Protein AF-0000000065941736 (afdb_homodimer)

Nearest PDB structures (foldseek):
  5yht-assembly1_A  TM=9.474E-01  e=3.244E-50  Mycobacterium tuberculosis H37Rv
  5yht-assembly1_B  TM=9.478E-01  e=4.280E-47  Mycobacterium tuberculosis H37Rv
  8wip-assembly1_B  TM=8.156E-01  e=1.261E-20  Pseudomonas aeruginosa PAO1
  2ddk-assembly1_B  TM=8.555E-01  e=1.234E-18  Homo sapiens
  2ddk-assembly1_A  TM=8.324E-01  e=7.999E-19  Homo sapiens

Structure (mmCIF, N/CA/C/O backbone):
data_AF-0000000065941736-model_v1
#
loop_
_entity.id
_entity.type
_entity.pdbx_description
1 polymer Histidinol-phosphatase
#
loop_
_atom_site.group_PDB
_atom_site.id
_atom_site.type_symbol
_atom_site.label_atom_id
_atom_site.label_alt_id
_atom_site.label_comp_id
_atom_site.label_asym_id
_atom_site.label_entity_id
_atom_site.label_seq_id
_atom_site.pdbx_PDB_ins_code
_atom_site.Cartn_x
_atom_site.Cartn_y
_atom_site.Cartn_z
_atom_site.occupancy
_atom_site.B_iso_or_equiv
_atom_site.auth_seq_id
_atom_site.auth_comp_id
_atom_site.auth_asym_id
_atom_site.auth_atom_id
_atom_site.pdbx_PDB_model_num
ATOM 1 N N . MET A 1 1 ? -7.578 -24.469 -33.156 1 34.88 1 MET A N 1
ATOM 2 C CA . MET A 1 1 ? -6.156 -24.156 -33.031 1 34.88 1 MET A CA 1
ATOM 3 C C . MET A 1 1 ? -5.789 -23.812 -31.594 1 34.88 1 MET A C 1
ATOM 5 O O . MET A 1 1 ? -6.57 -23.172 -30.875 1 34.88 1 MET A O 1
ATOM 9 N N . SER A 1 2 ? -5.039 -24.641 -30.938 1 43.91 2 SER A N 1
ATOM 10 C CA . SER A 1 2 ? -4.793 -24.609 -29.5 1 43.91 2 SER A CA 1
ATOM 11 C C . SER A 1 2 ? -4.48 -23.188 -29.031 1 43.91 2 SER A C 1
ATOM 13 O O . SER A 1 2 ? -3.527 -22.562 -29.5 1 43.91 2 SER A O 1
ATOM 15 N N . HIS A 1 3 ? -5.496 -22.391 -28.75 1 62.03 3 HIS A N 1
ATOM 16 C CA . HIS A 1 3 ? -5.465 -21.016 -28.281 1 62.03 3 HIS A CA 1
ATOM 17 C C . HIS A 1 3 ? -4.355 -20.828 -27.25 1 62.03 3 HIS A C 1
ATOM 19 O O . HIS A 1 3 ? -4.066 -21.719 -26.453 1 62.03 3 HIS A O 1
ATOM 25 N N . ASP A 1 4 ? -3.373 -19.906 -27.531 1 91.44 4 ASP A N 1
ATOM 26 C CA . ASP A 1 4 ? -2.281 -19.5 -26.656 1 91.44 4 ASP A CA 1
ATOM 27 C C . ASP A 1 4 ? -2.734 -19.453 -25.188 1 91.44 4 ASP A C 1
ATOM 29 O O . ASP A 1 4 ? -3.783 -18.891 -24.875 1 91.44 4 ASP A O 1
ATOM 33 N N . ASP A 1 5 ? -2.201 -20.469 -24.422 1 97.81 5 ASP A N 1
ATOM 34 C CA . ASP A 1 5 ? -2.568 -20.641 -23.031 1 97.81 5 ASP A CA 1
ATOM 35 C C . ASP A 1 5 ? -2.555 -19.312 -22.281 1 97.81 5 ASP A C 1
ATOM 37 O O . ASP A 1 5 ? -3.389 -19.062 -21.406 1 97.81 5 ASP A O 1
ATOM 41 N N . LEU A 1 6 ? -1.651 -18.5 -22.672 1 98.44 6 LEU A N 1
ATOM 42 C CA . LEU A 1 6 ? -1.631 -17.172 -22.047 1 98.44 6 LEU A CA 1
ATOM 43 C C . LEU A 1 6 ? -2.879 -16.391 -22.422 1 98.44 6 LEU A C 1
ATOM 45 O O . LEU A 1 6 ? -3.475 -15.727 -21.578 1 98.44 6 LEU A O 1
ATOM 49 N N . MET A 1 7 ? -3.256 -16.438 -23.656 1 98.06 7 MET A N 1
ATOM 50 C CA . MET A 1 7 ? -4.453 -15.727 -24.094 1 98.06 7 MET A CA 1
ATOM 51 C C . MET A 1 7 ? -5.691 -16.25 -23.375 1 98.06 7 MET A C 1
ATOM 53 O O . MET A 1 7 ? -6.574 -15.461 -23 1 98.06 7 MET A O 1
ATOM 57 N N . LEU A 1 8 ? -5.73 -17.531 -23.234 1 98.31 8 LEU A N 1
ATOM 58 C CA . LEU A 1 8 ? -6.844 -18.109 -22.484 1 98.31 8 LEU A CA 1
ATOM 59 C C . LEU A 1 8 ? -6.844 -17.609 -21.047 1 98.31 8 LEU A C 1
ATOM 61 O O . LEU A 1 8 ? -7.895 -17.234 -20.516 1 98.31 8 LEU A O 1
ATOM 65 N N . ALA A 1 9 ? -5.723 -17.625 -20.391 1 98.75 9 ALA A N 1
ATOM 66 C CA . ALA A 1 9 ? -5.613 -17.172 -19 1 98.75 9 ALA A CA 1
ATOM 67 C C . ALA A 1 9 ? -6.047 -15.711 -18.891 1 98.75 9 ALA A C 1
ATOM 69 O O . ALA A 1 9 ? -6.738 -15.336 -17.938 1 98.75 9 ALA A O 1
ATOM 70 N N . LEU A 1 10 ? -5.672 -14.883 -19.828 1 98.44 10 LEU A N 1
ATOM 71 C CA . LEU A 1 10 ? -6.047 -13.477 -19.828 1 98.44 10 LEU A CA 1
ATOM 72 C C . LEU A 1 10 ? -7.555 -13.32 -20 1 98.44 10 LEU A C 1
ATOM 74 O O . LEU A 1 10 ? -8.172 -12.453 -19.375 1 98.44 10 LEU A O 1
ATOM 78 N N . ALA A 1 11 ? -8.125 -14.117 -20.844 1 98.38 11 ALA A N 1
ATOM 79 C CA . ALA A 1 11 ? -9.578 -14.086 -21.016 1 98.38 11 ALA A CA 1
ATOM 80 C C . ALA A 1 11 ? -10.297 -14.5 -19.734 1 98.38 11 ALA A C 1
ATOM 82 O O . ALA A 1 11 ? -11.336 -13.922 -19.391 1 98.38 11 ALA A O 1
ATOM 83 N N . LEU A 1 12 ? -9.766 -15.523 -19.109 1 98.69 12 LEU A N 1
ATOM 84 C CA . LEU A 1 12 ? -10.328 -15.945 -17.844 1 98.69 12 LEU A CA 1
ATOM 85 C C . LEU A 1 12 ? -10.242 -14.82 -16.812 1 98.69 12 LEU A C 1
ATOM 87 O O . LEU A 1 12 ? -11.164 -14.625 -16.016 1 98.69 12 LEU A O 1
ATOM 91 N N . ALA A 1 13 ? -9.133 -14.109 -16.797 1 98.69 13 ALA A N 1
ATOM 92 C CA . ALA A 1 13 ? -8.953 -12.984 -15.883 1 98.69 13 ALA A CA 1
ATOM 93 C C . ALA A 1 13 ? -9.969 -11.883 -16.172 1 98.69 13 ALA A C 1
ATOM 95 O O . ALA A 1 13 ? -10.477 -11.25 -15.234 1 98.69 13 ALA A O 1
ATOM 96 N N . ASP A 1 14 ? -10.281 -11.633 -17.453 1 98.56 14 ASP A N 1
ATOM 97 C CA . ASP A 1 14 ? -11.312 -10.664 -17.812 1 98.56 14 ASP A CA 1
ATOM 98 C C . ASP A 1 14 ? -12.656 -11.031 -17.188 1 98.56 14 ASP A C 1
ATOM 100 O O . ASP A 1 14 ? -13.359 -10.172 -16.656 1 98.56 14 ASP A O 1
ATOM 104 N N . ARG A 1 15 ? -12.977 -12.227 -17.297 1 98.44 15 ARG A N 1
ATOM 105 C CA . ARG A 1 15 ? -14.242 -12.695 -16.75 1 98.44 15 ARG A CA 1
ATOM 106 C C . ARG A 1 15 ? -14.25 -12.617 -15.234 1 98.44 15 ARG A C 1
ATOM 108 O O . ARG A 1 15 ? -15.258 -12.227 -14.633 1 98.44 15 ARG A O 1
ATOM 115 N N . ALA A 1 16 ? -13.141 -13 -14.625 1 98.81 16 ALA A N 1
ATOM 116 C CA . ALA A 1 16 ? -13.023 -12.883 -13.18 1 98.81 16 ALA A CA 1
ATOM 117 C C . ALA A 1 16 ? -13.219 -11.43 -12.734 1 98.81 16 ALA A C 1
ATOM 119 O O . ALA A 1 16 ? -13.883 -11.172 -11.727 1 98.81 16 ALA A O 1
ATOM 120 N N . ASP A 1 17 ? -12.586 -10.477 -13.461 1 98.56 17 ASP A N 1
ATOM 121 C CA . ASP A 1 17 ? -12.727 -9.055 -13.156 1 98.56 17 ASP A CA 1
ATOM 122 C C . ASP A 1 17 ? -14.195 -8.633 -13.148 1 98.56 17 ASP A C 1
ATOM 124 O O . ASP A 1 17 ? -14.633 -7.922 -12.25 1 98.56 17 ASP A O 1
ATOM 128 N N . GLU A 1 18 ? -14.938 -9.055 -14.117 1 98.19 18 GLU A N 1
ATOM 129 C CA . GLU A 1 18 ? -16.344 -8.703 -14.227 1 98.19 18 GLU A CA 1
ATOM 130 C C . GLU A 1 18 ? -17.141 -9.195 -13.023 1 98.19 18 GLU A C 1
ATOM 132 O O . GLU A 1 18 ? -17.953 -8.453 -12.461 1 98.19 18 GLU A O 1
ATOM 137 N N . LEU A 1 19 ? -16.859 -10.391 -12.641 1 98.25 19 LEU A N 1
ATOM 138 C CA . LEU A 1 19 ? -17.594 -11.008 -11.555 1 98.25 19 LEU A CA 1
ATOM 139 C C . LEU A 1 19 ? -17.219 -10.391 -10.211 1 98.25 19 LEU A C 1
ATOM 141 O O . LEU A 1 19 ? -18.078 -10.211 -9.344 1 98.25 19 LEU A O 1
ATOM 145 N N . THR A 1 20 ? -15.992 -10.023 -10.047 1 98.5 20 THR A N 1
ATOM 146 C CA . THR A 1 20 ? -15.531 -9.539 -8.75 1 98.5 20 THR A CA 1
ATOM 147 C C . THR A 1 20 ? -15.812 -8.047 -8.602 1 98.5 20 THR A C 1
ATOM 149 O O . THR A 1 20 ? -16.172 -7.586 -7.512 1 98.5 20 THR A O 1
ATOM 152 N N . ARG A 1 21 ? -15.664 -7.305 -9.68 1 96.88 21 ARG A N 1
ATOM 153 C CA . ARG A 1 21 ? -15.828 -5.855 -9.617 1 96.88 21 ARG A CA 1
ATOM 154 C C . ARG A 1 21 ? -17.234 -5.488 -9.133 1 96.88 21 ARG A C 1
ATOM 156 O O . ARG A 1 21 ? -17.391 -4.578 -8.32 1 96.88 21 ARG A O 1
ATOM 163 N N . VAL A 1 22 ? -18.219 -6.207 -9.625 1 96 22 VAL A N 1
ATOM 164 C CA . VAL A 1 22 ? -19.594 -5.859 -9.312 1 96 22 VAL A CA 1
ATOM 165 C C . VAL A 1 22 ? -19.906 -6.219 -7.859 1 96 22 VAL A C 1
ATOM 167 O O . VAL A 1 22 ? -20.797 -5.625 -7.238 1 96 22 VAL A O 1
ATOM 170 N N . ARG A 1 23 ? -19.188 -7.152 -7.324 1 97.12 23 ARG A N 1
ATOM 171 C CA . ARG A 1 23 ? -19.469 -7.637 -5.977 1 97.12 23 ARG A CA 1
ATOM 172 C C . ARG A 1 23 ? -18.672 -6.855 -4.938 1 97.12 23 ARG A C 1
ATOM 174 O O . ARG A 1 23 ? -19.047 -6.812 -3.764 1 97.12 23 ARG A O 1
ATOM 181 N N . PHE A 1 24 ? -17.578 -6.215 -5.328 1 97.62 24 PHE A N 1
ATOM 182 C CA . PHE A 1 24 ? -16.75 -5.449 -4.414 1 97.62 24 PHE A CA 1
ATOM 183 C C . PHE A 1 24 ? -17.5 -4.242 -3.869 1 97.62 24 PHE A C 1
ATOM 185 O O . PHE A 1 24 ? -17.906 -3.365 -4.629 1 97.62 24 PHE A O 1
ATOM 192 N N . GLY A 1 25 ? -17.734 -4.246 -2.561 1 94.19 25 GLY A N 1
ATOM 193 C CA . GLY A 1 25 ? -18.453 -3.158 -1.901 1 94.19 25 GLY A CA 1
ATOM 194 C C . GLY A 1 25 ? -19.953 -3.289 -1.993 1 94.19 25 GLY A C 1
ATOM 195 O O . GLY A 1 25 ? -20.688 -2.408 -1.539 1 94.19 25 GLY A O 1
ATOM 196 N N . ALA A 1 26 ? -20.391 -4.391 -2.615 1 95.19 26 ALA A N 1
ATOM 197 C CA . ALA A 1 26 ? -21.828 -4.59 -2.74 1 95.19 26 ALA A CA 1
ATOM 198 C C . ALA A 1 26 ? -22.484 -4.801 -1.374 1 95.19 26 ALA A C 1
ATOM 200 O O . ALA A 1 26 ? -21.938 -5.527 -0.534 1 95.19 26 ALA A O 1
ATOM 201 N N . LEU A 1 27 ? -23.609 -4.191 -1.197 1 92.31 27 LEU A N 1
ATOM 202 C CA . LEU A 1 27 ? -24.312 -4.246 0.079 1 92.31 27 LEU A CA 1
ATOM 203 C C . LEU A 1 27 ? -24.812 -5.66 0.365 1 92.31 27 LEU A C 1
ATOM 205 O O . LEU A 1 27 ? -24.938 -6.055 1.525 1 92.31 27 LEU A O 1
ATOM 209 N N . ASP A 1 28 ? -25.031 -6.449 -0.679 1 96 28 ASP A N 1
ATOM 210 C CA . ASP A 1 28 ? -25.609 -7.781 -0.501 1 96 28 ASP A CA 1
ATOM 211 C C . ASP A 1 28 ? -24.547 -8.867 -0.696 1 96 28 ASP A C 1
ATOM 213 O O . ASP A 1 28 ? -24.875 -10.016 -1.001 1 96 28 ASP A O 1
ATOM 217 N N . LEU A 1 29 ? -23.281 -8.438 -0.597 1 96.44 29 LEU A N 1
ATOM 218 C CA . LEU A 1 29 ? -22.203 -9.43 -0.639 1 96.44 29 LEU A CA 1
ATOM 219 C C . LEU A 1 29 ? -22.406 -10.5 0.429 1 96.44 29 LEU A C 1
ATOM 221 O O . LEU A 1 29 ? -22.609 -10.18 1.604 1 96.44 29 LEU A O 1
ATOM 225 N N . ARG A 1 30 ? -22.531 -11.82 -0.009 1 97 30 ARG A N 1
ATOM 226 C CA . ARG A 1 30 ? -22.672 -12.922 0.937 1 97 30 ARG A CA 1
ATOM 227 C C . ARG A 1 30 ? -21.297 -13.414 1.403 1 97 30 ARG A C 1
ATOM 229 O O . ARG A 1 30 ? -20.453 -13.766 0.584 1 97 30 ARG A O 1
ATOM 236 N N . ILE A 1 31 ? -21 -13.383 2.621 1 96.38 31 ILE A N 1
ATOM 237 C CA . ILE A 1 31 ? -19.75 -13.773 3.24 1 96.38 31 ILE A CA 1
ATOM 238 C C . ILE A 1 31 ? -19.953 -15.031 4.086 1 96.38 31 ILE A C 1
ATOM 240 O O . ILE A 1 31 ? -20.859 -15.07 4.938 1 96.38 31 ILE A O 1
ATOM 244 N N . ASP A 1 32 ? -19.219 -16.062 3.818 1 96.94 32 ASP A N 1
ATOM 245 C CA . ASP A 1 32 ? -19.203 -17.281 4.617 1 96.94 32 ASP A CA 1
ATOM 246 C C . ASP A 1 32 ? -17.828 -17.516 5.242 1 96.94 32 ASP A C 1
ATOM 248 O O . ASP A 1 32 ? -16.859 -16.828 4.906 1 96.94 32 ASP A O 1
ATOM 252 N N . THR A 1 33 ? -17.75 -18.359 6.152 1 95.5 33 THR A N 1
ATOM 253 C CA . THR A 1 33 ? -16.5 -18.703 6.832 1 95.5 33 THR A CA 1
ATOM 254 C C . THR A 1 33 ? -16.125 -20.172 6.57 1 95.5 33 THR A C 1
ATOM 256 O O . THR A 1 33 ? -16.938 -21.062 6.766 1 95.5 33 THR A O 1
ATOM 259 N N . LYS A 1 34 ? -14.938 -20.344 6.129 1 94.56 34 LYS A N 1
ATOM 260 C CA . LYS A 1 34 ? -14.438 -21.688 5.891 1 94.56 34 LYS A CA 1
ATOM 261 C C . LYS A 1 34 ? -14.109 -22.391 7.203 1 94.56 34 LYS A C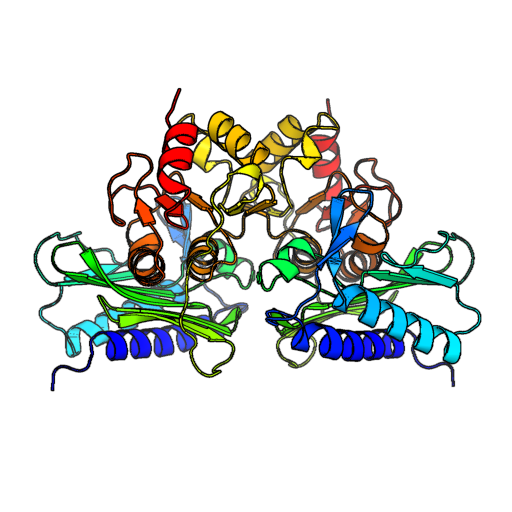 1
ATOM 263 O O . LYS A 1 34 ? -14.07 -21.766 8.266 1 94.56 34 LYS A O 1
ATOM 268 N N . PRO A 1 35 ? -13.805 -23.781 7.051 1 90.38 35 PRO A N 1
ATOM 269 C CA . PRO A 1 35 ? -13.461 -24.516 8.266 1 90.38 35 PRO A CA 1
ATOM 270 C C . PRO A 1 35 ? -12.195 -23.984 8.945 1 90.38 35 PRO A C 1
ATOM 272 O O . PRO A 1 35 ? -12.062 -24.078 10.164 1 90.38 35 PRO A O 1
ATOM 275 N N . ASP A 1 36 ? -11.289 -23.391 8.156 1 88.69 36 ASP A N 1
ATOM 276 C CA . ASP A 1 36 ? -10.062 -22.844 8.727 1 88.69 36 ASP A CA 1
ATOM 277 C C . ASP A 1 36 ? -10.266 -21.406 9.203 1 88.69 36 ASP A C 1
ATOM 279 O O . ASP A 1 36 ? -9.305 -20.688 9.492 1 88.69 36 ASP A O 1
ATOM 283 N N . LEU A 1 37 ? -11.477 -20.875 9.148 1 89.25 37 LEU A N 1
ATOM 284 C CA . LEU A 1 37 ? -11.93 -19.609 9.734 1 89.25 37 LEU A CA 1
ATOM 285 C C . LEU A 1 37 ? -11.578 -18.438 8.836 1 89.25 37 LEU A C 1
ATOM 287 O O . LEU A 1 37 ? -11.625 -17.281 9.273 1 89.25 37 LEU A O 1
ATOM 291 N N . THR A 1 38 ? -11.195 -18.75 7.613 1 92.94 38 THR A N 1
ATOM 292 C CA . THR A 1 38 ? -10.977 -17.672 6.652 1 92.94 38 THR A CA 1
ATOM 293 C C . THR A 1 38 ? -12.258 -17.375 5.867 1 92.94 38 THR A C 1
ATOM 295 O O . THR A 1 38 ? -13.117 -18.25 5.73 1 92.94 38 THR A O 1
ATOM 298 N N . PRO A 1 39 ? -12.398 -16.234 5.426 1 95.88 39 PRO A N 1
ATOM 299 C CA . PRO A 1 39 ? -13.641 -15.883 4.73 1 95.88 39 PRO A CA 1
ATOM 300 C C . PRO A 1 39 ? -13.648 -16.344 3.273 1 95.88 39 PRO A C 1
ATOM 302 O O . PRO A 1 39 ? -12.586 -16.5 2.664 1 95.88 39 PRO A O 1
ATOM 305 N N . VAL A 1 40 ? -14.812 -16.609 2.816 1 97.38 40 VAL A N 1
ATOM 306 C CA . VAL A 1 40 ? -15.125 -16.844 1.409 1 97.38 40 VAL A CA 1
ATOM 307 C C . VAL A 1 40 ? -16.422 -16.109 1.041 1 97.38 40 VAL A C 1
ATOM 309 O O . VAL A 1 40 ? -17.328 -15.977 1.869 1 97.38 40 VAL A O 1
ATOM 312 N N . THR A 1 41 ? -16.391 -15.578 -0.183 1 98.19 41 THR A N 1
ATOM 313 C CA . THR A 1 41 ? -17.594 -14.859 -0.608 1 98.19 41 THR A CA 1
ATOM 314 C C . THR A 1 41 ? -18.219 -15.531 -1.822 1 98.19 41 THR A C 1
ATOM 316 O O . THR A 1 41 ? -17.641 -16.438 -2.408 1 98.19 41 THR A O 1
ATOM 319 N N . ASP A 1 42 ? -19.438 -15.102 -2.148 1 97.94 42 ASP A N 1
ATOM 320 C CA . ASP A 1 42 ? -20.094 -15.586 -3.355 1 97.94 42 ASP A CA 1
ATOM 321 C C . ASP A 1 42 ? -19.281 -15.242 -4.602 1 97.94 42 ASP A C 1
ATOM 323 O O . ASP A 1 42 ? -19.281 -15.992 -5.578 1 97.94 42 ASP A O 1
ATOM 327 N N . ALA A 1 43 ? -18.531 -14.203 -4.551 1 98.31 43 ALA A N 1
ATOM 328 C CA . ALA A 1 43 ? -17.703 -13.805 -5.68 1 98.31 43 ALA A CA 1
ATOM 329 C C . ALA A 1 43 ? -16.594 -14.828 -5.914 1 98.31 43 ALA A C 1
ATOM 331 O O . ALA A 1 43 ? -16.297 -15.195 -7.059 1 98.31 43 ALA A O 1
ATOM 332 N N . ASP A 1 44 ? -15.969 -15.242 -4.848 1 98.69 44 ASP A N 1
ATOM 333 C CA . ASP A 1 44 ? -14.938 -16.281 -4.957 1 98.69 44 ASP A CA 1
ATOM 334 C C . ASP A 1 44 ? -15.477 -17.5 -5.691 1 98.69 44 ASP A C 1
ATOM 336 O O . ASP A 1 44 ? -14.852 -17.984 -6.641 1 98.69 44 ASP A O 1
ATOM 340 N N . ARG A 1 45 ? -16.562 -18.016 -5.238 1 98.5 45 ARG A N 1
ATOM 341 C CA . ARG A 1 45 ? -17.141 -19.234 -5.766 1 98.5 45 ARG A CA 1
ATOM 342 C C . ARG A 1 45 ? -17.625 -19.047 -7.203 1 98.5 45 ARG A C 1
ATOM 344 O O . ARG A 1 45 ? -17.469 -19.938 -8.039 1 98.5 45 ARG A O 1
ATOM 351 N N . ALA A 1 46 ? -18.188 -17.875 -7.48 1 98.56 46 ALA A N 1
ATOM 352 C CA . ALA A 1 46 ? -18.656 -17.578 -8.836 1 98.56 46 ALA A CA 1
ATOM 353 C C . ALA A 1 46 ? -17.484 -17.562 -9.82 1 98.56 46 ALA A C 1
ATOM 355 O O . ALA A 1 46 ? -17.578 -18.125 -10.914 1 98.56 46 ALA A O 1
ATOM 356 N N . VAL A 1 47 ? -16.391 -16.938 -9.438 1 98.81 47 VAL A N 1
ATOM 357 C CA . VAL A 1 47 ? -15.219 -16.859 -10.297 1 98.81 47 VAL A CA 1
ATOM 358 C C . VAL A 1 47 ? -14.672 -18.25 -10.57 1 98.81 47 VAL A C 1
ATOM 360 O O . VAL A 1 47 ? -14.43 -18.625 -11.719 1 98.81 47 VAL A O 1
ATOM 363 N N . GLU A 1 48 ? -14.414 -19.016 -9.531 1 98.75 48 GLU A N 1
ATOM 364 C CA . GLU A 1 48 ? -13.82 -20.328 -9.742 1 98.75 48 GLU A CA 1
ATOM 365 C C . GLU A 1 48 ? -14.742 -21.234 -10.555 1 98.75 48 GLU A C 1
ATOM 367 O O . GLU A 1 48 ? -14.289 -22.016 -11.398 1 98.75 48 GLU A O 1
ATOM 372 N N . SER A 1 49 ? -16.062 -21.172 -10.289 1 98.75 49 SER A N 1
ATOM 373 C CA . SER A 1 49 ? -17.016 -21.953 -11.07 1 98.75 49 SER A CA 1
ATOM 374 C C . SER A 1 49 ? -16.922 -21.625 -12.555 1 98.75 49 SER A C 1
ATOM 376 O O . SER A 1 49 ? -16.922 -22.516 -13.398 1 98.75 49 SER A O 1
ATOM 378 N N . ASP A 1 50 ? -16.859 -20.375 -12.828 1 98.69 50 ASP A N 1
ATOM 379 C CA . ASP A 1 50 ? -16.75 -19.938 -14.219 1 98.69 50 ASP A CA 1
ATOM 380 C C . ASP A 1 50 ? -15.445 -20.422 -14.844 1 98.69 50 ASP A C 1
ATOM 382 O O . ASP A 1 50 ? -15.438 -20.891 -15.984 1 98.69 50 ASP A O 1
ATOM 386 N N . VAL A 1 51 ? -14.367 -20.281 -14.148 1 98.31 51 VAL A N 1
ATOM 387 C CA . VAL A 1 51 ? -13.055 -20.703 -14.633 1 98.31 51 VAL A CA 1
ATOM 388 C C . VAL A 1 51 ? -13.078 -22.203 -14.922 1 98.31 51 VAL A C 1
ATOM 390 O O . VAL A 1 51 ? -12.641 -22.641 -15.984 1 98.31 51 VAL A O 1
ATOM 393 N N . ARG A 1 52 ? -13.602 -22.984 -13.992 1 98.44 52 ARG A N 1
ATOM 394 C CA . ARG A 1 52 ? -13.664 -24.438 -14.156 1 98.44 52 ARG A CA 1
ATOM 395 C C . ARG A 1 52 ? -14.531 -24.812 -15.344 1 98.44 52 ARG A C 1
ATOM 397 O O . ARG A 1 52 ? -14.203 -25.75 -16.094 1 98.44 52 ARG A O 1
ATOM 404 N N . GLN A 1 53 ? -15.656 -24.109 -15.484 1 98.5 53 GLN A N 1
ATOM 405 C CA . GLN A 1 53 ? -16.547 -24.375 -16.625 1 98.5 53 GLN A CA 1
ATOM 406 C C . GLN A 1 53 ? -15.828 -24.109 -17.938 1 98.5 53 GLN A C 1
ATOM 408 O O . GLN A 1 53 ? -15.898 -24.922 -18.875 1 98.5 53 GLN A O 1
ATOM 413 N N . THR A 1 54 ? -15.148 -23.031 -18 1 98.25 54 THR A N 1
ATOM 414 C CA . THR A 1 54 ? -14.445 -22.641 -19.219 1 98.25 54 THR A CA 1
ATOM 415 C C . THR A 1 54 ? -13.32 -23.641 -19.516 1 98.25 54 THR A C 1
ATOM 417 O O . THR A 1 54 ? -13.156 -24.078 -20.656 1 98.25 54 THR A O 1
ATOM 420 N N . LEU A 1 55 ? -12.555 -23.969 -18.516 1 98 55 LEU A N 1
ATOM 421 C CA . LEU A 1 55 ? -11.445 -24.891 -18.703 1 98 55 LEU A CA 1
ATOM 422 C C . LEU A 1 55 ? -11.953 -26.281 -19.094 1 98 55 LEU A C 1
ATOM 424 O O . LEU A 1 55 ? -11.305 -27 -19.859 1 98 55 LEU A O 1
ATOM 428 N N . GLY A 1 56 ? -13.086 -26.719 -18.5 1 97.44 56 GLY A N 1
ATOM 429 C CA . GLY A 1 56 ? -13.695 -27.984 -18.875 1 97.44 56 GLY A CA 1
ATOM 430 C C . GLY A 1 56 ? -14.023 -28.078 -20.344 1 97.44 56 GLY A C 1
ATOM 431 O O . GLY A 1 56 ? -13.922 -29.156 -20.938 1 97.44 56 GLY A O 1
ATOM 432 N N . ARG A 1 57 ? -14.336 -26.953 -20.906 1 97.06 57 ARG A N 1
ATOM 433 C CA . ARG A 1 57 ? -14.688 -26.906 -22.312 1 97.06 57 ARG A CA 1
ATOM 434 C C . ARG A 1 57 ? -13.438 -26.766 -23.188 1 97.06 57 ARG A C 1
ATOM 436 O O . ARG A 1 57 ? -13.297 -27.484 -24.188 1 97.06 57 ARG A O 1
ATOM 443 N N . ASP A 1 58 ? -12.523 -25.938 -22.781 1 96.38 58 ASP A N 1
ATOM 444 C CA . ASP A 1 58 ? -11.453 -25.516 -23.688 1 96.38 58 ASP A CA 1
ATOM 445 C C . ASP A 1 58 ? -10.188 -26.344 -23.453 1 96.38 58 ASP A C 1
ATOM 447 O O . ASP A 1 58 ? -9.305 -26.391 -24.312 1 96.38 58 ASP A O 1
ATOM 451 N N . ARG A 1 59 ? -10.078 -26.875 -22.297 1 97.25 59 ARG A N 1
ATOM 452 C CA . ARG A 1 59 ? -8.922 -27.688 -21.922 1 97.25 59 ARG A CA 1
ATOM 453 C C . ARG A 1 59 ? -9.352 -28.922 -21.125 1 97.25 59 ARG A C 1
ATOM 455 O O . ARG A 1 59 ? -8.906 -29.125 -20 1 97.25 59 ARG A O 1
ATOM 462 N N . PRO A 1 60 ? -10.117 -29.797 -21.688 1 96.62 60 PRO A N 1
ATOM 463 C CA . PRO A 1 60 ? -10.695 -30.906 -20.938 1 96.62 60 PRO A CA 1
ATOM 464 C C . PRO A 1 60 ? -9.633 -31.875 -20.422 1 96.62 60 PRO A C 1
ATOM 466 O O . PRO A 1 60 ? -9.883 -32.594 -19.453 1 96.62 60 PRO A O 1
ATOM 469 N N . GLY A 1 61 ? -8.438 -31.938 -20.922 1 96.44 61 GLY A N 1
ATOM 470 C CA . GLY A 1 61 ? -7.391 -32.844 -20.5 1 96.44 61 GLY A CA 1
ATOM 471 C C . GLY A 1 61 ? -6.547 -32.312 -19.359 1 96.44 61 GLY A C 1
ATOM 472 O O . GLY A 1 61 ? -5.758 -33.031 -18.75 1 96.44 61 GLY A O 1
ATOM 473 N N . ASP A 1 62 ? -6.691 -31.031 -19.031 1 97.69 62 ASP A N 1
ATOM 474 C CA . ASP A 1 62 ? -5.898 -30.391 -17.984 1 97.69 62 ASP A CA 1
ATOM 475 C C . ASP A 1 62 ? -6.551 -30.562 -16.625 1 97.69 62 ASP A C 1
ATOM 477 O O . ASP A 1 62 ? -7.777 -30.578 -16.5 1 97.69 62 ASP A O 1
ATOM 481 N N . GLY A 1 63 ? -5.719 -30.781 -15.539 1 97.94 63 GLY A N 1
ATOM 482 C CA . GLY A 1 63 ? -6.227 -30.734 -14.18 1 97.94 63 GLY A CA 1
ATOM 483 C C . GLY A 1 63 ? -6.527 -29.312 -13.703 1 97.94 63 GLY A C 1
ATOM 484 O O . GLY A 1 63 ? -6.051 -28.344 -14.289 1 97.94 63 GLY A O 1
ATOM 485 N N . VAL A 1 64 ? -7.367 -29.203 -12.711 1 98.44 64 VAL A N 1
ATOM 486 C CA . VAL A 1 64 ? -7.668 -27.922 -12.102 1 98.44 64 VAL A CA 1
ATOM 487 C C . VAL A 1 64 ? -7.59 -28.031 -10.578 1 98.44 64 VAL A C 1
ATOM 489 O O . VAL A 1 64 ? -8.141 -28.953 -9.992 1 98.44 64 VAL A O 1
ATOM 492 N N . LEU A 1 65 ? -6.828 -27.219 -9.984 1 98.62 65 LEU A N 1
ATOM 493 C CA . LEU A 1 65 ? -6.793 -27.016 -8.539 1 98.62 65 LEU A CA 1
ATOM 494 C C . LEU A 1 65 ? -7.18 -25.578 -8.188 1 98.62 65 LEU A C 1
ATOM 496 O O . LEU A 1 65 ? -6.566 -24.625 -8.68 1 98.62 65 LEU A O 1
ATOM 500 N N . GLY A 1 66 ? -8.203 -25.406 -7.371 1 98.25 66 GLY A N 1
ATOM 501 C CA . GLY A 1 66 ? -8.648 -24.078 -6.949 1 98.25 66 GLY A CA 1
ATOM 502 C C . GLY A 1 66 ? -8.82 -23.969 -5.445 1 98.25 66 GLY A C 1
ATOM 503 O O . GLY A 1 66 ? -9.023 -24.969 -4.758 1 98.25 66 GLY A O 1
ATOM 504 N N . GLU A 1 67 ? -8.727 -22.75 -4.965 1 97.31 67 GLU A N 1
ATOM 505 C CA . GLU A 1 67 ? -8.836 -22.5 -3.531 1 97.31 67 GLU A CA 1
ATOM 506 C C . GLU A 1 67 ? -10.195 -22.953 -2.994 1 97.31 67 GLU A C 1
ATOM 508 O O . GLU A 1 67 ? -10.281 -23.484 -1.887 1 97.31 67 GLU A O 1
ATOM 513 N N . GLU A 1 68 ? -11.258 -22.75 -3.738 1 97.69 68 GLU A N 1
ATOM 514 C CA . GLU A 1 68 ? -12.602 -22.891 -3.188 1 97.69 68 GLU A CA 1
ATOM 515 C C . GLU A 1 68 ? -13.109 -24.312 -3.35 1 97.69 68 GLU A C 1
ATOM 517 O O . GLU A 1 68 ? -13.758 -24.859 -2.449 1 97.69 68 GLU A O 1
ATOM 522 N N . PHE A 1 69 ? -12.836 -24.906 -4.559 1 97.06 69 PHE A N 1
ATOM 523 C CA . PHE A 1 69 ? -13.43 -26.219 -4.824 1 97.06 69 PHE A CA 1
ATOM 524 C C . PHE A 1 69 ? -12.367 -27.312 -4.809 1 97.06 69 PHE A C 1
ATOM 526 O O . PHE A 1 69 ? -12.672 -28.484 -5.004 1 97.06 69 PHE A O 1
ATOM 533 N N . GLY A 1 70 ? -11.156 -26.922 -4.645 1 96.62 70 GLY A N 1
ATOM 534 C CA . GLY A 1 70 ? -10.102 -27.891 -4.391 1 96.62 70 GLY A CA 1
ATOM 535 C C . GLY A 1 70 ? -9.586 -28.562 -5.652 1 96.62 70 GLY A C 1
ATOM 536 O O . GLY A 1 70 ? -9.648 -27.969 -6.738 1 96.62 70 GLY A O 1
ATOM 537 N N . GLY A 1 71 ? -9.047 -29.688 -5.477 1 95.44 71 GLY A N 1
ATOM 538 C CA . GLY A 1 71 ? -8.297 -30.484 -6.441 1 95.44 71 GLY A CA 1
ATOM 539 C C . GLY A 1 71 ? -6.988 -31.016 -5.887 1 95.44 71 GLY A C 1
ATOM 540 O O . GLY A 1 71 ? -6.543 -30.578 -4.816 1 95.44 71 GLY A O 1
ATOM 541 N N . SER A 1 72 ? -6.438 -31.969 -6.602 1 94.44 72 SER A N 1
ATOM 542 C CA . SER A 1 72 ? -5.184 -32.562 -6.152 1 94.44 72 SER A CA 1
ATOM 543 C C . SER A 1 72 ? -3.99 -31.969 -6.895 1 94.44 72 SER A C 1
ATOM 545 O O . SER A 1 72 ? -4.012 -31.859 -8.125 1 94.44 72 SER A O 1
ATOM 547 N N . THR A 1 73 ? -3.074 -31.578 -6.082 1 95.25 73 THR A N 1
ATOM 548 C CA . THR A 1 73 ? -1.84 -31.109 -6.703 1 95.25 73 THR A CA 1
ATOM 549 C C . THR A 1 73 ? -1.203 -32.219 -7.539 1 95.25 73 THR A C 1
ATOM 551 O O . THR A 1 73 ? -1.108 -33.344 -7.098 1 95.25 73 THR A O 1
ATOM 554 N N . THR A 1 74 ? -0.812 -31.922 -8.719 1 95.38 74 THR A N 1
ATOM 555 C CA . THR A 1 74 ? -0.117 -32.875 -9.57 1 95.38 74 THR A CA 1
ATOM 556 C C . THR A 1 74 ? 1.23 -32.312 -10.023 1 95.38 74 THR A C 1
ATOM 558 O O . THR A 1 74 ? 1.381 -31.094 -10.188 1 95.38 74 THR A O 1
ATOM 561 N N . PHE A 1 75 ? 2.141 -33.219 -10.164 1 97.44 75 PHE A N 1
ATOM 562 C CA . PHE A 1 75 ? 3.484 -32.781 -10.547 1 97.44 75 PHE A CA 1
ATOM 563 C C . PHE A 1 75 ? 3.861 -33.375 -11.906 1 97.44 75 PHE A C 1
ATOM 565 O O . PHE A 1 75 ? 5.031 -33.344 -12.297 1 97.44 75 PHE A O 1
ATOM 572 N N . THR A 1 76 ? 2.91 -34.031 -12.508 1 97.75 76 THR A N 1
ATOM 573 C CA . THR A 1 76 ? 3.047 -34.531 -13.875 1 97.75 76 THR A CA 1
ATOM 574 C C . THR A 1 76 ? 1.899 -34.031 -14.75 1 97.75 76 THR A C 1
ATOM 576 O O . THR A 1 76 ? 0.748 -34 -14.312 1 97.75 76 THR A O 1
ATOM 579 N N . GLY A 1 77 ? 2.299 -33.625 -15.977 1 97.94 77 GLY A N 1
ATOM 580 C CA . GLY A 1 77 ? 1.271 -33.156 -16.891 1 97.94 77 GLY A CA 1
ATOM 581 C C . GLY A 1 77 ? 0.912 -31.703 -16.703 1 97.94 77 GLY A C 1
ATOM 582 O O . GLY A 1 77 ? 1.758 -30.891 -16.297 1 97.94 77 GLY A O 1
ATOM 583 N N . ARG A 1 78 ? -0.318 -31.359 -17.188 1 98.25 78 ARG A N 1
ATOM 584 C CA . ARG A 1 78 ? -0.774 -29.969 -17.188 1 98.25 78 ARG A CA 1
ATOM 585 C C . ARG A 1 78 ? -1.858 -29.75 -16.141 1 98.25 78 ARG A C 1
ATOM 587 O O . ARG A 1 78 ? -2.801 -30.531 -16.047 1 98.25 78 ARG A O 1
ATOM 594 N N . GLN A 1 79 ? -1.744 -28.656 -15.32 1 98.69 79 GLN A N 1
ATOM 595 C CA . GLN A 1 79 ? -2.748 -28.328 -14.312 1 98.69 79 GLN A CA 1
ATOM 596 C C . GLN A 1 79 ? -2.916 -26.812 -14.18 1 98.69 79 GLN A C 1
ATOM 598 O O . GLN A 1 79 ? -1.931 -26.094 -14.047 1 98.69 79 GLN A O 1
ATOM 603 N N . TRP A 1 80 ? -4.129 -26.344 -14.219 1 98.81 80 TRP A N 1
ATOM 604 C CA . TRP A 1 80 ? -4.461 -24.969 -13.914 1 98.81 80 TRP A CA 1
ATOM 605 C C . TRP A 1 80 ? -4.672 -24.766 -12.414 1 98.81 80 TRP A C 1
ATOM 607 O O . TRP A 1 80 ? -5.305 -25.609 -11.758 1 98.81 80 TRP A O 1
ATOM 617 N N . ILE A 1 81 ? -4.094 -23.797 -11.859 1 98.88 81 ILE A N 1
ATOM 618 C CA . ILE A 1 81 ? -4.281 -23.422 -10.461 1 98.88 81 ILE A CA 1
ATOM 619 C C . ILE A 1 81 ? -4.895 -22.031 -10.367 1 98.88 81 ILE A C 1
ATOM 621 O O . ILE A 1 81 ? -4.426 -21.094 -11.023 1 98.88 81 ILE A O 1
ATOM 625 N N . VAL A 1 82 ? -5.945 -21.859 -9.523 1 98.81 82 VAL A N 1
ATOM 626 C CA . VAL A 1 82 ? -6.684 -20.609 -9.516 1 98.81 82 VAL A CA 1
ATOM 627 C C . VAL A 1 82 ? -6.965 -20.188 -8.07 1 98.81 82 VAL A C 1
ATOM 629 O O . VAL A 1 82 ? -7.395 -21 -7.25 1 98.81 82 VAL A O 1
ATOM 632 N N . ASP A 1 83 ? -6.629 -19.031 -7.715 1 98.88 83 ASP A N 1
ATOM 633 C CA . ASP A 1 83 ? -7.152 -18.281 -6.574 1 98.88 83 ASP A CA 1
ATOM 634 C C . ASP A 1 83 ? -8.117 -17.188 -7.031 1 98.88 83 ASP A C 1
ATOM 636 O O . ASP A 1 83 ? -7.688 -16.141 -7.527 1 98.88 83 ASP A O 1
ATOM 640 N N . PRO A 1 84 ? -9.438 -17.406 -6.895 1 98.81 84 PRO A N 1
ATOM 641 C CA . PRO A 1 84 ? -10.398 -16.422 -7.41 1 98.81 84 PRO A CA 1
ATOM 642 C C . PRO A 1 84 ? -10.188 -15.023 -6.828 1 98.81 84 PRO A C 1
ATOM 644 O O . PRO A 1 84 ? -10.25 -14.031 -7.555 1 98.81 84 PRO A O 1
ATOM 647 N N . ILE A 1 85 ? -10 -14.945 -5.512 1 98.75 85 ILE A N 1
ATOM 648 C CA . ILE A 1 85 ? -9.719 -13.688 -4.836 1 98.75 85 ILE A CA 1
ATOM 649 C C . ILE A 1 85 ? -8.594 -13.883 -3.822 1 98.75 85 ILE A C 1
ATOM 651 O O . ILE A 1 85 ? -8.836 -14.344 -2.703 1 98.75 85 ILE A O 1
ATO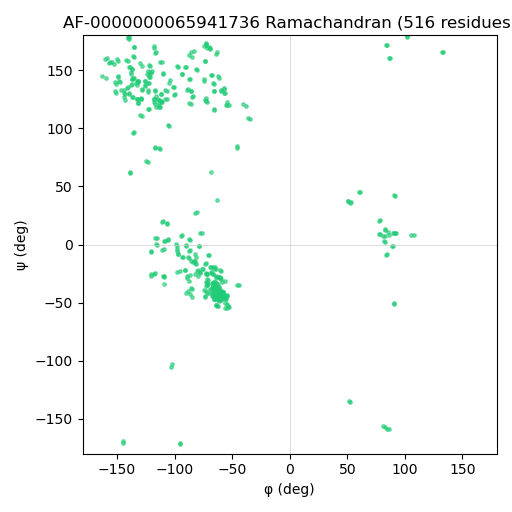M 655 N N . ASP A 1 86 ? -7.391 -13.57 -4.23 1 98.69 86 ASP A N 1
ATOM 656 C CA . ASP A 1 86 ? -6.309 -13.383 -3.268 1 98.69 86 ASP A CA 1
ATOM 657 C C . ASP A 1 86 ? -6.484 -12.086 -2.486 1 98.69 86 ASP A C 1
ATOM 659 O O . ASP A 1 86 ? -6.535 -11.008 -3.076 1 98.69 86 ASP A O 1
ATOM 663 N N . GLY A 1 87 ? -6.551 -12.164 -1.165 1 97.5 87 GLY A N 1
ATOM 664 C CA . GLY A 1 87 ? -6.895 -11.016 -0.346 1 97.5 87 GLY A CA 1
ATOM 665 C C . GLY A 1 87 ? -8.383 -10.906 -0.065 1 97.5 87 GLY A C 1
ATOM 666 O O . GLY A 1 87 ? -8.953 -9.82 -0.116 1 97.5 87 GLY A O 1
ATOM 667 N N . THR A 1 88 ? -9.07 -12.031 0.241 1 97.94 88 THR A N 1
ATOM 668 C CA . THR A 1 88 ? -10.5 -12.031 0.521 1 97.94 88 THR A CA 1
ATOM 669 C C . THR A 1 88 ? -10.82 -11.18 1.743 1 97.94 88 THR A C 1
ATOM 671 O O . THR A 1 88 ? -11.867 -10.531 1.8 1 97.94 88 THR A O 1
ATOM 674 N N . LYS A 1 89 ? -9.977 -11.172 2.754 1 96.88 89 LYS A N 1
ATOM 675 C CA . LYS A 1 89 ? -10.18 -10.312 3.92 1 96.88 89 LYS A CA 1
ATOM 676 C C . LYS A 1 89 ? -10.219 -8.844 3.523 1 96.88 89 LYS A C 1
ATOM 678 O O . LYS A 1 89 ? -11.047 -8.078 4.023 1 96.88 89 LYS A O 1
ATOM 683 N N . ASN A 1 90 ? -9.297 -8.461 2.652 1 97.75 90 ASN A N 1
ATOM 684 C CA . ASN A 1 90 ? -9.352 -7.113 2.092 1 97.75 90 ASN A CA 1
ATOM 685 C C . ASN A 1 90 ? -10.656 -6.875 1.329 1 97.75 90 ASN A C 1
ATOM 687 O O . ASN A 1 90 ? -11.305 -5.852 1.514 1 97.75 90 ASN A O 1
ATOM 691 N N . PHE A 1 91 ? -11.023 -7.848 0.498 1 98.25 91 PHE A N 1
ATOM 692 C CA . PHE A 1 91 ? -12.203 -7.766 -0.349 1 98.25 91 PHE A CA 1
ATOM 693 C C . PHE A 1 91 ? -13.453 -7.52 0.49 1 98.25 91 PHE A C 1
ATOM 695 O O . PHE A 1 91 ? -14.266 -6.648 0.163 1 98.25 91 PHE A O 1
ATOM 702 N N . VAL A 1 92 ? -13.578 -8.203 1.551 1 97.25 92 VAL A N 1
ATOM 703 C CA . VAL A 1 92 ? -14.766 -8.164 2.395 1 97.25 92 VAL A CA 1
ATOM 704 C C . VAL A 1 92 ? -14.836 -6.828 3.133 1 97.25 92 VAL A C 1
ATOM 706 O O . VAL A 1 92 ? -15.922 -6.297 3.369 1 97.25 92 VAL A O 1
ATOM 709 N N . ARG A 1 93 ? -13.664 -6.172 3.348 1 97.06 93 ARG A N 1
ATOM 710 C CA . ARG A 1 93 ? -13.609 -4.941 4.129 1 97.06 93 ARG A CA 1
ATOM 711 C C . ARG A 1 93 ? -13.625 -3.713 3.225 1 97.06 93 ARG A C 1
ATOM 713 O O . ARG A 1 93 ? -13.648 -2.58 3.707 1 97.06 93 ARG A O 1
ATOM 720 N N . GLY A 1 94 ? -13.516 -3.947 1.994 1 96.94 94 GLY A N 1
ATOM 721 C CA . GLY A 1 94 ? -13.539 -2.834 1.06 1 96.94 94 GLY A CA 1
ATOM 722 C C . GLY A 1 94 ? -12.156 -2.262 0.784 1 96.94 94 GLY A C 1
ATOM 723 O O . GLY A 1 94 ? -12.031 -1.167 0.231 1 96.94 94 GLY A O 1
ATOM 724 N N . VAL A 1 95 ? -11.109 -2.904 1.214 1 97.75 95 VAL A N 1
ATOM 725 C CA . VAL A 1 95 ? -9.75 -2.518 0.843 1 97.75 95 VAL A CA 1
ATOM 726 C C . VAL A 1 95 ? -9.484 -2.902 -0.61 1 97.75 95 VAL A C 1
ATOM 728 O O . VAL A 1 95 ? -9.625 -4.066 -0.987 1 97.75 95 VAL A O 1
ATOM 731 N N . PRO A 1 96 ? -9.07 -2.031 -1.456 1 97.06 96 PRO A N 1
ATOM 732 C CA . PRO A 1 96 ? -8.992 -2.297 -2.895 1 97.06 96 PRO A CA 1
ATOM 733 C C . PRO A 1 96 ? -7.719 -3.045 -3.287 1 97.06 96 PRO A C 1
ATOM 735 O O . PRO A 1 96 ? -7.195 -2.844 -4.387 1 97.06 96 PRO A O 1
ATOM 738 N N . VAL A 1 97 ? -7.145 -3.814 -2.426 1 97.88 97 VAL A N 1
ATOM 739 C CA . VAL A 1 97 ? -5.945 -4.605 -2.682 1 97.88 97 VAL A CA 1
ATOM 740 C C . VAL A 1 97 ? -6.293 -6.094 -2.662 1 97.88 97 VAL A C 1
ATOM 742 O O . VAL A 1 97 ? -6.094 -6.77 -1.65 1 97.88 97 VAL A O 1
ATOM 745 N N . TRP A 1 98 ? -6.793 -6.586 -3.752 1 98.44 98 TRP A N 1
ATOM 746 C CA . TRP A 1 98 ? -7.129 -7.98 -4.016 1 98.44 98 TRP A CA 1
ATOM 747 C C . TRP A 1 98 ? -6.965 -8.312 -5.492 1 98.44 98 TRP A C 1
ATOM 749 O O . TRP A 1 98 ? -6.895 -7.41 -6.332 1 98.44 98 TRP A O 1
ATOM 759 N N . ALA A 1 99 ? -6.801 -9.578 -5.797 1 98.88 99 ALA A N 1
ATOM 760 C CA . ALA A 1 99 ? -6.578 -9.969 -7.184 1 98.88 99 ALA A CA 1
ATOM 761 C C . ALA A 1 99 ? -7.059 -11.398 -7.441 1 98.88 99 ALA A C 1
ATOM 763 O O . ALA A 1 99 ? -7.16 -12.195 -6.508 1 98.88 99 ALA A O 1
ATOM 764 N N . SER A 1 100 ? -7.383 -11.711 -8.711 1 98.94 100 SER A N 1
ATOM 765 C CA . SER A 1 100 ? -7.48 -13.094 -9.172 1 98.94 100 SER A CA 1
ATOM 766 C C . SER A 1 100 ? -6.137 -13.602 -9.672 1 98.94 100 SER A C 1
ATOM 768 O O . SER A 1 100 ? -5.422 -12.891 -10.383 1 98.94 100 SER A O 1
ATOM 770 N N . LEU A 1 101 ? -5.777 -14.742 -9.273 1 98.94 101 LEU A N 1
ATOM 771 C CA . LEU A 1 101 ? -4.543 -15.398 -9.688 1 98.94 101 LEU A CA 1
ATOM 772 C C . LEU A 1 101 ? -4.844 -16.641 -10.516 1 98.94 101 LEU A C 1
ATOM 774 O O . LEU A 1 101 ? -5.543 -17.547 -10.055 1 98.94 101 LEU A O 1
ATOM 778 N N . ILE A 1 102 ? -4.312 -16.719 -11.719 1 98.94 102 ILE A N 1
ATOM 779 C CA . ILE A 1 102 ? -4.543 -17.828 -12.633 1 98.94 102 ILE A CA 1
ATOM 780 C C . ILE A 1 102 ? -3.209 -18.312 -13.211 1 98.94 102 ILE A C 1
ATOM 782 O O . ILE A 1 102 ? -2.479 -17.531 -13.828 1 98.94 102 ILE A O 1
ATOM 786 N N . ALA A 1 103 ? -2.973 -19.594 -13.047 1 98.94 103 ALA A N 1
ATOM 787 C CA . ALA A 1 103 ? -1.694 -20.125 -13.516 1 98.94 103 ALA A CA 1
ATOM 788 C C . ALA A 1 103 ? -1.88 -21.469 -14.211 1 98.94 103 ALA A C 1
ATOM 790 O O . ALA A 1 103 ? -2.793 -22.234 -13.875 1 98.94 103 ALA A O 1
ATOM 791 N N . LEU A 1 104 ? -1.052 -21.734 -15.172 1 98.88 104 LEU A N 1
ATOM 792 C CA . LEU A 1 104 ? -0.856 -23.078 -15.727 1 98.88 104 LEU A CA 1
ATOM 793 C C . LEU A 1 104 ? 0.497 -23.641 -15.312 1 98.88 104 LEU A C 1
ATOM 795 O O . LEU A 1 104 ? 1.525 -22.969 -15.461 1 98.88 104 LEU A O 1
ATOM 799 N N . LEU A 1 105 ? 0.466 -24.781 -14.727 1 98.75 105 LEU A N 1
ATOM 800 C CA . LEU A 1 105 ? 1.693 -25.5 -14.406 1 98.75 105 LEU A CA 1
ATOM 801 C C . LEU A 1 105 ? 1.904 -26.656 -15.375 1 98.75 105 LEU A C 1
ATOM 803 O O . LEU A 1 105 ? 0.945 -27.328 -15.766 1 98.75 105 LEU A O 1
ATOM 807 N N . GLU A 1 106 ? 3.057 -26.906 -15.773 1 98.38 106 GLU A N 1
ATOM 808 C CA . GLU A 1 106 ? 3.527 -28.094 -16.484 1 98.38 106 GLU A CA 1
ATOM 809 C C . GLU A 1 106 ? 4.539 -28.875 -15.656 1 98.38 106 GLU A C 1
ATOM 811 O O . GLU A 1 106 ? 5.613 -28.359 -15.336 1 98.38 106 GLU A O 1
ATOM 816 N N . ASP A 1 107 ? 4.145 -30.125 -15.344 1 98.25 107 ASP A N 1
ATOM 817 C CA . ASP A 1 107 ? 4.961 -30.984 -14.484 1 98.25 107 ASP A CA 1
ATOM 818 C C . ASP A 1 107 ? 5.348 -30.266 -13.195 1 98.25 107 ASP A C 1
ATOM 820 O O . ASP A 1 107 ? 6.52 -30.25 -12.812 1 98.25 107 ASP A O 1
ATOM 824 N N . GLY A 1 108 ? 4.418 -29.5 -12.695 1 98.19 108 GLY A N 1
ATOM 825 C CA . GLY A 1 108 ? 4.543 -28.891 -11.383 1 98.19 108 GLY A CA 1
ATOM 826 C C . GLY A 1 108 ? 5.223 -27.531 -11.414 1 98.19 108 GLY A C 1
ATOM 827 O O . GLY A 1 108 ? 5.371 -26.875 -10.383 1 98.19 108 GLY A O 1
ATOM 828 N N . VAL A 1 109 ? 5.629 -27.094 -12.648 1 98.56 109 VAL A N 1
ATOM 829 C CA . VAL A 1 109 ? 6.34 -25.828 -12.766 1 98.56 109 VAL A CA 1
ATOM 830 C C . VAL A 1 109 ? 5.457 -24.797 -13.477 1 98.56 109 VAL A C 1
ATOM 832 O O . VAL A 1 109 ? 4.988 -25.047 -14.594 1 98.56 109 VAL A O 1
ATOM 835 N N . PRO A 1 110 ? 5.191 -23.656 -12.859 1 98.81 110 PRO A N 1
ATOM 836 C CA . PRO A 1 110 ? 4.359 -22.656 -13.539 1 98.81 110 PRO A CA 1
ATOM 837 C C . PRO A 1 110 ? 4.93 -22.234 -14.883 1 98.81 110 PRO A C 1
ATOM 839 O O . PRO A 1 110 ? 6.098 -21.844 -14.977 1 98.81 110 PRO A O 1
ATOM 842 N N . SER A 1 111 ? 4.082 -22.266 -15.898 1 98.75 111 SER A N 1
ATOM 843 C CA . SER A 1 111 ? 4.492 -21.906 -17.25 1 98.75 111 SER A CA 1
ATOM 844 C C . SER A 1 111 ? 3.73 -20.672 -17.75 1 98.75 111 SER A C 1
ATOM 846 O O . SER A 1 111 ? 4.168 -20 -18.672 1 98.75 111 SER A O 1
ATOM 848 N N . VAL A 1 112 ? 2.598 -20.406 -17.234 1 98.81 112 VAL A N 1
ATOM 849 C CA . VAL A 1 112 ? 1.787 -19.219 -17.453 1 98.81 112 VAL A CA 1
ATOM 850 C C . VAL A 1 112 ? 1.273 -18.672 -16.125 1 98.81 112 VAL A C 1
ATOM 852 O O . VAL A 1 112 ? 0.924 -19.438 -15.227 1 98.81 112 VAL A O 1
ATOM 855 N N . GLY A 1 113 ? 1.274 -17.391 -15.969 1 98.94 113 GLY A N 1
ATOM 856 C CA . GLY A 1 113 ? 0.7 -16.75 -14.797 1 98.94 113 GLY A CA 1
ATOM 857 C C . GLY A 1 113 ? 0.073 -15.398 -15.109 1 98.94 113 GLY A C 1
ATOM 858 O O . GLY A 1 113 ? 0.657 -14.594 -15.828 1 98.94 113 GLY A O 1
ATOM 859 N N . VAL A 1 114 ? -1.16 -15.188 -14.586 1 98.94 114 VAL A N 1
ATOM 860 C CA . VAL A 1 114 ? -1.872 -13.922 -14.711 1 98.94 114 VAL A CA 1
ATOM 861 C C . VAL A 1 114 ? -2.361 -13.461 -13.344 1 98.94 114 VAL A C 1
ATOM 863 O O . VAL A 1 114 ? -2.943 -14.25 -12.586 1 98.94 114 VAL A O 1
ATOM 866 N N . VAL A 1 115 ? -2.021 -12.273 -13 1 98.94 115 VAL A N 1
ATOM 867 C CA . VAL A 1 115 ? -2.494 -11.586 -11.805 1 98.94 115 VAL A CA 1
ATOM 868 C C . VAL A 1 115 ? -3.363 -10.398 -12.203 1 98.94 115 VAL A C 1
ATOM 870 O O . VAL A 1 115 ? -2.893 -9.469 -12.867 1 98.94 115 VAL A O 1
ATOM 873 N N . SER A 1 116 ? -4.652 -10.391 -11.789 1 98.88 116 SER A N 1
ATOM 874 C CA . SER A 1 116 ? -5.551 -9.305 -12.164 1 98.88 116 SER A CA 1
ATOM 875 C C . SER A 1 116 ? -6.145 -8.625 -10.938 1 98.88 116 SER A C 1
ATOM 877 O O . SER A 1 116 ? -6.789 -9.273 -10.109 1 98.88 116 SER A O 1
ATOM 879 N N . ALA A 1 117 ? -5.82 -7.359 -10.781 1 98.62 117 ALA A N 1
ATOM 880 C CA . ALA A 1 117 ? -6.289 -6.547 -9.664 1 98.62 117 ALA A CA 1
ATOM 881 C C . ALA A 1 117 ? -7.148 -5.383 -10.148 1 98.62 117 ALA A C 1
ATOM 883 O O . ALA A 1 117 ? -6.691 -4.242 -10.195 1 98.62 117 ALA A O 1
ATOM 884 N N . PRO A 1 118 ? -8.422 -5.633 -10.383 1 97.38 118 PRO A N 1
ATOM 885 C CA . PRO A 1 118 ? -9.25 -4.629 -11.055 1 97.38 118 PRO A CA 1
ATOM 886 C C . PRO A 1 118 ? -9.461 -3.375 -10.219 1 97.38 118 PRO A C 1
ATOM 888 O O . PRO A 1 118 ? -9.555 -2.27 -10.758 1 97.38 118 PRO A O 1
ATOM 891 N N . ALA A 1 119 ? -9.523 -3.486 -8.914 1 96.5 119 ALA A N 1
ATOM 892 C CA . ALA A 1 119 ? -9.711 -2.305 -8.078 1 96.5 119 ALA A CA 1
ATOM 893 C C . ALA A 1 119 ? -8.477 -1.401 -8.125 1 96.5 119 ALA A C 1
ATOM 895 O O . ALA A 1 119 ? -8.57 -0.202 -7.848 1 96.5 119 ALA A O 1
ATOM 896 N N . LEU A 1 120 ? -7.344 -1.924 -8.43 1 96.62 120 LEU A N 1
ATOM 897 C CA . LEU A 1 120 ? -6.121 -1.146 -8.609 1 96.62 120 LEU A CA 1
ATOM 898 C C . LEU A 1 120 ? -5.93 -0.774 -10.078 1 96.62 120 LEU A C 1
ATOM 900 O O . LEU A 1 120 ? -4.996 -0.047 -10.422 1 96.62 120 LEU A O 1
ATOM 904 N N . GLN A 1 121 ? -6.707 -1.358 -10.945 1 96 121 GLN A N 1
ATOM 905 C CA . GLN A 1 121 ? -6.613 -1.175 -12.391 1 96 121 GLN A CA 1
ATOM 906 C C . GLN A 1 121 ? -5.25 -1.62 -12.914 1 96 121 GLN A C 1
ATOM 908 O O . GLN A 1 121 ? -4.625 -0.914 -13.711 1 96 121 GLN A O 1
ATOM 913 N N . ARG A 1 122 ? -4.816 -2.764 -12.445 1 97.88 122 ARG A N 1
ATOM 914 C CA . ARG A 1 122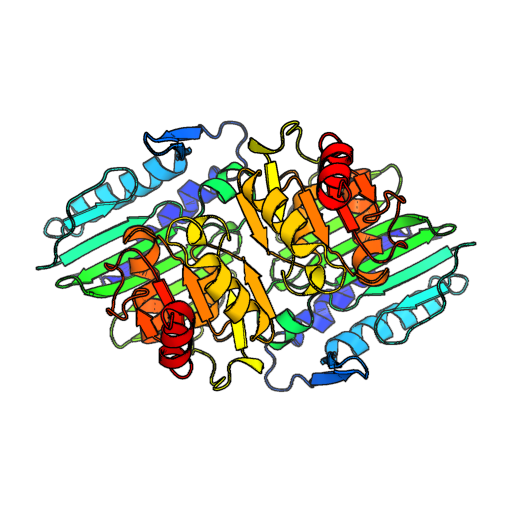 ? -3.514 -3.299 -12.82 1 97.88 122 ARG A CA 1
ATOM 915 C C . ARG A 1 122 ? -3.607 -4.785 -13.148 1 97.88 122 ARG A C 1
ATOM 917 O O . ARG A 1 122 ? -4.418 -5.504 -12.562 1 97.88 122 ARG A O 1
ATOM 924 N N . ARG A 1 123 ? -2.877 -5.184 -14.078 1 98.69 123 ARG A N 1
ATOM 925 C CA . ARG A 1 123 ? -2.73 -6.594 -14.422 1 98.69 123 ARG A CA 1
ATOM 926 C C . ARG A 1 123 ? -1.275 -6.938 -14.727 1 98.69 123 ARG A C 1
ATOM 928 O O . ARG A 1 123 ? -0.562 -6.148 -15.352 1 98.69 123 ARG A O 1
ATOM 935 N N . TRP A 1 124 ? -0.793 -8.062 -14.234 1 98.94 124 TRP A N 1
ATOM 936 C CA . TRP A 1 124 ? 0.527 -8.625 -14.516 1 98.94 124 TRP A CA 1
ATOM 937 C C . TRP A 1 124 ? 0.413 -10 -15.148 1 98.94 124 TRP A C 1
ATOM 939 O O . TRP A 1 124 ? -0.521 -10.75 -14.859 1 98.94 124 TRP A O 1
ATOM 949 N N . TRP A 1 125 ? 1.353 -10.367 -15.984 1 98.94 125 TRP A N 1
ATOM 950 C CA . TRP A 1 125 ? 1.328 -11.711 -16.547 1 98.94 125 TRP A CA 1
ATOM 951 C C . TRP A 1 125 ? 2.703 -12.109 -17.078 1 98.94 125 TRP A C 1
ATOM 953 O O . TRP A 1 125 ? 3.58 -11.258 -17.234 1 98.94 125 TRP A O 1
ATOM 963 N N . ALA A 1 126 ? 2.854 -13.375 -17.203 1 98.94 126 ALA A N 1
ATOM 964 C CA . ALA A 1 126 ? 4.074 -13.938 -17.781 1 98.94 126 ALA A CA 1
ATOM 965 C C . ALA A 1 126 ? 3.82 -15.32 -18.359 1 98.94 126 ALA A C 1
ATOM 967 O O . ALA A 1 126 ? 2.867 -16 -17.984 1 98.94 126 ALA A O 1
ATOM 968 N N . ALA A 1 127 ? 4.637 -15.711 -19.266 1 98.75 127 ALA A N 1
ATOM 969 C CA . ALA A 1 127 ? 4.75 -17.062 -19.812 1 98.75 127 ALA A CA 1
ATOM 970 C C . ALA A 1 127 ? 6.211 -17.469 -19.969 1 98.75 127 ALA A C 1
ATOM 972 O O . ALA A 1 127 ? 7.082 -16.625 -20.172 1 98.75 127 ALA A O 1
ATOM 973 N N . ARG A 1 128 ? 6.398 -18.734 -19.859 1 98.25 128 ARG A N 1
ATOM 974 C CA . ARG A 1 128 ? 7.762 -19.266 -19.891 1 98.25 128 ARG A CA 1
ATOM 975 C C . ARG A 1 128 ? 8.508 -18.781 -21.125 1 98.25 128 ARG A C 1
ATOM 977 O O . ARG A 1 128 ? 8.078 -19.016 -22.266 1 98.25 128 ARG A O 1
ATOM 984 N N . GLY A 1 129 ? 9.594 -18.078 -20.906 1 98.06 129 GLY A N 1
ATOM 985 C CA . GLY A 1 129 ? 10.492 -17.641 -21.953 1 98.06 129 GLY A CA 1
ATOM 986 C C . GLY A 1 129 ? 10.016 -16.391 -22.672 1 98.06 129 GLY A C 1
ATOM 987 O O . GLY A 1 129 ? 10.641 -15.953 -23.641 1 98.06 129 GLY A O 1
ATOM 988 N N . ARG A 1 130 ? 8.961 -15.742 -22.219 1 98.12 130 ARG A N 1
ATOM 989 C CA . ARG A 1 130 ? 8.391 -14.633 -22.953 1 98.12 130 ARG A CA 1
ATOM 990 C C . ARG A 1 130 ? 8.516 -13.328 -22.188 1 98.12 130 ARG A C 1
ATOM 992 O O . ARG A 1 130 ? 8.102 -12.266 -22.656 1 98.12 130 ARG A O 1
ATOM 999 N N . GLY A 1 131 ? 9.094 -13.375 -21.016 1 98.62 131 GLY A N 1
ATOM 1000 C CA . GLY A 1 131 ? 9.203 -12.195 -20.172 1 98.62 131 GLY A CA 1
ATOM 1001 C C . GLY A 1 131 ? 7.957 -11.945 -19.344 1 98.62 131 GLY A C 1
ATOM 1002 O O . GLY A 1 131 ? 6.973 -12.672 -19.453 1 98.62 131 GLY A O 1
ATOM 1003 N N . ALA A 1 132 ? 7.988 -11.062 -18.484 1 98.88 132 ALA A N 1
ATOM 1004 C CA . ALA A 1 132 ? 6.875 -10.609 -17.641 1 98.88 132 ALA A CA 1
ATOM 1005 C C . ALA A 1 132 ? 6.43 -9.203 -18.047 1 98.88 132 ALA A C 1
ATOM 1007 O O . ALA A 1 132 ? 7.25 -8.367 -18.422 1 98.88 132 ALA A O 1
ATOM 1008 N N . PHE A 1 133 ? 5.148 -8.938 -17.891 1 98.88 133 PHE A N 1
ATOM 1009 C CA . PHE A 1 133 ? 4.566 -7.676 -18.328 1 98.88 133 PHE A CA 1
ATOM 1010 C C . PHE A 1 133 ? 3.51 -7.195 -17.344 1 98.88 133 PHE A C 1
ATOM 1012 O O . PHE A 1 133 ? 2.979 -7.984 -16.562 1 98.88 133 PHE A O 1
ATOM 1019 N N . ALA A 1 134 ? 3.256 -5.93 -17.391 1 98.62 134 ALA A N 1
ATOM 1020 C CA . ALA A 1 134 ? 2.146 -5.328 -16.641 1 98.62 134 ALA A CA 1
ATOM 1021 C C . ALA A 1 134 ? 1.436 -4.273 -17.484 1 98.62 134 ALA A C 1
ATOM 1023 O O . ALA A 1 134 ? 2.018 -3.717 -18.422 1 98.62 134 ALA A O 1
ATOM 1024 N N . SER A 1 135 ? 0.208 -4.109 -17.172 1 98 135 SER A N 1
ATOM 1025 C CA . SER A 1 135 ? -0.591 -3.02 -17.734 1 98 135 SER A CA 1
ATOM 1026 C C . SER A 1 135 ? -1.371 -2.297 -16.641 1 98 135 SER A C 1
ATOM 1028 O O . SER A 1 135 ? -1.845 -2.924 -15.688 1 98 135 SER A O 1
ATOM 1030 N N . VAL A 1 136 ? -1.455 -0.946 -16.75 1 95.12 136 VAL A N 1
ATOM 1031 C CA . VAL A 1 136 ? -2.189 -0.103 -15.805 1 95.12 136 VAL A CA 1
ATOM 1032 C C . VAL A 1 136 ? -3.324 0.613 -16.531 1 95.12 136 VAL A C 1
ATOM 1034 O O . VAL A 1 136 ? -3.088 1.346 -17.5 1 95.12 136 VAL A O 1
ATOM 1037 N N . ASP A 1 137 ? -4.488 0.452 -16.031 1 90.31 137 ASP A N 1
ATOM 1038 C CA . ASP A 1 137 ? -5.664 1.146 -16.547 1 90.31 137 ASP A CA 1
ATOM 1039 C C . ASP A 1 137 ? -5.809 0.94 -18.047 1 90.31 137 ASP A C 1
ATOM 1041 O O . ASP A 1 137 ? -6.039 1.896 -18.797 1 90.31 137 ASP A O 1
ATOM 1045 N N . GLY A 1 138 ? -5.469 -0.256 -18.516 1 87.88 138 GLY A N 1
ATOM 1046 C CA . GLY A 1 138 ? -5.656 -0.608 -19.922 1 87.88 138 GLY A CA 1
ATOM 1047 C C . GLY A 1 138 ? -4.602 -0.013 -20.828 1 87.88 138 GLY A C 1
ATOM 1048 O O . GLY A 1 138 ? -4.688 -0.136 -22.047 1 87.88 138 GLY A O 1
ATOM 1049 N N . ALA A 1 139 ? -3.602 0.563 -20.266 1 92.38 139 ALA A N 1
ATOM 1050 C CA . ALA A 1 139 ? -2.516 1.124 -21.062 1 92.38 139 ALA A CA 1
ATOM 1051 C C . ALA A 1 139 ? -1.697 0.02 -21.719 1 92.38 139 ALA A C 1
ATOM 1053 O O . ALA A 1 139 ? -1.881 -1.162 -21.422 1 92.38 139 ALA A O 1
ATOM 1054 N N . ARG A 1 140 ? -0.856 0.417 -22.641 1 95.69 140 ARG A N 1
ATOM 1055 C CA . ARG A 1 140 ? 0.036 -0.521 -23.312 1 95.69 140 ARG A CA 1
ATOM 1056 C C . ARG A 1 140 ? 0.905 -1.269 -22.312 1 95.69 140 ARG A C 1
ATOM 1058 O O . ARG A 1 140 ? 1.461 -0.662 -21.391 1 95.69 140 ARG A O 1
ATOM 1065 N N . PRO A 1 141 ? 0.968 -2.525 -22.531 1 97.44 141 PRO A N 1
ATOM 1066 C CA . PRO A 1 141 ? 1.792 -3.312 -21.609 1 97.44 141 PRO A CA 1
ATOM 1067 C C . PRO A 1 141 ? 3.262 -2.9 -21.641 1 97.44 141 PRO A C 1
ATOM 1069 O O . PRO A 1 141 ? 3.793 -2.551 -22.688 1 97.44 141 PRO A O 1
ATOM 1072 N N . HIS A 1 142 ? 3.885 -2.961 -20.547 1 97.19 142 HIS A N 1
ATOM 1073 C CA . HIS A 1 142 ? 5.324 -2.748 -20.469 1 97.19 142 HIS A CA 1
ATOM 1074 C C . HIS A 1 142 ? 6.023 -3.949 -19.828 1 97.19 142 HIS A C 1
ATOM 1076 O O . HIS A 1 142 ? 5.445 -4.629 -18.984 1 97.19 142 HIS A O 1
ATOM 1082 N N . ARG A 1 143 ? 7.238 -4.191 -20.234 1 98.56 143 ARG A N 1
ATOM 1083 C CA . ARG A 1 143 ? 8.023 -5.305 -19.719 1 98.56 143 ARG A CA 1
ATOM 1084 C C . ARG A 1 143 ? 8.531 -5.02 -18.312 1 98.56 143 ARG A C 1
ATOM 1086 O O . ARG A 1 143 ? 8.938 -3.893 -18.016 1 98.56 143 ARG A O 1
ATOM 1093 N N . LEU A 1 144 ? 8.539 -5.996 -17.531 1 98.81 144 LEU A N 1
ATOM 1094 C CA . LEU A 1 144 ? 8.977 -5.875 -16.141 1 98.81 144 LEU A CA 1
ATOM 1095 C C . LEU A 1 144 ? 10.422 -6.32 -15.984 1 98.81 144 LEU A C 1
ATOM 1097 O O . LEU A 1 144 ? 10.906 -7.152 -16.75 1 98.81 144 LEU A O 1
ATOM 1101 N N . SER A 1 145 ? 11.07 -5.801 -15.016 1 98.88 145 SER A N 1
ATOM 1102 C CA . SER A 1 145 ? 12.391 -6.234 -14.57 1 98.88 145 SER A CA 1
ATOM 1103 C C . SER A 1 145 ? 12.594 -5.953 -13.086 1 98.88 145 SER A C 1
ATOM 1105 O O . SER A 1 145 ? 12.281 -4.863 -12.609 1 98.88 145 SER A O 1
ATOM 1107 N N . VAL A 1 146 ? 13.062 -6.926 -12.391 1 98.94 146 VAL A N 1
ATOM 1108 C CA . VAL A 1 146 ? 13.352 -6.738 -10.969 1 98.94 146 VAL A CA 1
ATOM 1109 C C . VAL A 1 146 ? 14.469 -5.715 -10.797 1 98.94 146 VAL A C 1
ATOM 1111 O O . VAL A 1 146 ? 15.156 -5.371 -11.766 1 98.94 146 VAL A O 1
ATOM 1114 N N . SER A 1 147 ? 14.617 -5.203 -9.602 1 98.81 147 SER A N 1
ATOM 1115 C CA . SER A 1 147 ? 15.625 -4.184 -9.312 1 98.81 147 SER A CA 1
ATOM 1116 C C . SER A 1 147 ? 17.031 -4.762 -9.359 1 98.81 147 SER A C 1
ATOM 1118 O O . SER A 1 147 ? 17.203 -5.984 -9.398 1 98.81 147 SER A O 1
ATOM 1120 N N . SER A 1 148 ? 18.047 -3.885 -9.32 1 98.69 148 SER A N 1
ATOM 1121 C CA . SER A 1 148 ? 19.453 -4.297 -9.281 1 98.69 148 SER A CA 1
ATOM 1122 C C . SER A 1 148 ? 20.078 -3.984 -7.926 1 98.69 148 SER A C 1
ATOM 1124 O O . SER A 1 148 ? 21.297 -3.838 -7.82 1 98.69 148 SER A O 1
ATOM 1126 N N . VAL A 1 149 ? 19.234 -3.801 -6.918 1 98.69 149 VAL A N 1
ATOM 1127 C CA . VAL A 1 149 ? 19.734 -3.516 -5.574 1 98.69 149 VAL A CA 1
ATOM 1128 C C . VAL A 1 149 ? 20.5 -4.723 -5.043 1 98.69 149 VAL A C 1
ATOM 1130 O O . VAL A 1 149 ? 19.969 -5.836 -5 1 98.69 149 VAL A O 1
ATOM 1133 N N . ALA A 1 150 ? 21.688 -4.516 -4.496 1 98.5 150 ALA A N 1
ATOM 1134 C CA . ALA A 1 150 ? 22.547 -5.652 -4.168 1 98.5 150 ALA A CA 1
ATOM 1135 C C . ALA A 1 150 ? 22.859 -5.684 -2.676 1 98.5 150 ALA A C 1
ATOM 1137 O O . ALA A 1 150 ? 23.453 -6.641 -2.184 1 98.5 150 ALA A O 1
ATOM 1138 N N . GLU A 1 151 ? 22.422 -4.637 -1.952 1 98.62 151 GLU A N 1
ATOM 1139 C CA . GLU A 1 151 ? 22.688 -4.555 -0.521 1 98.62 151 GLU A CA 1
ATOM 1140 C C . GLU A 1 151 ? 21.406 -4.426 0.282 1 98.62 151 GLU A C 1
ATOM 1142 O O . GLU A 1 151 ? 20.516 -3.643 -0.073 1 98.62 151 GLU A O 1
ATOM 1147 N N . LEU A 1 152 ? 21.375 -5.133 1.4 1 98.31 152 LEU A N 1
ATOM 1148 C CA . LEU A 1 152 ? 20.172 -5.148 2.227 1 98.31 152 LEU A CA 1
ATOM 1149 C C . LEU A 1 152 ? 19.844 -3.75 2.738 1 98.31 152 LEU A C 1
ATOM 1151 O O . LEU A 1 152 ? 18.672 -3.359 2.787 1 98.31 152 LEU A O 1
ATOM 1155 N N . HIS A 1 153 ? 20.828 -2.949 3.08 1 97.75 153 HIS A N 1
ATOM 1156 C CA . HIS A 1 153 ? 20.578 -1.643 3.68 1 97.75 153 HIS A CA 1
ATOM 1157 C C . HIS A 1 153 ? 20 -0.667 2.662 1 97.75 153 HIS A C 1
ATOM 1159 O O . HIS A 1 153 ? 19.531 0.413 3.029 1 97.75 153 HIS A O 1
ATOM 1165 N N . SER A 1 154 ? 19.969 -1.038 1.4 1 97.94 154 SER A N 1
ATOM 1166 C CA . SER A 1 154 ? 19.359 -0.23 0.347 1 97.94 154 SER A CA 1
ATOM 1167 C C . SER A 1 154 ? 18.078 -0.861 -0.158 1 97.94 154 SER A C 1
ATOM 1169 O O . SER A 1 154 ? 17.453 -0.355 -1.097 1 97.94 154 SER A O 1
ATOM 1171 N N . ALA A 1 155 ? 17.641 -1.986 0.438 1 98.69 155 ALA A N 1
ATOM 1172 C CA . ALA A 1 155 ? 16.547 -2.789 -0.083 1 98.69 155 ALA A CA 1
ATOM 1173 C C . ALA A 1 155 ? 15.219 -2.381 0.555 1 98.69 155 ALA A C 1
ATOM 1175 O O . ALA A 1 155 ? 15.188 -1.937 1.705 1 98.69 155 ALA A O 1
ATOM 1176 N N . SER A 1 156 ? 14.219 -2.479 -0.211 1 98.44 156 SER A N 1
ATOM 1177 C CA . SER A 1 156 ? 12.852 -2.387 0.278 1 98.44 156 SER A CA 1
ATOM 1178 C C . SER A 1 156 ? 12.219 -3.768 0.419 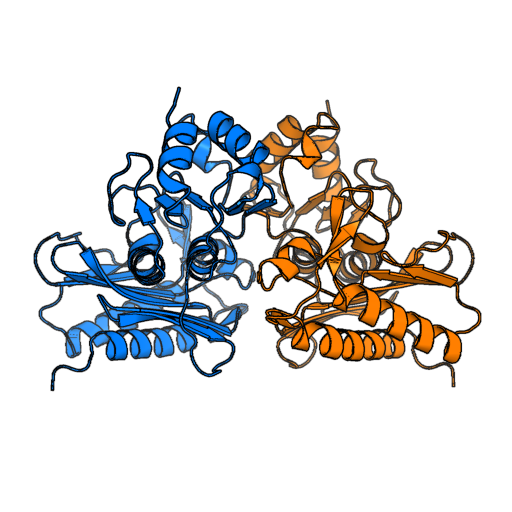1 98.44 156 SER A C 1
ATOM 1180 O O . SER A 1 156 ? 12.414 -4.637 -0.434 1 98.44 156 SER A O 1
ATOM 1182 N N . LEU A 1 157 ? 11.523 -4.012 1.537 1 98.62 157 LEU A N 1
ATOM 1183 C CA . LEU A 1 157 ? 10.938 -5.305 1.869 1 98.62 157 LEU A CA 1
ATOM 1184 C C . LEU A 1 157 ? 9.438 -5.176 2.09 1 98.62 157 LEU A C 1
ATOM 1186 O O . LEU A 1 157 ? 8.977 -4.23 2.736 1 98.62 157 LEU A O 1
ATOM 1190 N N . SER A 1 158 ? 8.688 -6.035 1.473 1 98.62 158 SER A N 1
ATOM 1191 C CA . SER A 1 158 ? 7.254 -6.121 1.732 1 98.62 158 SER A CA 1
ATOM 1192 C C . SER A 1 158 ? 6.863 -7.512 2.223 1 98.62 158 SER A C 1
ATOM 1194 O O . SER A 1 158 ? 7.438 -8.516 1.79 1 98.62 158 SER A O 1
ATOM 1196 N N . PHE A 1 159 ? 5.918 -7.559 3.113 1 97.5 159 PHE A N 1
ATOM 1197 C CA . PHE A 1 159 ? 5.367 -8.789 3.672 1 97.5 159 PHE A CA 1
ATOM 1198 C C . PHE A 1 159 ? 3.875 -8.633 3.951 1 97.5 159 PHE A C 1
ATOM 1200 O O . PHE A 1 159 ? 3.227 -7.734 3.418 1 97.5 159 PHE A O 1
ATOM 1207 N N . SER A 1 160 ? 3.275 -9.586 4.629 1 94.25 160 SER A N 1
ATOM 1208 C CA . SER A 1 160 ? 1.888 -9.477 5.066 1 94.25 160 SER A CA 1
ATOM 1209 C C . SER A 1 160 ? 1.803 -9.133 6.551 1 94.25 160 SER A C 1
ATOM 1211 O O . SER A 1 160 ? 2.221 -8.055 6.969 1 94.25 160 SER A O 1
ATOM 1213 N N . SER A 1 161 ? 1.508 -10.078 7.402 1 93.06 161 SER A N 1
ATOM 1214 C CA . SER A 1 161 ? 1.369 -9.82 8.836 1 93.06 161 SER A CA 1
ATOM 1215 C C . SER A 1 161 ? 2.486 -10.492 9.625 1 93.06 161 SER A C 1
ATOM 1217 O O . SER A 1 161 ? 3.125 -11.43 9.133 1 93.06 161 SER A O 1
ATOM 1219 N N . LEU A 1 162 ? 2.697 -9.961 10.766 1 94.88 162 LEU A N 1
ATOM 1220 C CA . LEU A 1 162 ? 3.77 -10.469 11.617 1 94.88 162 LEU A CA 1
ATOM 1221 C C . LEU A 1 162 ? 3.35 -11.758 12.312 1 94.88 162 LEU A C 1
ATOM 1223 O O . LEU A 1 162 ? 4.199 -12.562 12.695 1 94.88 162 LEU A O 1
ATOM 1227 N N . SER A 1 163 ? 2.092 -11.891 12.453 1 92.62 163 SER A N 1
ATOM 1228 C CA . SER A 1 163 ? 1.583 -12.984 13.281 1 92.62 163 SER A CA 1
ATOM 1229 C C . SER A 1 163 ? 1.974 -14.336 12.711 1 92.62 163 SER A C 1
ATOM 1231 O O . SER A 1 163 ? 2.27 -15.273 13.461 1 92.62 163 SER A O 1
ATOM 1233 N N . GLY A 1 164 ? 2.031 -14.445 11.383 1 92.75 164 GLY A N 1
ATOM 1234 C CA . GLY A 1 164 ? 2.377 -15.719 10.758 1 92.75 164 GLY A CA 1
ATOM 1235 C C . GLY A 1 164 ? 3.805 -16.141 11.031 1 92.75 164 GLY A C 1
ATOM 1236 O O . GLY A 1 164 ? 4.133 -17.328 10.93 1 92.75 164 GLY A O 1
ATOM 1237 N N . TRP A 1 165 ? 4.629 -15.219 11.406 1 96.62 165 TRP A N 1
ATOM 1238 C CA . TRP A 1 165 ? 6.047 -15.492 11.633 1 96.62 165 TRP A CA 1
ATOM 1239 C C . TRP A 1 165 ? 6.281 -16 13.047 1 96.62 165 TRP A C 1
ATOM 1241 O O . TRP A 1 165 ? 7.355 -16.516 13.359 1 96.62 165 TRP A O 1
ATOM 1251 N N . ALA A 1 166 ? 5.309 -15.844 13.891 1 93.56 166 ALA A N 1
ATOM 1252 C CA . ALA A 1 166 ? 5.457 -16.219 15.289 1 93.56 166 ALA A CA 1
ATOM 1253 C C . ALA A 1 166 ? 5.434 -17.734 15.469 1 93.56 166 ALA A C 1
ATOM 1255 O O . ALA A 1 166 ? 6.277 -18.297 16.172 1 93.56 166 ALA A O 1
ATOM 1256 N N . ARG A 1 167 ? 4.488 -18.406 14.805 1 88.88 167 ARG A N 1
ATOM 1257 C CA . ARG A 1 167 ? 4.27 -19.828 15.023 1 88.88 167 ARG A CA 1
ATOM 1258 C C . ARG A 1 167 ? 5.508 -20.641 14.656 1 88.88 167 ARG A C 1
ATOM 1260 O O . ARG A 1 167 ? 5.93 -21.516 15.414 1 88.88 167 ARG A O 1
ATOM 1267 N N . PRO A 1 168 ? 6.105 -20.297 13.562 1 91.94 168 PRO A N 1
ATOM 1268 C CA . PRO A 1 168 ? 7.309 -21.047 13.211 1 91.94 168 PRO A CA 1
ATOM 1269 C C . PRO A 1 168 ? 8.539 -20.609 14 1 91.94 168 PRO A C 1
ATOM 1271 O O . PRO A 1 168 ? 9.641 -21.094 13.758 1 91.94 168 PRO A O 1
ATOM 1274 N N . GLY A 1 169 ? 8.367 -19.578 14.883 1 94.44 169 GLY A N 1
ATOM 1275 C CA . GLY A 1 169 ? 9.477 -19.125 15.719 1 94.44 169 GLY A CA 1
ATOM 1276 C C . GLY A 1 169 ? 10.461 -18.25 14.969 1 94.44 169 GLY A C 1
ATOM 1277 O O . GLY A 1 169 ? 11.633 -18.156 15.352 1 94.44 169 GLY A O 1
ATOM 1278 N N . LEU A 1 170 ? 10.031 -17.688 13.898 1 96.5 170 LEU A N 1
ATOM 1279 C CA . LEU A 1 170 ? 10.93 -16.922 13.031 1 96.5 170 LEU A CA 1
ATOM 1280 C C . LEU A 1 170 ? 10.68 -15.422 13.18 1 96.5 170 LEU A C 1
ATOM 1282 O O . LEU A 1 170 ? 11.328 -14.609 12.516 1 96.5 170 LEU A O 1
ATOM 1286 N N . ARG A 1 171 ? 9.828 -15 14.062 1 96.56 171 ARG A N 1
ATOM 1287 C CA . ARG A 1 171 ? 9.406 -13.602 14.117 1 96.56 171 ARG A CA 1
ATOM 1288 C C . ARG A 1 171 ? 10.57 -12.68 14.453 1 96.56 171 ARG A C 1
ATOM 1290 O O . ARG A 1 171 ? 10.734 -11.625 13.836 1 96.56 171 ARG A O 1
ATOM 1297 N N . GLU A 1 172 ? 11.344 -13.039 15.43 1 95.88 172 GLU A N 1
ATOM 1298 C CA . GLU A 1 172 ? 12.453 -12.188 15.828 1 95.88 172 GLU A CA 1
ATOM 1299 C C . GLU A 1 172 ? 13.461 -12.023 14.695 1 95.88 172 GLU A C 1
ATOM 1301 O O . GLU A 1 172 ? 13.977 -10.93 14.469 1 95.88 172 GLU A O 1
ATOM 1306 N N . ARG A 1 173 ? 13.781 -13.086 14.039 1 97.06 173 ARG A N 1
ATOM 1307 C CA . ARG A 1 173 ? 14.68 -13.016 12.898 1 97.06 173 ARG A CA 1
ATOM 1308 C C . ARG A 1 173 ? 14.102 -12.141 11.797 1 97.06 173 ARG A C 1
ATOM 1310 O O . ARG A 1 173 ? 14.82 -11.367 11.156 1 97.06 173 ARG A O 1
ATOM 1317 N N . PHE A 1 174 ? 12.836 -12.344 11.594 1 98 174 PHE A N 1
ATOM 1318 C CA . PHE A 1 174 ? 12.172 -11.531 10.578 1 98 174 PHE A CA 1
ATOM 1319 C C . PHE A 1 174 ? 12.219 -10.055 10.953 1 98 174 PHE A C 1
ATOM 1321 O O . PHE A 1 174 ? 12.516 -9.211 10.102 1 98 174 PHE A O 1
ATOM 1328 N N . ILE A 1 175 ? 11.906 -9.734 12.195 1 97.12 175 ILE A N 1
ATOM 1329 C CA . ILE A 1 175 ? 11.984 -8.352 12.664 1 97.12 175 ILE A CA 1
ATOM 1330 C C . ILE A 1 175 ? 13.398 -7.82 12.492 1 97.12 175 ILE A C 1
ATOM 1332 O O . ILE A 1 175 ? 13.594 -6.68 12.062 1 97.12 175 ILE A O 1
ATOM 1336 N N . GLY A 1 176 ? 14.383 -8.664 12.789 1 97.06 176 GLY A N 1
ATOM 1337 C CA . GLY A 1 176 ? 15.766 -8.281 12.547 1 97.06 176 GLY A CA 1
ATOM 1338 C C . GLY A 1 176 ? 16.031 -7.918 11.094 1 97.06 176 GLY A C 1
ATOM 1339 O O . GLY A 1 176 ? 16.734 -6.945 10.812 1 97.06 176 GLY A O 1
ATOM 1340 N N . LEU A 1 177 ? 15.531 -8.711 10.18 1 98.12 177 LEU A N 1
ATOM 1341 C CA . LEU A 1 177 ? 15.656 -8.422 8.758 1 98.12 177 LEU A CA 1
ATOM 1342 C C . LEU A 1 177 ? 15 -7.086 8.414 1 98.12 177 LEU A C 1
ATOM 1344 O O . LEU A 1 177 ? 15.57 -6.285 7.664 1 98.12 177 LEU A O 1
ATOM 1348 N N . THR A 1 178 ? 13.805 -6.84 8.969 1 97.62 178 THR A N 1
ATOM 1349 C CA . THR A 1 178 ? 13.094 -5.594 8.703 1 97.62 178 THR A CA 1
ATOM 1350 C C . THR A 1 178 ? 13.883 -4.398 9.234 1 97.62 178 THR A C 1
ATOM 1352 O O . THR A 1 178 ? 13.773 -3.293 8.703 1 97.62 178 THR A O 1
ATOM 1355 N N . ASP A 1 179 ? 14.672 -4.566 10.219 1 97.31 179 ASP A N 1
ATOM 1356 C CA . ASP A 1 179 ? 15.477 -3.486 10.781 1 97.31 179 ASP A CA 1
ATOM 1357 C C . ASP A 1 179 ? 16.672 -3.178 9.891 1 97.31 179 ASP A C 1
ATOM 1359 O O . ASP A 1 179 ? 17.266 -2.102 9.992 1 97.31 179 ASP A O 1
ATOM 1363 N N . THR A 1 180 ? 17.016 -4.105 9.102 1 97.44 180 THR A N 1
ATOM 1364 C CA . THR A 1 180 ? 18.234 -3.986 8.312 1 97.44 180 THR A CA 1
ATOM 1365 C C . THR A 1 180 ? 17.969 -3.27 6.996 1 97.44 180 THR A C 1
ATOM 1367 O O . THR A 1 180 ? 18.844 -2.58 6.465 1 97.44 180 THR A O 1
ATOM 1370 N N . VAL A 1 181 ? 16.797 -3.438 6.48 1 97.88 181 VAL A N 1
ATOM 1371 C CA . VAL A 1 181 ? 16.516 -2.936 5.141 1 97.88 181 VAL A CA 1
ATOM 1372 C C . VAL A 1 181 ? 16.156 -1.454 5.207 1 97.88 181 VAL A C 1
ATOM 1374 O O . VAL A 1 181 ? 15.859 -0.928 6.285 1 97.88 181 VAL A O 1
ATOM 1377 N N . TRP A 1 182 ? 16.141 -0.814 4.086 1 95.75 182 TRP A N 1
ATOM 1378 C CA . TRP A 1 182 ? 15.922 0.617 3.895 1 95.75 182 TRP A CA 1
ATOM 1379 C C . TRP A 1 182 ? 14.469 0.989 4.164 1 95.75 182 TRP A C 1
ATOM 1381 O O . TRP A 1 182 ? 14.188 2.039 4.746 1 95.75 182 TRP A O 1
ATOM 1391 N N . ARG A 1 183 ? 13.586 0.18 3.701 1 96.19 183 ARG A N 1
ATOM 1392 C CA . ARG A 1 183 ? 12.156 0.458 3.775 1 96.19 183 ARG A CA 1
ATOM 1393 C C . ARG A 1 183 ? 11.359 -0.832 3.928 1 96.19 183 ARG A C 1
ATOM 1395 O O . ARG A 1 183 ? 11.711 -1.861 3.35 1 96.19 183 ARG A O 1
ATOM 1402 N N . VAL A 1 184 ? 10.281 -0.746 4.809 1 97.44 184 VAL A N 1
ATOM 1403 C CA . VAL A 1 184 ? 9.406 -1.898 5.012 1 97.44 184 VAL A CA 1
ATOM 1404 C C . VAL A 1 184 ? 7.953 -1.485 4.824 1 97.44 184 VAL A C 1
ATOM 1406 O O . VAL A 1 184 ? 7.535 -0.423 5.293 1 97.44 184 VAL A O 1
ATOM 1409 N N . ARG A 1 185 ? 7.223 -2.219 4.105 1 97.94 185 ARG A N 1
ATOM 1410 C CA . ARG A 1 185 ? 5.766 -2.158 4.027 1 97.94 185 ARG A CA 1
ATOM 1411 C C . ARG A 1 185 ? 5.156 -3.555 4.074 1 97.94 185 ARG A C 1
ATOM 1413 O O . ARG A 1 185 ? 5.863 -4.551 3.896 1 97.94 185 ARG A O 1
ATOM 1420 N N . ALA A 1 186 ? 3.895 -3.604 4.391 1 97.75 186 ALA A N 1
ATOM 1421 C CA . ALA A 1 186 ? 3.115 -4.836 4.355 1 97.75 186 ALA A CA 1
ATOM 1422 C C . ALA A 1 186 ? 1.903 -4.691 3.438 1 97.75 186 ALA A C 1
ATOM 1424 O O . ALA A 1 186 ? 0.761 -4.703 3.902 1 97.75 186 ALA A O 1
ATOM 1425 N N . TYR A 1 187 ? 2.238 -4.641 2.158 1 96.81 187 TYR A N 1
ATOM 1426 C CA . TYR A 1 187 ? 1.145 -4.535 1.199 1 96.81 187 TYR A CA 1
ATOM 1427 C C . TYR A 1 187 ? 0.294 -5.801 1.201 1 96.81 187 TYR A C 1
ATOM 1429 O O . TYR A 1 187 ? -0.93 -5.734 1.068 1 96.81 187 TYR A O 1
ATOM 1437 N N . GLY A 1 188 ? 1.05 -6.91 1.376 1 93.56 188 GLY A N 1
ATOM 1438 C CA . GLY A 1 188 ? 0.383 -8.188 1.572 1 93.56 188 GLY A CA 1
ATOM 1439 C C . GLY A 1 188 ? 0.038 -8.891 0.271 1 93.56 188 GLY A C 1
ATOM 1440 O O . GLY A 1 188 ? 0.079 -8.273 -0.799 1 93.56 188 GLY A O 1
ATOM 1441 N N . ASP A 1 189 ? -0.189 -10.195 0.332 1 95.94 189 ASP A N 1
ATOM 1442 C CA . ASP A 1 189 ? -0.776 -11.031 -0.707 1 95.94 189 ASP A CA 1
ATOM 1443 C C . ASP A 1 189 ? -0.046 -10.852 -2.035 1 95.94 189 ASP A C 1
ATOM 1445 O O . ASP A 1 189 ? 1.187 -10.875 -2.082 1 95.94 189 ASP A O 1
ATOM 1449 N N . PHE A 1 190 ? -0.765 -10.734 -3.092 1 98.81 190 PHE A N 1
ATOM 1450 C CA . PHE A 1 190 ? -0.214 -10.719 -4.441 1 98.81 190 PHE A CA 1
ATOM 1451 C C . PHE A 1 190 ? 0.657 -9.484 -4.656 1 98.81 190 PHE A C 1
ATOM 1453 O O . PHE A 1 190 ? 1.615 -9.523 -5.43 1 98.81 190 PHE A O 1
ATOM 1460 N N . LEU A 1 191 ? 0.334 -8.422 -4.043 1 98.81 191 LEU A N 1
ATOM 1461 C CA . LEU A 1 191 ? 0.894 -7.129 -4.438 1 98.81 191 LEU A CA 1
ATOM 1462 C C . LEU A 1 191 ? 2.381 -7.059 -4.102 1 98.81 191 LEU A C 1
ATOM 1464 O O . LEU A 1 191 ? 3.166 -6.496 -4.867 1 98.81 191 LEU A O 1
ATOM 1468 N N . SER A 1 192 ? 2.779 -7.605 -2.992 1 98.75 192 SER A N 1
ATOM 1469 C CA . SER A 1 192 ? 4.195 -7.637 -2.641 1 98.75 192 SER A CA 1
ATOM 1470 C C . SER A 1 192 ? 5.027 -8.273 -3.75 1 98.75 192 SER A C 1
ATOM 1472 O O . SER A 1 192 ? 6.078 -7.746 -4.121 1 98.75 192 SER A O 1
ATOM 1474 N N . TYR A 1 193 ? 4.547 -9.383 -4.297 1 98.94 193 TYR A N 1
ATOM 1475 C CA . TYR A 1 193 ? 5.285 -10.133 -5.309 1 98.94 193 TYR A CA 1
ATOM 1476 C C . TYR A 1 193 ? 5.281 -9.398 -6.641 1 98.94 193 TYR A C 1
ATOM 1478 O O . TYR A 1 193 ? 6.285 -9.398 -7.359 1 98.94 193 TYR A O 1
ATOM 1486 N N . CYS A 1 194 ? 4.125 -8.805 -6.965 1 98.94 194 CYS A N 1
ATOM 1487 C CA . CYS A 1 194 ? 4.047 -8.039 -8.203 1 98.94 194 CYS A CA 1
ATOM 1488 C C . CYS A 1 194 ? 5.012 -6.859 -8.172 1 98.94 194 CYS A C 1
ATOM 1490 O O . CYS A 1 194 ? 5.648 -6.547 -9.18 1 98.94 194 CYS A O 1
ATOM 1492 N N . LEU A 1 195 ? 5.141 -6.211 -7.055 1 98.88 195 LEU A N 1
ATOM 1493 C CA . LEU A 1 195 ? 6.035 -5.066 -6.926 1 98.88 195 LEU A CA 1
ATOM 1494 C C . LEU A 1 195 ? 7.492 -5.508 -6.969 1 98.88 195 LEU A C 1
ATOM 1496 O O . LEU A 1 195 ? 8.359 -4.766 -7.445 1 98.88 195 LEU A O 1
ATOM 1500 N N . VAL A 1 196 ? 7.781 -6.73 -6.488 1 98.94 196 VAL A N 1
ATOM 1501 C CA . VAL A 1 196 ? 9.117 -7.281 -6.691 1 98.94 196 VAL A CA 1
ATOM 1502 C C . VAL A 1 196 ? 9.398 -7.43 -8.188 1 98.94 196 VAL A C 1
ATOM 1504 O O . VAL A 1 196 ? 10.445 -7.008 -8.672 1 98.94 196 VAL A O 1
ATOM 1507 N N . ALA A 1 197 ? 8.445 -8.023 -8.891 1 98.94 197 ALA A N 1
ATOM 1508 C CA . ALA A 1 197 ? 8.602 -8.234 -10.328 1 98.94 197 ALA A CA 1
ATOM 1509 C C . ALA A 1 197 ? 8.797 -6.914 -11.062 1 98.94 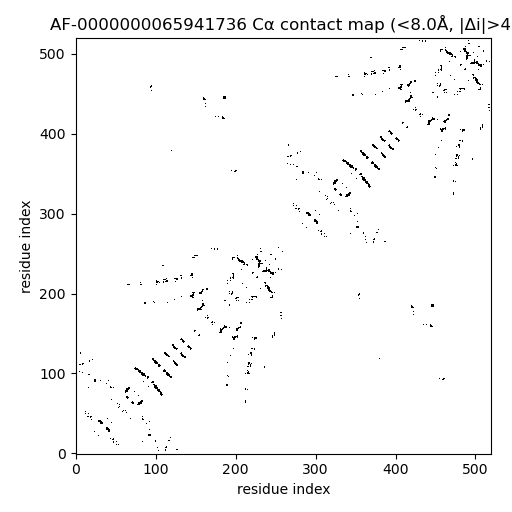197 ALA A C 1
ATOM 1511 O O . ALA A 1 197 ? 9.523 -6.852 -12.062 1 98.94 197 ALA A O 1
ATOM 1512 N N . GLU A 1 198 ? 8.242 -5.836 -10.562 1 98.75 198 GLU A N 1
ATOM 1513 C CA . GLU A 1 198 ? 8.336 -4.516 -11.18 1 98.75 198 GLU A CA 1
ATOM 1514 C C . GLU A 1 198 ? 9.656 -3.836 -10.844 1 98.75 198 GLU A C 1
ATOM 1516 O O . GLU A 1 198 ? 10.016 -2.828 -11.453 1 98.75 198 GLU A O 1
ATOM 1521 N N . GLY A 1 199 ? 10.32 -4.316 -9.859 1 98.81 199 GLY A N 1
ATOM 1522 C CA . GLY A 1 199 ? 11.555 -3.689 -9.406 1 98.81 199 GLY A CA 1
ATOM 1523 C C . GLY A 1 199 ? 11.32 -2.564 -8.414 1 98.81 199 GLY A C 1
ATOM 1524 O O . GLY A 1 199 ? 12.242 -1.829 -8.07 1 98.81 199 GLY A O 1
ATOM 1525 N N . ALA A 1 200 ? 10.094 -2.408 -7.961 1 98.56 200 ALA A N 1
ATOM 1526 C CA . ALA A 1 200 ? 9.727 -1.35 -7.023 1 98.56 200 ALA A CA 1
ATOM 1527 C C . ALA A 1 200 ? 9.961 -1.788 -5.582 1 98.56 200 ALA A C 1
ATOM 1529 O O . ALA A 1 200 ? 10.109 -0.95 -4.688 1 98.56 200 ALA A O 1
ATOM 1530 N N . VAL A 1 201 ? 9.914 -3.057 -5.309 1 98.81 201 VAL A N 1
ATOM 1531 C CA . VAL A 1 201 ? 10.273 -3.736 -4.07 1 98.81 201 VAL A CA 1
ATOM 1532 C C . VAL A 1 201 ? 11.359 -4.777 -4.344 1 98.81 201 VAL A C 1
ATOM 1534 O O . VAL A 1 201 ? 11.461 -5.289 -5.461 1 98.81 201 VAL A O 1
ATOM 1537 N N . ASP A 1 202 ? 12.164 -5.109 -3.328 1 98.94 202 ASP A N 1
ATOM 1538 C CA . ASP A 1 202 ? 13.297 -5.992 -3.58 1 98.94 202 ASP A CA 1
ATOM 1539 C C . ASP A 1 202 ? 13.07 -7.371 -2.963 1 98.94 202 ASP A C 1
ATOM 1541 O O . ASP A 1 202 ? 13.641 -8.359 -3.422 1 98.94 202 ASP A O 1
ATOM 1545 N N . ILE A 1 203 ? 12.281 -7.391 -1.897 1 98.94 203 ILE A N 1
ATOM 1546 C CA . ILE A 1 203 ? 12.102 -8.617 -1.128 1 98.94 203 ILE A CA 1
ATOM 1547 C C . ILE A 1 203 ? 10.641 -8.758 -0.722 1 98.94 203 ILE A C 1
ATOM 1549 O O . ILE A 1 203 ? 10.031 -7.805 -0.23 1 98.94 203 ILE A O 1
ATOM 1553 N N . ALA A 1 204 ? 10.086 -9.836 -0.945 1 98.88 204 ALA A N 1
ATOM 1554 C CA . ALA A 1 204 ? 8.82 -10.266 -0.363 1 98.88 204 ALA A CA 1
ATOM 1555 C C . ALA A 1 204 ? 8.953 -11.625 0.323 1 98.88 204 ALA A C 1
ATOM 1557 O O . ALA A 1 204 ? 9.648 -12.508 -0.178 1 98.88 204 ALA A O 1
ATOM 1558 N N . ALA A 1 205 ? 8.305 -11.789 1.447 1 98.38 205 ALA A N 1
ATOM 1559 C CA . ALA A 1 205 ? 8.414 -13.07 2.148 1 98.38 205 ALA A CA 1
ATOM 1560 C C . ALA A 1 205 ? 7.137 -13.383 2.92 1 98.38 205 ALA A C 1
ATOM 1562 O O . ALA A 1 205 ? 6.496 -12.484 3.467 1 98.38 205 ALA A O 1
ATOM 1563 N N . GLU A 1 206 ? 6.77 -14.57 2.998 1 97.75 206 GLU A N 1
ATOM 1564 C CA . GLU A 1 206 ? 5.656 -15.102 3.775 1 97.75 206 GLU A CA 1
ATOM 1565 C C . GLU A 1 206 ? 6.016 -16.453 4.406 1 97.75 206 GLU A C 1
ATOM 1567 O O . GLU A 1 206 ? 6.516 -17.344 3.725 1 97.75 206 GLU A O 1
ATOM 1572 N N . PRO A 1 207 ? 5.695 -16.594 5.621 1 97.25 207 PRO A N 1
ATOM 1573 C CA . PRO A 1 207 ? 6.078 -17.812 6.34 1 97.25 207 PRO A CA 1
ATOM 1574 C C . PRO A 1 207 ? 5.148 -19 6.047 1 97.25 207 PRO A C 1
ATOM 1576 O O . PRO A 1 207 ? 5.523 -20.156 6.266 1 97.25 207 PRO A O 1
ATOM 1579 N N . GLN A 1 208 ? 3.93 -18.75 5.707 1 96.56 208 GLN A N 1
ATOM 1580 C CA . GLN A 1 208 ? 2.91 -19.734 5.344 1 96.56 208 GLN A CA 1
ATOM 1581 C C . GLN A 1 208 ? 2.027 -19.203 4.215 1 96.56 208 GLN A C 1
ATOM 1583 O O . GLN A 1 208 ? 1.465 -18.125 4.309 1 96.56 208 GLN A O 1
ATOM 1588 N N . VAL A 1 209 ? 1.967 -19.938 3.191 1 97.25 209 VAL A N 1
ATOM 1589 C CA . VAL A 1 209 ? 1.204 -19.516 2.021 1 97.25 209 VAL A CA 1
ATOM 1590 C C . VAL A 1 209 ? 0.875 -20.734 1.153 1 97.25 209 VAL A C 1
ATOM 1592 O O . VAL A 1 209 ? 1.628 -21.703 1.129 1 97.25 209 VAL A O 1
ATOM 1595 N N . SER A 1 210 ? -0.299 -20.766 0.549 1 97.62 210 SER A N 1
ATOM 1596 C CA . SER A 1 210 ? -0.751 -21.891 -0.264 1 97.62 210 SER A CA 1
ATOM 1597 C C . SER A 1 210 ? -0.233 -21.781 -1.694 1 97.62 210 SER A C 1
ATOM 1599 O O . SER A 1 210 ? 0.128 -20.688 -2.148 1 97.62 210 SER A O 1
ATOM 1601 N N . VAL A 1 211 ? -0.228 -22.844 -2.412 1 98.5 211 VAL A N 1
ATOM 1602 C CA . VAL A 1 211 ? 0.271 -22.906 -3.781 1 98.5 211 VAL A CA 1
ATOM 1603 C C . VAL A 1 211 ? -0.578 -22.016 -4.684 1 98.5 211 VAL A C 1
ATOM 1605 O O . VAL A 1 211 ? -0.061 -21.391 -5.609 1 98.5 211 VAL A O 1
ATOM 1608 N N . TRP A 1 212 ? -1.941 -21.906 -4.445 1 98.56 212 TRP A N 1
ATOM 1609 C CA . TRP A 1 212 ? -2.787 -21.109 -5.324 1 98.56 212 TRP A CA 1
ATOM 1610 C C . TRP A 1 212 ? -2.539 -19.625 -5.113 1 98.56 212 TRP A C 1
ATOM 1612 O O . TRP A 1 212 ? -2.891 -18.797 -5.965 1 98.56 212 TRP A O 1
ATOM 1622 N N . ASP A 1 213 ? -1.895 -19.234 -4.016 1 98.56 213 ASP A N 1
ATOM 1623 C CA . ASP A 1 213 ? -1.516 -17.859 -3.758 1 98.56 213 ASP A CA 1
ATOM 1624 C C . ASP A 1 213 ? -0.196 -17.5 -4.445 1 98.56 213 ASP A C 1
ATOM 1626 O O . ASP A 1 213 ? 0.158 -16.328 -4.562 1 98.56 213 ASP A O 1
ATOM 1630 N N . LEU A 1 214 ? 0.544 -18.531 -4.914 1 98.81 214 LEU A N 1
ATOM 1631 C CA . LEU A 1 214 ? 1.911 -18.266 -5.344 1 98.81 214 LEU A CA 1
ATOM 1632 C C . LEU A 1 214 ? 2.107 -18.641 -6.809 1 98.81 214 LEU A C 1
ATOM 1634 O O . LEU A 1 214 ? 3.002 -18.109 -7.477 1 98.81 214 LEU A O 1
ATOM 1638 N N . ALA A 1 215 ? 1.348 -19.578 -7.348 1 98.88 215 ALA A N 1
ATOM 1639 C CA . ALA A 1 215 ? 1.623 -20.203 -8.648 1 98.88 215 ALA A CA 1
ATOM 1640 C C . ALA A 1 215 ? 1.756 -19.141 -9.734 1 98.88 215 ALA A C 1
ATOM 1642 O O . ALA A 1 215 ? 2.746 -19.109 -10.469 1 98.88 215 ALA A O 1
ATOM 1643 N N . ALA A 1 216 ? 0.787 -18.25 -9.836 1 98.94 216 ALA A N 1
ATOM 1644 C CA . ALA A 1 216 ? 0.836 -17.203 -10.852 1 98.94 216 ALA A CA 1
ATOM 1645 C C . ALA A 1 216 ? 1.987 -16.234 -10.586 1 98.94 216 ALA A C 1
ATOM 1647 O O . ALA A 1 216 ? 2.645 -15.766 -11.516 1 98.94 216 ALA A O 1
ATOM 1648 N N . LEU A 1 217 ? 2.246 -15.945 -9.344 1 98.94 217 LEU A N 1
ATOM 1649 C CA . LEU A 1 217 ? 3.26 -14.977 -8.945 1 98.94 217 LEU A CA 1
ATOM 1650 C C . LEU A 1 217 ? 4.66 -15.516 -9.203 1 98.94 217 LEU A C 1
ATOM 1652 O O . LEU A 1 217 ? 5.578 -14.758 -9.523 1 98.94 217 LEU A O 1
ATOM 1656 N N . ASP A 1 218 ? 4.82 -16.844 -9.039 1 98.94 218 ASP A N 1
ATOM 1657 C CA . ASP A 1 218 ? 6.117 -17.484 -9.234 1 98.94 218 ASP A CA 1
ATOM 1658 C C . ASP A 1 218 ? 6.688 -17.156 -10.617 1 98.94 218 ASP A C 1
ATOM 1660 O O . ASP A 1 218 ? 7.809 -16.656 -10.727 1 98.94 218 ASP A O 1
ATOM 1664 N N . ILE A 1 219 ? 5.945 -17.422 -11.641 1 98.94 219 ILE A N 1
ATOM 1665 C CA . ILE A 1 219 ? 6.465 -17.25 -12.992 1 98.94 219 ILE A CA 1
ATOM 1666 C C . ILE A 1 219 ? 6.59 -15.766 -13.312 1 98.94 219 ILE A C 1
ATOM 1668 O O . ILE A 1 219 ? 7.5 -15.352 -14.031 1 98.94 219 ILE A O 1
ATOM 1672 N N . VAL A 1 220 ? 5.703 -14.891 -12.781 1 98.94 220 VAL A N 1
ATOM 1673 C CA . VAL A 1 220 ? 5.809 -13.453 -13.008 1 98.94 220 VAL A CA 1
ATOM 1674 C C . VAL A 1 220 ? 7.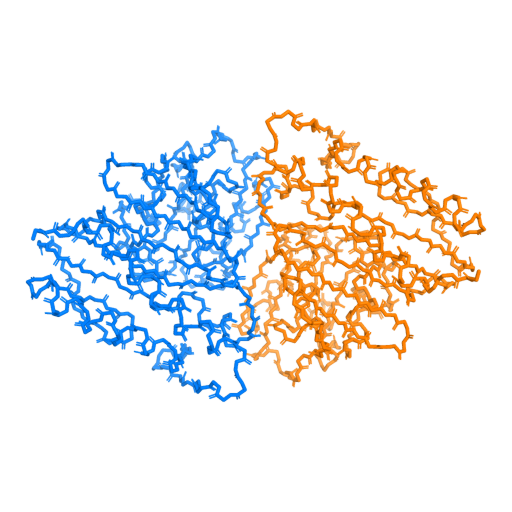133 -12.938 -12.453 1 98.94 220 VAL A C 1
ATOM 1676 O O . VAL A 1 220 ? 7.859 -12.203 -13.133 1 98.94 220 VAL A O 1
ATOM 1679 N N . VAL A 1 221 ? 7.5 -13.336 -11.227 1 99 221 VAL A N 1
ATOM 1680 C CA . VAL A 1 221 ? 8.75 -12.906 -10.602 1 99 221 VAL A CA 1
ATOM 1681 C C . VAL A 1 221 ? 9.938 -13.469 -11.383 1 99 221 VAL A C 1
ATOM 1683 O O . VAL A 1 221 ? 10.883 -12.742 -11.695 1 99 221 VAL A O 1
ATOM 1686 N N . ARG A 1 222 ? 9.906 -14.766 -11.773 1 98.94 222 ARG A N 1
ATOM 1687 C CA . ARG A 1 222 ? 11.016 -15.414 -12.461 1 98.94 222 ARG A CA 1
ATOM 1688 C C . ARG A 1 222 ? 11.25 -14.797 -13.836 1 98.94 222 ARG A C 1
ATOM 1690 O O . ARG A 1 222 ? 12.391 -14.484 -14.195 1 98.94 222 ARG A O 1
ATOM 1697 N N . GLU A 1 223 ? 10.18 -14.602 -14.625 1 98.88 223 GLU A N 1
ATOM 1698 C CA . GLU A 1 223 ? 10.297 -14.047 -15.969 1 98.88 223 GLU A CA 1
ATOM 1699 C C . GLU A 1 223 ? 10.711 -12.578 -15.922 1 98.88 223 GLU A C 1
ATOM 1701 O O . GLU A 1 223 ? 11.18 -12.031 -16.922 1 98.88 223 GLU A O 1
ATOM 1706 N N . ALA A 1 224 ? 10.531 -11.906 -14.789 1 98.94 224 ALA A N 1
ATOM 1707 C CA . ALA A 1 224 ? 11.016 -10.539 -14.594 1 98.94 224 ALA A CA 1
ATOM 1708 C C . ALA A 1 224 ? 12.492 -10.531 -14.219 1 98.94 224 ALA A C 1
ATOM 1710 O O . ALA A 1 224 ? 13.109 -9.469 -14.125 1 98.94 224 ALA A O 1
ATOM 1711 N N . GLY A 1 225 ? 13.047 -11.695 -13.914 1 98.94 225 GLY A N 1
ATOM 1712 C CA . GLY A 1 225 ? 14.461 -11.805 -13.602 1 98.94 225 GLY A CA 1
ATOM 1713 C C . GLY A 1 225 ? 14.734 -12.062 -12.133 1 98.94 225 GLY A C 1
ATOM 1714 O O . GLY A 1 225 ? 15.883 -12.023 -11.695 1 98.94 225 GLY A O 1
ATOM 1715 N N . GLY A 1 226 ? 13.68 -12.32 -11.359 1 98.94 226 GLY A N 1
ATOM 1716 C CA . GLY A 1 226 ? 13.836 -12.562 -9.938 1 98.94 226 GLY A CA 1
ATOM 1717 C C . GLY A 1 226 ? 13.914 -14.039 -9.586 1 98.94 226 GLY A C 1
ATOM 1718 O O . GLY A 1 226 ? 14.094 -14.883 -10.469 1 98.94 226 GLY A O 1
ATOM 1719 N N . ARG A 1 227 ? 13.875 -14.273 -8.258 1 98.88 227 ARG A N 1
ATOM 1720 C CA . ARG A 1 227 ? 13.867 -15.633 -7.719 1 98.88 227 ARG A CA 1
ATOM 1721 C C . ARG A 1 227 ? 12.773 -15.805 -6.676 1 98.88 227 ARG A C 1
ATOM 1723 O O . ARG A 1 227 ? 12.516 -14.898 -5.879 1 98.88 227 ARG A O 1
ATOM 1730 N N . LEU A 1 228 ? 12.141 -16.906 -6.695 1 98.94 228 LEU A N 1
ATOM 1731 C CA . LEU A 1 228 ? 11.141 -17.266 -5.695 1 98.94 228 LEU A CA 1
ATOM 1732 C C . LEU A 1 228 ? 11.383 -18.688 -5.172 1 98.94 228 LEU A C 1
ATOM 1734 O O . LEU A 1 228 ? 11.445 -19.641 -5.953 1 98.94 228 LEU A O 1
ATOM 1738 N N . THR A 1 229 ? 11.578 -18.844 -3.877 1 98.81 229 THR A N 1
ATOM 1739 C CA . THR A 1 229 ? 11.727 -20.125 -3.207 1 98.81 229 THR A CA 1
ATOM 1740 C C . THR A 1 229 ? 10.906 -20.172 -1.924 1 98.81 229 THR A C 1
ATOM 1742 O O . THR A 1 229 ? 10.32 -19.156 -1.521 1 98.81 229 THR A O 1
ATOM 1745 N N . SER A 1 230 ? 10.82 -21.359 -1.376 1 98.44 230 SER A N 1
ATOM 1746 C CA . SER A 1 230 ? 10.375 -21.453 0.009 1 98.44 230 SER A CA 1
ATOM 1747 C C . SER A 1 230 ? 11.445 -20.969 0.976 1 98.44 230 SER A C 1
ATOM 1749 O O . SER A 1 230 ? 12.57 -20.656 0.563 1 98.44 230 SER A O 1
ATOM 1751 N N . LEU A 1 231 ? 11.086 -20.875 2.213 1 97.75 231 LEU A N 1
ATOM 1752 C CA . LEU A 1 231 ? 12.031 -20.484 3.258 1 97.75 231 LEU A CA 1
ATOM 1753 C C . LEU A 1 231 ? 13.195 -21.453 3.328 1 97.75 231 LEU A C 1
ATOM 1755 O O . LEU A 1 231 ? 14.297 -21.094 3.742 1 97.75 231 LEU A O 1
ATOM 1759 N N . ASP A 1 232 ? 12.984 -22.719 2.818 1 96.25 232 ASP A N 1
ATOM 1760 C CA . ASP A 1 232 ? 14.031 -23.734 2.828 1 96.25 232 ASP A CA 1
ATOM 1761 C C . ASP A 1 232 ? 14.867 -23.672 1.55 1 96.25 232 ASP A C 1
ATOM 1763 O O . ASP A 1 232 ? 15.781 -24.469 1.363 1 96.25 232 ASP A O 1
ATOM 1767 N N . GLY A 1 233 ? 14.539 -22.797 0.674 1 97.56 233 GLY A N 1
ATOM 1768 C CA . GLY A 1 233 ? 15.344 -22.578 -0.519 1 97.56 233 GLY A CA 1
ATOM 1769 C C . GLY A 1 233 ? 14.891 -23.406 -1.706 1 97.56 233 GLY A C 1
ATOM 1770 O O . GLY A 1 233 ? 15.562 -23.438 -2.736 1 97.56 233 GLY A O 1
ATOM 1771 N N . VAL A 1 234 ? 13.789 -24.016 -1.57 1 97.88 234 VAL A N 1
ATOM 1772 C CA . VAL A 1 234 ? 13.289 -24.859 -2.658 1 97.88 234 VAL A CA 1
ATOM 1773 C C . VAL A 1 234 ? 12.547 -23.984 -3.672 1 97.88 234 VAL A C 1
ATOM 1775 O O . VAL A 1 234 ? 11.625 -23.25 -3.311 1 97.88 234 VAL A O 1
ATOM 1778 N N . ALA A 1 235 ? 12.953 -24.125 -4.922 1 98.38 235 ALA A N 1
ATOM 1779 C CA . ALA A 1 235 ? 12.359 -23.312 -5.988 1 98.38 235 ALA A CA 1
ATOM 1780 C C . ALA A 1 235 ? 10.906 -23.703 -6.227 1 98.38 235 ALA A C 1
ATOM 1782 O O . ALA A 1 235 ? 10.555 -24.891 -6.145 1 98.38 235 ALA A O 1
ATOM 1783 N N . GLY A 1 236 ? 10.102 -22.656 -6.582 1 98.19 236 GLY A N 1
ATOM 1784 C CA . GLY A 1 236 ? 8.727 -22.906 -7.004 1 98.19 236 GLY A CA 1
ATOM 1785 C C . GLY A 1 236 ? 7.707 -22.609 -5.922 1 98.19 236 GLY A C 1
ATOM 1786 O O . GLY A 1 236 ? 8.07 -22.203 -4.82 1 98.19 236 GLY A O 1
ATOM 1787 N N . PRO A 1 237 ? 6.469 -22.781 -6.215 1 98.5 237 PRO A N 1
ATOM 1788 C CA . PRO A 1 237 ? 5.379 -22.312 -5.352 1 98.5 237 PRO A CA 1
ATOM 1789 C C . PRO A 1 237 ? 4.891 -23.391 -4.387 1 98.5 237 PRO A C 1
ATOM 1791 O O . PRO A 1 237 ? 3.916 -23.172 -3.66 1 98.5 237 PRO A O 1
ATOM 1794 N N . HIS A 1 238 ? 5.559 -24.562 -4.285 1 98.31 238 HIS A N 1
ATOM 1795 C CA . HIS A 1 238 ? 4.98 -25.719 -3.609 1 98.31 238 HIS A CA 1
ATOM 1796 C C . HIS A 1 238 ? 5.508 -25.844 -2.184 1 98.31 238 HIS A C 1
ATOM 1798 O O . HIS A 1 238 ? 5.102 -26.75 -1.445 1 98.31 238 HIS A O 1
ATOM 1804 N N . GLY A 1 239 ? 6.348 -24.984 -1.703 1 96.88 239 GLY A N 1
ATOM 1805 C CA . GLY A 1 239 ? 7.098 -25.203 -0.475 1 96.88 239 GLY A CA 1
ATOM 1806 C C . GLY A 1 239 ? 6.352 -24.75 0.765 1 96.88 239 GLY A C 1
ATOM 1807 O O . GLY A 1 239 ? 6.828 -24.938 1.887 1 96.88 239 GLY A O 1
ATOM 1808 N N . GLY A 1 240 ? 5.133 -24.094 0.607 1 97.25 240 GLY A N 1
ATOM 1809 C CA . GLY A 1 240 ? 4.312 -23.719 1.744 1 97.25 240 GLY A CA 1
ATOM 1810 C C . GLY A 1 240 ? 4.734 -22.391 2.359 1 97.25 240 GLY A C 1
ATOM 1811 O O . GLY A 1 240 ? 4.113 -21.922 3.314 1 97.25 240 GLY A O 1
ATOM 1812 N N . SER A 1 241 ? 5.781 -21.828 1.978 1 98 241 SER A N 1
ATOM 1813 C CA . SER A 1 241 ? 6.273 -20.484 2.305 1 98 241 SER A CA 1
ATOM 1814 C C . SER A 1 241 ? 6.883 -19.812 1.083 1 98 241 SER A C 1
ATOM 1816 O O . SER A 1 241 ? 6.938 -20.406 0.001 1 98 241 SER A O 1
ATOM 1818 N N . ALA A 1 242 ? 7.328 -18.562 1.284 1 98.5 242 ALA A N 1
ATOM 1819 C CA . ALA A 1 242 ? 7.844 -17.891 0.101 1 98.5 242 ALA A CA 1
ATOM 1820 C C . ALA A 1 242 ? 8.898 -16.859 0.482 1 98.5 242 ALA A C 1
ATOM 1822 O O . ALA A 1 242 ? 8.766 -16.156 1.492 1 98.5 242 ALA A O 1
ATOM 1823 N N . VAL A 1 243 ? 9.906 -16.797 -0.277 1 98.81 243 VAL A N 1
ATOM 1824 C CA . VAL A 1 243 ? 10.875 -15.703 -0.385 1 98.81 243 VAL A CA 1
ATOM 1825 C C . VAL A 1 243 ? 11.055 -15.32 -1.852 1 98.81 243 VAL A C 1
ATOM 1827 O O . VAL A 1 243 ? 11.531 -16.125 -2.656 1 98.81 243 VAL A O 1
ATOM 1830 N N . ALA A 1 244 ? 10.617 -14.188 -2.213 1 98.94 244 ALA A N 1
ATOM 1831 C CA . ALA A 1 244 ? 10.82 -13.633 -3.547 1 98.94 244 ALA A CA 1
ATOM 1832 C C . ALA A 1 244 ? 11.75 -12.422 -3.502 1 98.94 244 ALA A C 1
ATOM 1834 O O . ALA A 1 244 ? 11.586 -11.539 -2.656 1 98.94 244 ALA A O 1
ATOM 1835 N N . THR A 1 245 ? 12.766 -12.43 -4.359 1 98.94 245 THR A N 1
ATOM 1836 C CA . THR A 1 245 ? 13.711 -11.32 -4.387 1 98.94 245 THR A CA 1
ATOM 1837 C C . THR A 1 245 ? 14.109 -10.977 -5.82 1 98.94 245 THR A C 1
ATOM 1839 O O . THR A 1 245 ? 13.68 -11.648 -6.762 1 98.94 245 THR A O 1
ATOM 1842 N N . ASN A 1 246 ? 14.945 -9.961 -5.941 1 98.94 246 ASN A N 1
ATOM 1843 C CA . ASN A 1 246 ? 15.5 -9.547 -7.223 1 98.94 246 ASN A CA 1
ATOM 1844 C C . ASN A 1 246 ? 16.641 -10.469 -7.664 1 98.94 246 ASN A C 1
ATOM 1846 O O . ASN A 1 246 ? 17.328 -10.188 -8.648 1 98.94 246 ASN A O 1
ATOM 1850 N N . GLY A 1 247 ? 16.844 -11.602 -6.973 1 98.81 247 GLY A N 1
ATOM 1851 C CA . GLY A 1 247 ? 17.906 -12.531 -7.293 1 98.81 247 GLY A CA 1
ATOM 1852 C C . GLY A 1 247 ? 19.203 -12.234 -6.555 1 98.81 247 GLY A C 1
ATOM 1853 O O . GLY A 1 247 ? 19.703 -13.086 -5.82 1 98.81 247 GLY A O 1
ATOM 1854 N N . LEU A 1 248 ? 19.688 -11.008 -6.582 1 98.81 248 LEU A N 1
ATOM 1855 C CA . LEU A 1 248 ? 20.953 -10.586 -6.004 1 98.81 248 LEU A CA 1
ATOM 1856 C C . LEU A 1 248 ? 20.938 -10.742 -4.488 1 98.81 248 LEU A C 1
ATOM 1858 O O . LEU A 1 248 ? 21.953 -11.094 -3.885 1 98.81 248 LEU A O 1
ATOM 1862 N N . LEU A 1 249 ? 19.766 -10.547 -3.893 1 98.88 249 LEU A N 1
ATOM 1863 C CA . LEU A 1 249 ? 19.672 -10.5 -2.438 1 98.88 249 LEU A CA 1
ATOM 1864 C C . LEU A 1 249 ? 19.234 -11.852 -1.881 1 98.88 249 LEU A C 1
ATOM 1866 O O . LEU A 1 249 ? 19.172 -12.039 -0.664 1 98.88 249 LEU A O 1
ATOM 1870 N N . HIS A 1 250 ? 18.938 -12.789 -2.693 1 98.88 250 HIS A N 1
ATOM 1871 C CA . HIS A 1 250 ? 18.141 -13.953 -2.336 1 98.88 250 HIS A CA 1
ATOM 1872 C C . HIS A 1 250 ? 18.844 -14.805 -1.286 1 98.88 250 HIS A C 1
ATOM 1874 O O . HIS A 1 250 ? 18.266 -15.125 -0.246 1 98.88 250 HIS A O 1
ATOM 1880 N N . ASP A 1 251 ? 20.062 -15.164 -1.516 1 98.5 251 ASP A N 1
ATOM 1881 C CA . ASP A 1 251 ? 20.781 -16.047 -0.608 1 98.5 251 ASP A CA 1
ATOM 1882 C C . ASP A 1 251 ? 20.984 -15.398 0.757 1 98.5 251 ASP A C 1
ATOM 1884 O O . ASP A 1 251 ? 20.859 -16.062 1.791 1 98.5 251 ASP A O 1
ATOM 1888 N N . GLU A 1 252 ? 21.297 -14.133 0.759 1 98.44 252 GLU A N 1
ATOM 1889 C CA . GLU A 1 252 ? 21.484 -13.422 2.021 1 98.44 252 GLU A CA 1
ATOM 1890 C C . GLU A 1 252 ? 20.188 -13.367 2.814 1 98.44 252 GLU A C 1
ATOM 1892 O O . GLU A 1 252 ? 20.188 -13.523 4.035 1 98.44 252 GLU A O 1
ATOM 1897 N N . VAL A 1 253 ? 19.062 -13.117 2.172 1 98.75 253 VAL A N 1
ATOM 1898 C CA . VAL A 1 253 ? 17.75 -13.07 2.822 1 98.75 253 VAL A CA 1
ATOM 1899 C C . VAL A 1 253 ? 17.422 -14.43 3.438 1 98.75 253 VAL A C 1
ATOM 1901 O O . VAL A 1 253 ? 17 -14.508 4.594 1 98.75 253 VAL A O 1
ATOM 1904 N N . LEU A 1 254 ? 17.656 -15.531 2.66 1 98.5 254 LEU A N 1
ATOM 1905 C CA . LEU A 1 254 ? 17.422 -16.875 3.172 1 98.5 254 LEU A CA 1
ATOM 1906 C C . LEU A 1 254 ? 18.266 -17.156 4.406 1 98.5 254 LEU A C 1
ATOM 1908 O O . LEU A 1 254 ? 17.781 -17.719 5.387 1 98.5 254 LEU A O 1
ATOM 1912 N N . THR A 1 255 ? 19.5 -16.719 4.375 1 97.88 255 THR A N 1
ATOM 1913 C CA . THR A 1 255 ? 20.406 -16.938 5.496 1 97.88 255 THR A CA 1
ATOM 1914 C C . THR A 1 255 ? 19.906 -16.203 6.738 1 97.88 255 THR A C 1
ATOM 1916 O O . THR A 1 255 ? 19.891 -16.766 7.832 1 97.88 255 THR A O 1
ATOM 1919 N N . ARG A 1 256 ? 19.484 -15.023 6.578 1 97 256 ARG A N 1
ATOM 1920 C CA . ARG A 1 256 ? 19.031 -14.203 7.691 1 97 256 ARG A CA 1
ATOM 1921 C C . ARG A 1 256 ? 17.75 -14.766 8.305 1 97 256 ARG A C 1
ATOM 1923 O O . ARG A 1 256 ? 17.547 -14.664 9.516 1 97 256 ARG A O 1
ATOM 1930 N N . LEU A 1 257 ? 16.922 -15.281 7.488 1 97 257 LEU A N 1
ATOM 1931 C CA . LEU A 1 257 ? 15.648 -15.789 7.977 1 97 257 LEU A CA 1
ATOM 1932 C C . LEU A 1 257 ? 15.812 -17.172 8.602 1 97 257 LEU A C 1
ATOM 1934 O O . LEU A 1 257 ? 15.016 -17.578 9.445 1 97 257 LEU A O 1
ATOM 1938 N N . ASN A 1 258 ? 16.875 -17.922 8.25 1 89.88 258 ASN A N 1
ATOM 1939 C CA . ASN A 1 258 ? 17.047 -19.297 8.711 1 89.88 258 ASN A CA 1
ATOM 1940 C C . ASN A 1 258 ? 18.188 -19.422 9.711 1 89.88 258 ASN A C 1
ATOM 1942 O O . ASN A 1 258 ? 18.344 -20.453 10.359 1 89.88 258 ASN A O 1
ATOM 1946 N N . ALA A 1 259 ? 19.281 -18.406 9.578 1 66.62 259 ALA A N 1
ATOM 1947 C CA . ALA A 1 259 ? 20.531 -18.562 10.32 1 66.62 259 ALA A CA 1
ATOM 1948 C C . ALA A 1 259 ? 20.312 -18.391 11.82 1 66.62 259 ALA A C 1
ATOM 1950 O O . ALA A 1 259 ? 19.859 -17.328 12.266 1 66.62 259 ALA A O 1
ATOM 1951 N N . GLY A 1 260 ? 19.594 -19.109 12.539 1 48.72 260 GLY A N 1
ATOM 1952 C CA . GLY A 1 260 ? 19.797 -19.469 13.938 1 48.72 260 GLY A CA 1
ATOM 1953 C C . GLY A 1 260 ? 19.969 -20.953 14.156 1 48.72 260 GLY A C 1
ATOM 1954 O O . GLY A 1 260 ? 19.578 -21.766 13.305 1 48.72 260 GLY A O 1
ATOM 1955 N N . MET B 1 1 ? -14.969 37.031 -5.18 1 33.91 1 MET B N 1
ATOM 1956 C CA . MET B 1 1 ? -15.797 36.312 -4.215 1 33.91 1 MET B CA 1
ATOM 1957 C C . MET B 1 1 ? -15.023 35.156 -3.588 1 33.91 1 MET B C 1
ATOM 1959 O O . MET B 1 1 ? -14.227 34.5 -4.258 1 33.91 1 MET B O 1
ATOM 1963 N N . SER B 1 2 ? -14.719 35.25 -2.309 1 42.69 2 SER B N 1
ATOM 1964 C CA . SER B 1 2 ? -13.789 34.375 -1.607 1 42.69 2 SER B CA 1
ATOM 1965 C C . SER B 1 2 ? -14.047 32.906 -1.949 1 42.69 2 SER B C 1
ATOM 1967 O O . SER B 1 2 ? -15.148 32.406 -1.721 1 42.69 2 SER B O 1
ATOM 1969 N N . HIS B 1 3 ? -13.523 32.438 -3.041 1 61.84 3 HIS B N 1
ATOM 1970 C CA . HIS B 1 3 ? -13.594 31.078 -3.574 1 61.84 3 HIS B CA 1
ATOM 1971 C C . HIS B 1 3 ? -13.508 30.047 -2.459 1 61.84 3 HIS B C 1
ATOM 1973 O O . HIS B 1 3 ? -12.805 30.25 -1.465 1 61.84 3 HIS B O 1
ATOM 1979 N N . ASP B 1 4 ? -14.57 29.172 -2.271 1 91.25 4 ASP B N 1
ATOM 1980 C CA . ASP B 1 4 ? -14.656 28.062 -1.334 1 91.25 4 ASP B CA 1
ATOM 1981 C C . ASP B 1 4 ? -13.297 27.375 -1.153 1 91.25 4 ASP B C 1
ATOM 1983 O O . ASP B 1 4 ? -12.617 27.078 -2.133 1 91.25 4 ASP B O 1
ATOM 1987 N N . ASP B 1 5 ? -12.719 27.625 0.076 1 97.81 5 ASP B N 1
ATOM 1988 C CA . ASP B 1 5 ? -11.391 27.125 0.417 1 97.81 5 ASP B CA 1
ATOM 1989 C C . ASP B 1 5 ? -11.234 25.672 -0.013 1 97.81 5 ASP B C 1
ATOM 1991 O O . ASP B 1 5 ? -10.156 25.25 -0.443 1 97.81 5 ASP B O 1
ATOM 1995 N N . LEU B 1 6 ? -12.289 24.953 0.087 1 98.44 6 LEU B N 1
ATOM 1996 C CA . LEU B 1 6 ? -12.219 23.578 -0.373 1 98.44 6 LEU B CA 1
ATOM 1997 C C . LEU B 1 6 ? -12.008 23.516 -1.881 1 98.44 6 LEU B C 1
ATOM 1999 O O . LEU B 1 6 ? -11.211 22.703 -2.365 1 98.44 6 LEU B O 1
ATOM 2003 N N . MET B 1 7 ? -12.703 24.312 -2.594 1 98.06 7 MET B N 1
ATOM 2004 C CA . MET B 1 7 ? -12.555 24.344 -4.047 1 98.06 7 MET B CA 1
ATOM 2005 C C . MET B 1 7 ? -11.133 24.734 -4.438 1 98.06 7 MET B C 1
ATOM 2007 O O . MET B 1 7 ? -10.57 24.188 -5.387 1 98.06 7 MET B O 1
ATOM 2011 N N . LEU B 1 8 ? -10.617 25.719 -3.719 1 98.31 8 LEU B N 1
ATOM 2012 C CA . LEU B 1 8 ? -9.234 26.109 -3.969 1 98.31 8 LEU B CA 1
ATOM 2013 C C . LEU B 1 8 ? -8.289 24.938 -3.701 1 98.31 8 LEU B C 1
ATOM 2015 O O . LEU B 1 8 ? -7.387 24.672 -4.5 1 98.31 8 LEU B O 1
ATOM 2019 N N . ALA B 1 9 ? -8.453 24.25 -2.592 1 98.75 9 ALA B N 1
ATOM 2020 C CA . ALA B 1 9 ? -7.609 23.109 -2.242 1 98.75 9 ALA B CA 1
ATOM 2021 C C . ALA B 1 9 ? -7.695 22.016 -3.307 1 98.75 9 ALA B C 1
ATOM 2023 O O . ALA B 1 9 ? -6.68 21.406 -3.67 1 98.75 9 ALA B O 1
ATOM 2024 N N . LEU B 1 10 ? -8.836 21.781 -3.805 1 98.44 10 LEU B N 1
ATOM 2025 C CA . LEU B 1 10 ? -9.039 20.781 -4.848 1 98.44 10 LEU B CA 1
ATOM 2026 C C . LEU B 1 10 ? -8.336 21.188 -6.137 1 98.44 10 LEU B C 1
ATOM 2028 O O . LEU B 1 10 ? -7.754 20.344 -6.824 1 98.44 10 LEU B O 1
ATOM 2032 N N . ALA B 1 11 ? -8.43 22.422 -6.453 1 98.38 11 ALA B N 1
ATOM 2033 C CA . ALA B 1 11 ? -7.734 22.922 -7.637 1 98.38 11 ALA B CA 1
ATOM 2034 C C . ALA B 1 11 ? -6.223 22.781 -7.484 1 98.38 11 ALA B C 1
ATOM 2036 O O . ALA B 1 11 ? -5.527 22.438 -8.445 1 98.38 11 ALA B O 1
ATOM 2037 N N . LEU B 1 12 ? -5.73 23.109 -6.309 1 98.69 12 LEU B N 1
ATOM 2038 C CA . LEU B 1 12 ? -4.312 22.938 -6.023 1 98.69 12 LEU B CA 1
ATOM 2039 C C . LEU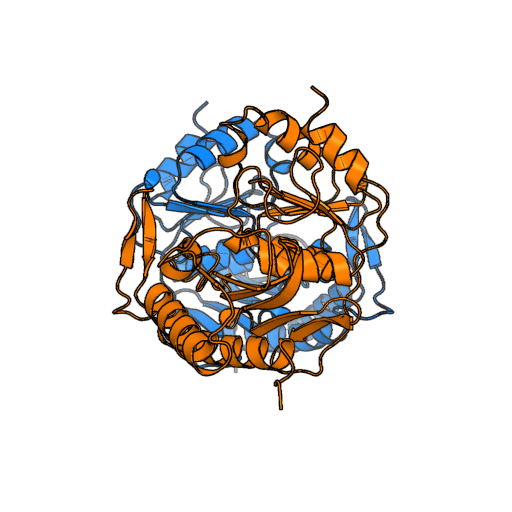 B 1 12 ? -3.912 21.469 -6.172 1 98.69 12 LEU B C 1
ATOM 2041 O O . LEU B 1 12 ? -2.832 21.156 -6.688 1 98.69 12 LEU B O 1
ATOM 2045 N N . ALA B 1 13 ? -4.766 20.531 -5.707 1 98.69 13 ALA B N 1
ATOM 2046 C CA . ALA B 1 13 ? -4.516 19.109 -5.832 1 98.69 13 ALA B CA 1
ATOM 2047 C C . ALA B 1 13 ? -4.457 18.688 -7.301 1 98.69 13 ALA B C 1
ATOM 2049 O O . ALA B 1 13 ? -3.646 17.828 -7.68 1 98.69 13 ALA B O 1
ATOM 2050 N N . ASP B 1 14 ? -5.332 19.281 -8.156 1 98.56 14 ASP B N 1
ATOM 2051 C CA . ASP B 1 14 ? -5.289 19 -9.586 1 98.56 14 ASP B CA 1
ATOM 2052 C C . ASP B 1 14 ? -3.928 19.359 -10.172 1 98.56 14 ASP B C 1
ATOM 2054 O O . ASP B 1 14 ? -3.369 18.609 -10.969 1 98.56 14 ASP B O 1
ATOM 2058 N N . ARG B 1 15 ? -3.459 20.453 -9.797 1 98.44 15 ARG B N 1
ATOM 2059 C CA . ARG B 1 15 ? -2.168 20.922 -10.305 1 98.44 15 ARG B CA 1
ATOM 2060 C C . ARG B 1 15 ? -1.034 20.047 -9.789 1 98.44 15 ARG B C 1
ATOM 2062 O O . ARG B 1 15 ? -0.108 19.719 -10.531 1 98.44 15 ARG B O 1
ATOM 2069 N N . ALA B 1 16 ? -1.125 19.688 -8.523 1 98.81 16 ALA B N 1
ATOM 2070 C CA . ALA B 1 16 ? -0.134 18.781 -7.957 1 98.81 16 ALA B CA 1
ATOM 2071 C C . ALA B 1 16 ? -0.111 17.453 -8.711 1 98.81 16 ALA B C 1
ATOM 2073 O O . ALA B 1 16 ? 0.96 16.906 -8.977 1 98.81 16 ALA B O 1
ATOM 2074 N N . ASP B 1 17 ? -1.278 16.906 -9.016 1 98.56 17 ASP B N 1
ATOM 2075 C CA . ASP B 1 17 ? -1.388 15.664 -9.766 1 98.56 17 ASP B CA 1
ATOM 2076 C C . ASP B 1 17 ? -0.651 15.766 -11.102 1 98.56 17 ASP B C 1
ATOM 2078 O O . ASP B 1 17 ? 0.083 14.844 -11.484 1 98.56 17 ASP B O 1
ATOM 2082 N N . GLU B 1 18 ? -0.857 16.812 -11.805 1 98.25 18 GLU B N 1
ATOM 2083 C CA . GLU B 1 18 ? -0.225 17.016 -13.109 1 98.25 18 GLU B CA 1
ATOM 2084 C C . GLU B 1 18 ? 1.296 17 -12.992 1 98.25 18 GLU B C 1
ATOM 2086 O O . GLU B 1 18 ? 1.978 16.359 -13.797 1 98.25 18 GLU B O 1
ATOM 2091 N N . LEU B 1 19 ? 1.794 17.656 -11.984 1 98.25 19 LEU B N 1
ATOM 2092 C CA . LEU B 1 19 ? 3.236 17.797 -11.805 1 98.25 19 LEU B CA 1
ATOM 2093 C C . LEU B 1 19 ? 3.852 16.469 -11.359 1 98.25 19 LEU B C 1
ATOM 2095 O O . LEU B 1 19 ? 4.957 16.125 -11.781 1 98.25 19 LEU B O 1
ATOM 2099 N N . THR B 1 20 ? 3.133 15.719 -10.555 1 98.44 20 THR B N 1
ATOM 2100 C CA . THR B 1 20 ? 3.701 14.5 -9.984 1 98.44 20 THR B CA 1
ATOM 2101 C C . THR B 1 20 ? 3.543 13.328 -10.953 1 98.44 20 THR B C 1
ATOM 2103 O O . THR B 1 20 ? 4.434 12.484 -11.062 1 98.44 20 THR B O 1
ATOM 2106 N N . ARG B 1 21 ? 2.424 13.273 -11.641 1 96.81 21 ARG B N 1
ATOM 2107 C CA . ARG B 1 21 ? 2.141 12.148 -12.523 1 96.81 21 ARG B CA 1
ATOM 2108 C C . ARG B 1 21 ? 3.211 12.008 -13.594 1 96.81 21 ARG B C 1
ATOM 2110 O O . ARG B 1 21 ? 3.646 10.898 -13.914 1 96.81 21 ARG B O 1
ATOM 2117 N N . VAL B 1 22 ? 3.635 13.141 -14.133 1 95.88 22 VAL B N 1
ATOM 2118 C CA . VAL B 1 22 ? 4.574 13.102 -15.242 1 95.88 22 VAL B CA 1
ATOM 2119 C C . VAL B 1 22 ? 5.961 12.695 -14.742 1 95.88 22 VAL B C 1
ATOM 2121 O O . VAL B 1 22 ? 6.766 12.156 -15.5 1 95.88 22 VAL B O 1
ATOM 2124 N N . ARG B 1 23 ? 6.207 12.945 -13.5 1 97 23 ARG B N 1
ATOM 2125 C CA . ARG B 1 23 ? 7.531 12.688 -12.945 1 97 23 ARG B CA 1
ATOM 2126 C C . ARG B 1 23 ? 7.621 11.273 -12.375 1 97 23 ARG B C 1
ATOM 2128 O O . ARG B 1 23 ? 8.711 10.719 -12.25 1 97 23 ARG B O 1
ATOM 2135 N N . PHE B 1 24 ? 6.516 10.656 -12.039 1 97.56 24 PHE B N 1
ATOM 2136 C CA . PHE B 1 24 ? 6.5 9.312 -11.477 1 97.56 24 PHE B CA 1
ATOM 2137 C C . PHE B 1 24 ? 7 8.289 -12.492 1 97.56 24 PHE B C 1
ATOM 2139 O O . PHE B 1 24 ? 6.402 8.125 -13.555 1 97.56 24 PHE B O 1
ATOM 2146 N N . GLY B 1 25 ? 8.117 7.637 -12.172 1 94.12 25 GLY B N 1
ATOM 2147 C CA . GLY B 1 25 ? 8.711 6.637 -13.047 1 94.12 25 GLY B CA 1
ATOM 2148 C C . GLY B 1 25 ? 9.555 7.234 -14.156 1 94.12 25 GLY B C 1
ATOM 2149 O O . GLY B 1 25 ? 10.07 6.512 -15.008 1 94.12 25 GLY B O 1
ATOM 2150 N N . ALA B 1 26 ? 9.672 8.578 -14.117 1 95.12 26 ALA B N 1
ATOM 2151 C CA . ALA B 1 26 ? 10.477 9.219 -15.148 1 95.12 26 ALA B CA 1
ATOM 2152 C C . ALA B 1 26 ? 11.945 8.852 -15.016 1 95.12 26 ALA B C 1
ATOM 2154 O O . ALA B 1 26 ? 12.484 8.812 -13.906 1 95.12 26 ALA B O 1
ATOM 2155 N N . LEU B 1 27 ? 12.57 8.609 -16.141 1 92.06 27 LEU B N 1
ATOM 2156 C CA . LEU B 1 27 ? 13.961 8.18 -16.172 1 92.06 27 LEU B CA 1
ATOM 2157 C C . LEU B 1 27 ? 14.883 9.289 -15.68 1 92.06 27 LEU B C 1
ATOM 2159 O O . LEU B 1 27 ? 15.961 9.016 -15.141 1 92.06 27 LEU B O 1
ATOM 2163 N N . ASP B 1 28 ? 14.453 10.531 -15.797 1 95.81 28 ASP B N 1
ATOM 2164 C CA . ASP B 1 28 ? 15.312 11.656 -15.453 1 95.81 28 ASP B CA 1
ATOM 2165 C C . ASP B 1 28 ? 14.867 12.305 -14.141 1 95.81 28 ASP B C 1
ATOM 2167 O O . ASP B 1 28 ? 15.164 13.477 -13.891 1 95.81 28 ASP B O 1
ATOM 2171 N N . LEU B 1 29 ? 14.086 11.562 -13.406 1 96.19 29 LEU B N 1
ATOM 2172 C CA . LEU B 1 29 ? 13.727 12.055 -12.078 1 96.19 29 LEU B CA 1
ATOM 2173 C C . LEU B 1 29 ? 14.969 12.391 -11.266 1 96.19 29 LEU B C 1
ATOM 2175 O O . LEU B 1 29 ? 15.875 11.562 -11.141 1 96.19 29 LEU B O 1
ATOM 2179 N N . ARG B 1 30 ? 15.07 13.703 -10.781 1 96.88 30 ARG B N 1
ATOM 2180 C CA . ARG B 1 30 ? 16.188 14.109 -9.938 1 96.88 30 ARG B CA 1
ATOM 2181 C C . ARG B 1 30 ? 15.883 13.828 -8.469 1 96.88 30 ARG B C 1
ATOM 2183 O O . ARG B 1 30 ? 14.875 14.289 -7.938 1 96.88 30 ARG B O 1
ATOM 2190 N N . ILE B 1 31 ? 16.656 13.078 -7.82 1 96.12 31 ILE B N 1
ATOM 2191 C CA . ILE B 1 31 ? 16.5 12.688 -6.426 1 96.12 31 ILE B CA 1
ATOM 2192 C C . ILE B 1 31 ? 17.641 13.289 -5.594 1 96.12 31 ILE B C 1
ATOM 2194 O O . ILE B 1 31 ? 18.812 13.125 -5.93 1 96.12 31 ILE B O 1
ATOM 2198 N N . ASP B 1 32 ? 17.297 14.039 -4.562 1 96.81 32 ASP B N 1
ATOM 2199 C CA . ASP B 1 32 ? 18.25 14.57 -3.596 1 96.81 32 ASP B CA 1
ATOM 2200 C C . ASP B 1 32 ? 17.984 14.016 -2.197 1 96.81 32 ASP B C 1
ATOM 2202 O O . ASP B 1 32 ? 16.969 13.367 -1.966 1 96.81 32 ASP B O 1
ATOM 2206 N N . THR B 1 33 ? 18.891 14.164 -1.348 1 95.31 33 THR B N 1
ATOM 2207 C CA . THR B 1 33 ? 18.781 13.703 0.033 1 95.31 33 THR B CA 1
ATOM 2208 C C . THR B 1 33 ? 18.797 14.891 0.998 1 95.31 33 THR B C 1
ATOM 2210 O O . THR B 1 33 ? 19.688 15.734 0.934 1 95.31 33 THR B O 1
ATOM 2213 N N . LYS B 1 34 ? 17.797 14.961 1.819 1 94.44 34 LYS B N 1
ATOM 2214 C CA . LYS B 1 34 ? 17.734 16.016 2.83 1 94.44 34 LYS B CA 1
ATOM 2215 C C . LYS B 1 34 ? 18.734 15.773 3.947 1 94.44 34 LYS B C 1
ATOM 2217 O O . LYS B 1 34 ? 19.328 14.695 4.035 1 94.44 34 LYS B O 1
ATOM 2222 N N . PRO B 1 35 ? 18.875 16.828 4.855 1 89.88 35 PRO B N 1
ATOM 2223 C CA . PRO B 1 35 ? 19.797 16.672 5.973 1 89.88 35 PRO B CA 1
ATOM 2224 C C . PRO B 1 35 ? 19.422 15.508 6.895 1 89.88 35 PRO B C 1
ATOM 2226 O O . PRO B 1 35 ? 20.297 14.891 7.504 1 89.88 35 PRO B O 1
ATOM 2229 N N . ASP B 1 36 ? 18.125 15.203 6.957 1 88.44 36 ASP B N 1
ATOM 2230 C CA . ASP B 1 36 ? 17.672 14.102 7.805 1 88.44 36 ASP B CA 1
ATOM 2231 C C . ASP B 1 36 ? 17.75 12.773 7.062 1 88.44 36 ASP B C 1
ATOM 2233 O O . ASP B 1 36 ? 17.188 11.773 7.523 1 88.44 36 ASP B O 1
ATOM 2237 N N . LEU B 1 37 ? 18.25 12.727 5.852 1 89.06 37 LEU B N 1
ATOM 2238 C CA . LEU B 1 37 ? 18.594 11.555 5.051 1 89.06 37 LEU B CA 1
ATOM 2239 C C . LEU B 1 37 ? 17.359 10.992 4.348 1 89.06 37 LEU B C 1
ATOM 2241 O O . LEU B 1 37 ? 17.391 9.859 3.855 1 89.06 37 LEU B O 1
ATOM 2245 N N . THR B 1 38 ? 16.297 11.773 4.375 1 92.81 38 THR B N 1
ATOM 2246 C CA . THR B 1 38 ? 15.117 11.367 3.602 1 92.81 38 THR B CA 1
ATOM 2247 C C . THR B 1 38 ? 15.188 11.938 2.188 1 92.81 38 THR B C 1
ATOM 2249 O O . THR B 1 38 ? 15.836 12.953 1.951 1 92.81 38 THR B O 1
ATOM 2252 N N . PRO B 1 39 ? 14.594 11.312 1.257 1 95.75 39 PRO B N 1
ATOM 2253 C CA . PRO B 1 39 ? 14.688 11.773 -0.13 1 95.75 39 PRO B CA 1
ATOM 2254 C C . PRO B 1 39 ? 13.727 12.922 -0.434 1 95.75 39 PRO B C 1
ATOM 2256 O O . PRO B 1 39 ? 12.695 13.062 0.22 1 95.75 39 PRO B O 1
ATOM 2259 N N . VAL B 1 40 ? 14.141 13.695 -1.311 1 97.25 40 VAL B N 1
ATOM 2260 C CA . VAL B 1 40 ? 13.32 14.719 -1.948 1 97.25 40 VAL B CA 1
ATOM 2261 C C . VAL B 1 40 ? 13.578 14.727 -3.453 1 97.25 40 VAL B C 1
ATOM 2263 O O . VAL B 1 40 ? 14.695 14.453 -3.896 1 97.25 40 VAL B O 1
ATOM 2266 N N . THR B 1 41 ? 12.5 14.953 -4.215 1 98.12 41 THR B N 1
ATOM 2267 C CA . THR B 1 41 ? 12.664 14.969 -5.664 1 98.12 41 THR B CA 1
ATOM 2268 C C . THR B 1 41 ? 12.312 16.344 -6.23 1 98.12 41 THR B C 1
ATOM 2270 O O . THR B 1 41 ? 11.797 17.203 -5.516 1 98.12 41 THR B O 1
ATOM 2273 N N . ASP B 1 42 ? 12.602 16.531 -7.488 1 97.81 42 ASP B N 1
ATOM 2274 C CA . ASP B 1 42 ? 12.219 17.766 -8.18 1 97.81 42 ASP B CA 1
ATOM 2275 C C . ASP B 1 42 ? 10.695 17.922 -8.219 1 97.81 42 ASP B C 1
ATOM 2277 O O . ASP B 1 42 ? 10.188 19.047 -8.188 1 97.81 42 ASP B O 1
ATOM 2281 N N . ALA B 1 43 ? 10.031 16.844 -8.195 1 98.19 43 ALA B N 1
ATOM 2282 C CA . ALA B 1 43 ? 8.57 16.891 -8.188 1 98.19 43 ALA B CA 1
ATOM 2283 C C . ALA B 1 43 ? 8.039 17.5 -6.895 1 98.19 43 ALA B C 1
ATOM 2285 O O . ALA B 1 43 ? 7.113 18.312 -6.914 1 98.19 43 ALA B O 1
ATOM 2286 N N . ASP B 1 44 ? 8.602 17.078 -5.801 1 98.62 44 ASP B N 1
ATOM 2287 C CA . ASP B 1 44 ? 8.219 17.641 -4.512 1 98.62 44 ASP B CA 1
ATOM 2288 C C . ASP B 1 44 ? 8.336 19.172 -4.527 1 98.62 44 ASP B C 1
ATOM 2290 O O . ASP B 1 44 ? 7.398 19.875 -4.156 1 98.62 44 ASP B O 1
ATOM 2294 N N . ARG B 1 45 ? 9.469 19.656 -4.906 1 98.44 45 ARG B N 1
ATOM 2295 C CA . ARG B 1 45 ? 9.766 21.078 -4.887 1 98.44 45 ARG B CA 1
ATOM 2296 C C . ARG B 1 45 ? 8.898 21.844 -5.887 1 98.44 45 ARG B C 1
ATOM 2298 O O . ARG B 1 45 ? 8.445 22.953 -5.609 1 98.44 45 ARG B O 1
ATOM 2305 N N . ALA B 1 46 ? 8.672 21.234 -7.066 1 98.56 46 ALA B N 1
ATOM 2306 C CA . ALA B 1 46 ? 7.832 21.859 -8.078 1 98.56 46 ALA B CA 1
ATOM 2307 C C . ALA B 1 46 ? 6.402 22.031 -7.57 1 98.56 46 ALA B C 1
ATOM 2309 O O . ALA B 1 46 ? 5.797 23.094 -7.754 1 98.56 46 ALA B O 1
ATOM 2310 N N . VAL B 1 47 ? 5.875 21 -6.93 1 98.75 47 VAL B N 1
ATOM 2311 C CA . VAL B 1 47 ? 4.512 21.047 -6.414 1 98.75 47 VAL B CA 1
ATOM 2312 C C . VAL B 1 47 ? 4.395 22.141 -5.348 1 98.75 47 VAL B C 1
ATOM 2314 O O . VAL B 1 47 ? 3.486 22.969 -5.402 1 98.75 47 VAL B O 1
ATOM 2317 N N . GLU B 1 48 ? 5.242 22.125 -4.367 1 98.75 48 GLU B N 1
ATOM 2318 C CA . GLU B 1 48 ? 5.121 23.109 -3.289 1 98.75 48 GLU B CA 1
ATOM 2319 C C . GLU B 1 48 ? 5.316 24.531 -3.809 1 98.75 48 GLU B C 1
ATOM 2321 O O . GLU B 1 48 ? 4.637 25.453 -3.363 1 98.75 48 GLU B O 1
ATOM 2326 N N . SER B 1 49 ? 6.277 24.719 -4.723 1 98.75 49 SER B N 1
ATOM 2327 C CA . SER B 1 49 ? 6.473 26.031 -5.324 1 98.75 49 SER B CA 1
ATOM 2328 C C . SER B 1 49 ? 5.195 26.531 -5.98 1 98.75 49 SER B C 1
ATOM 2330 O O . SER B 1 49 ? 4.82 27.688 -5.82 1 98.75 49 SER B O 1
ATOM 2332 N N . ASP B 1 50 ? 4.574 25.688 -6.734 1 98.62 50 ASP B N 1
ATOM 2333 C CA . ASP B 1 50 ? 3.334 26.047 -7.41 1 98.62 50 ASP B CA 1
ATOM 2334 C C . ASP B 1 50 ? 2.236 26.391 -6.402 1 98.62 50 ASP B C 1
ATOM 2336 O O . ASP B 1 50 ? 1.505 27.359 -6.578 1 98.62 50 ASP B O 1
ATOM 2340 N N . VAL B 1 51 ? 2.096 25.562 -5.367 1 98.31 51 VAL B N 1
ATOM 2341 C CA . VAL B 1 51 ? 1.092 25.781 -4.328 1 98.31 51 VAL B CA 1
ATOM 2342 C C . VAL B 1 51 ? 1.322 27.125 -3.648 1 98.31 51 VAL B C 1
ATOM 2344 O O . VAL B 1 51 ? 0.388 27.906 -3.484 1 98.31 51 VAL B O 1
ATOM 2347 N N . ARG B 1 52 ? 2.549 27.406 -3.307 1 98.38 52 ARG B N 1
ATOM 2348 C CA . ARG B 1 52 ? 2.887 28.656 -2.631 1 98.38 52 ARG B CA 1
ATOM 2349 C C . ARG B 1 52 ? 2.609 29.859 -3.529 1 98.38 52 ARG B C 1
ATOM 2351 O O . ARG B 1 52 ? 2.127 30.891 -3.061 1 98.38 52 ARG B O 1
ATOM 2358 N N . GLN B 1 53 ? 2.961 29.703 -4.781 1 98.5 53 GLN B N 1
ATOM 2359 C CA . GLN B 1 53 ? 2.701 30.781 -5.723 1 98.5 53 GLN B CA 1
ATOM 2360 C C . GLN B 1 53 ? 1.207 31.062 -5.832 1 98.5 53 GLN B C 1
ATOM 2362 O O . GLN B 1 53 ? 0.788 32.219 -5.793 1 98.5 53 GLN B O 1
ATOM 2367 N N . THR B 1 54 ? 0.433 30.047 -5.965 1 98.19 54 THR B N 1
ATOM 2368 C CA . THR B 1 54 ? -1.014 30.188 -6.086 1 98.19 54 THR B CA 1
ATOM 2369 C C . THR B 1 54 ? -1.608 30.797 -4.82 1 98.19 54 THR B C 1
ATOM 2371 O O . THR B 1 54 ? -2.441 31.703 -4.895 1 98.19 54 THR B O 1
ATOM 2374 N N . LEU B 1 55 ? -1.181 30.312 -3.646 1 97.94 55 LEU B N 1
ATOM 2375 C CA . LEU B 1 55 ? -1.699 30.812 -2.379 1 97.94 55 LEU B CA 1
ATOM 2376 C C . LEU B 1 55 ? -1.284 32.25 -2.16 1 97.94 55 LEU B C 1
ATOM 2378 O O . LEU B 1 55 ? -2.033 33.031 -1.569 1 97.94 55 LEU B O 1
ATOM 2382 N N . GLY B 1 56 ? -0.062 32.625 -2.596 1 97.44 56 GLY B N 1
ATOM 2383 C CA . GLY B 1 56 ? 0.382 34 -2.514 1 97.44 56 GLY B CA 1
ATOM 2384 C C . GLY B 1 56 ? -0.522 34.969 -3.262 1 97.44 56 GLY B C 1
ATOM 2385 O O . GLY B 1 56 ? -0.716 36.094 -2.83 1 97.44 56 GLY B O 1
ATOM 2386 N N . ARG B 1 57 ? -1.075 34.469 -4.293 1 97.12 57 ARG B N 1
ATOM 2387 C CA . ARG B 1 57 ? -1.96 35.281 -5.121 1 97.12 57 ARG B CA 1
ATOM 2388 C C . ARG B 1 57 ? -3.383 35.281 -4.57 1 97.12 57 ARG B C 1
ATOM 2390 O O . ARG B 1 57 ? -4.016 36.344 -4.461 1 97.12 57 ARG B O 1
ATOM 2397 N N . ASP B 1 58 ? -3.875 34.125 -4.199 1 96.38 58 ASP B N 1
ATOM 2398 C CA . ASP B 1 58 ? -5.305 33.969 -3.949 1 96.38 58 ASP B CA 1
ATOM 2399 C C . ASP B 1 58 ? -5.629 34.125 -2.467 1 96.38 58 ASP B C 1
ATOM 2401 O O . ASP B 1 58 ? -6.777 34.344 -2.1 1 96.38 58 ASP B O 1
ATOM 2405 N N . ARG B 1 59 ? -4.633 33.906 -1.649 1 97.25 59 ARG B N 1
ATOM 2406 C CA . ARG B 1 59 ? -4.781 34 -0.201 1 97.25 59 ARG B CA 1
ATOM 2407 C C . ARG B 1 59 ? -3.568 34.688 0.428 1 97.25 59 ARG B C 1
ATOM 2409 O O . ARG B 1 59 ? -2.908 34.094 1.296 1 97.25 59 ARG B O 1
ATOM 2416 N N . PRO B 1 60 ? -3.297 35.875 0.119 1 96.56 60 PRO B N 1
ATOM 2417 C CA . PRO B 1 60 ? -2.059 36.531 0.562 1 96.56 60 PRO B CA 1
ATOM 2418 C C . PRO B 1 60 ? -1.995 36.688 2.078 1 96.56 60 PRO B C 1
ATOM 2420 O O . PRO B 1 60 ? -0.907 36.844 2.641 1 96.56 60 PRO B O 1
ATOM 2423 N N . GLY B 1 61 ? -3.051 36.656 2.797 1 96.44 61 GLY B N 1
ATOM 2424 C CA . GLY B 1 61 ? -3.068 36.844 4.238 1 96.44 61 GLY B CA 1
ATOM 2425 C C . GLY B 1 61 ? -2.865 35.562 5.008 1 96.44 61 GLY B C 1
ATOM 2426 O O . GLY B 1 61 ? -2.658 35.562 6.223 1 96.44 61 GLY B O 1
ATOM 2427 N N . ASP B 1 62 ? -2.91 34.406 4.367 1 97.69 62 ASP B N 1
ATOM 2428 C CA . ASP B 1 62 ? -2.773 33.125 5.016 1 97.69 62 ASP B CA 1
ATOM 2429 C C . ASP B 1 62 ? -1.306 32.719 5.137 1 97.69 62 ASP B C 1
ATOM 2431 O O . ASP B 1 62 ? -0.502 33 4.25 1 97.69 62 ASP B O 1
ATOM 2435 N N . GLY B 1 63 ? -0.916 32.062 6.277 1 97.94 63 GLY B N 1
ATOM 2436 C CA . GLY B 1 63 ? 0.396 31.438 6.379 1 97.94 63 GLY B CA 1
ATOM 2437 C C . GLY B 1 63 ? 0.518 30.172 5.574 1 97.94 63 GLY B C 1
ATOM 2438 O O . GLY B 1 63 ? -0.49 29.562 5.191 1 97.94 63 GLY B O 1
ATOM 2439 N N . VAL B 1 64 ? 1.746 29.812 5.246 1 98.44 64 VAL B N 1
ATOM 2440 C CA . VAL B 1 64 ? 2.002 28.547 4.551 1 98.44 64 VAL B CA 1
ATOM 2441 C C . VAL B 1 64 ? 3.141 27.797 5.238 1 98.44 64 VAL B C 1
ATOM 2443 O O . VAL B 1 64 ? 4.184 28.391 5.539 1 98.44 64 VAL B O 1
ATOM 2446 N N . LEU B 1 65 ? 2.906 26.594 5.621 1 98.62 65 LEU B N 1
ATOM 2447 C CA . LEU B 1 65 ? 3.918 25.641 6.074 1 98.62 65 LEU B CA 1
ATOM 2448 C C . LEU B 1 65 ? 3.984 24.438 5.145 1 98.62 65 LEU B C 1
ATOM 2450 O O . LEU B 1 65 ? 2.973 23.766 4.918 1 98.62 65 LEU B O 1
ATOM 2454 N N . GLY B 1 66 ? 5.148 24.188 4.562 1 98.25 66 GLY B N 1
ATOM 2455 C CA . GLY B 1 66 ? 5.34 23.062 3.678 1 98.25 66 GLY B CA 1
ATOM 2456 C C . GLY B 1 66 ? 6.547 22.203 4.043 1 98.25 66 GLY B C 1
ATOM 2457 O O . GLY B 1 66 ? 7.488 22.703 4.668 1 98.25 66 GLY B O 1
ATOM 2458 N N . GLU B 1 67 ? 6.504 20.938 3.686 1 97.19 67 GLU B N 1
ATOM 2459 C CA . GLU B 1 67 ? 7.582 20 4 1 97.19 67 GLU B CA 1
ATOM 2460 C C . GLU B 1 67 ? 8.906 20.484 3.412 1 97.19 67 GLU B C 1
ATOM 2462 O O . GLU B 1 67 ? 9.961 20.328 4.039 1 97.19 67 GLU B O 1
ATOM 2467 N N . GLU B 1 68 ? 8.906 21.016 2.182 1 97.56 68 GLU B N 1
ATOM 2468 C CA . GLU B 1 68 ? 10.148 21.234 1.442 1 97.56 68 GLU B CA 1
ATOM 2469 C C . GLU B 1 68 ? 10.742 22.609 1.759 1 97.56 68 GLU B C 1
ATOM 2471 O O . GLU B 1 68 ? 11.961 22.75 1.885 1 97.56 68 GLU B O 1
ATOM 2476 N N . PHE B 1 69 ? 9.836 23.641 1.865 1 96.94 69 PHE B N 1
ATOM 2477 C CA . PHE B 1 69 ? 10.367 25 2.014 1 96.94 69 PHE B CA 1
ATOM 2478 C C . PHE B 1 69 ? 10.086 25.531 3.412 1 96.94 69 PHE B C 1
ATOM 2480 O O . PHE B 1 69 ? 10.477 26.656 3.74 1 96.94 69 PHE B O 1
ATOM 2487 N N . GLY B 1 70 ? 9.398 24.797 4.145 1 96.56 70 GLY B N 1
ATOM 2488 C CA . GLY B 1 70 ? 9.266 25.109 5.555 1 96.56 70 GLY B CA 1
ATOM 2489 C C . GLY B 1 70 ? 8.203 26.156 5.84 1 96.56 70 GLY B C 1
ATOM 2490 O O . GLY B 1 70 ? 7.258 26.312 5.062 1 96.56 70 GLY B O 1
ATOM 2491 N N . GLY B 1 71 ? 8.352 26.797 6.949 1 95.44 71 GLY B N 1
ATOM 2492 C CA . GLY B 1 71 ? 7.418 27.719 7.582 1 95.44 71 GLY B CA 1
ATOM 2493 C C . GLY B 1 71 ? 7.234 27.453 9.062 1 95.44 71 GLY B C 1
ATOM 2494 O O . GLY B 1 71 ? 7.66 26.406 9.57 1 95.44 71 GLY B O 1
ATOM 2495 N N . SER B 1 72 ? 6.633 28.438 9.711 1 94.5 72 SER B N 1
ATOM 2496 C CA . SER B 1 72 ? 6.418 28.297 11.148 1 94.5 72 SER B CA 1
ATOM 2497 C C . SER B 1 72 ? 4.988 27.875 11.461 1 94.5 72 SER B C 1
ATOM 2499 O O . SER B 1 72 ? 4.035 28.453 10.922 1 94.5 72 SER B O 1
ATOM 2501 N N . THR B 1 73 ? 4.957 26.844 12.25 1 95.19 73 THR B N 1
ATOM 2502 C CA . THR B 1 73 ? 3.625 26.453 12.695 1 95.19 73 THR B CA 1
ATOM 2503 C C . THR B 1 73 ? 2.945 27.578 13.453 1 95.19 73 THR B C 1
ATOM 2505 O O . THR B 1 73 ? 3.562 28.219 14.312 1 95.19 73 THR B O 1
ATOM 2508 N N . THR B 1 74 ? 1.739 27.875 13.133 1 95.31 74 THR B N 1
ATOM 2509 C CA . THR B 1 74 ? 0.967 28.875 13.852 1 95.31 74 THR B CA 1
ATOM 2510 C C . THR B 1 74 ? -0.326 28.281 14.398 1 95.31 74 THR B C 1
ATOM 2512 O O . THR B 1 74 ? -0.904 27.375 13.797 1 95.31 74 THR B O 1
ATOM 2515 N N . PHE B 1 75 ? -0.699 28.766 15.523 1 97.44 75 PHE B N 1
ATOM 2516 C CA . PHE B 1 75 ? -1.897 28.25 16.172 1 97.44 75 PHE B CA 1
ATOM 2517 C C . PHE B 1 75 ? -2.975 29.328 16.266 1 97.44 75 PHE B C 1
ATOM 2519 O O . PHE B 1 75 ? -3.961 29.156 16.984 1 97.44 75 PHE B O 1
ATOM 2526 N N . THR B 1 76 ? -2.674 30.469 15.656 1 97.75 76 THR B N 1
ATOM 2527 C CA . THR B 1 76 ? -3.643 31.547 15.516 1 97.75 76 THR B CA 1
ATOM 2528 C C . THR B 1 76 ? -3.785 31.969 14.055 1 97.75 76 THR B C 1
ATOM 2530 O O . THR B 1 76 ? -2.795 32.031 13.328 1 97.75 76 THR B O 1
ATOM 2533 N N . GLY B 1 77 ? -5.082 32.156 13.672 1 97.88 77 GLY B N 1
ATOM 2534 C CA . GLY B 1 77 ? -5.316 32.594 12.305 1 97.88 77 GLY B CA 1
ATOM 2535 C C . GLY B 1 77 ? -5.387 31.438 11.32 1 97.88 77 GLY B C 1
ATOM 2536 O O . GLY B 1 77 ? -5.82 30.344 11.68 1 97.88 77 GLY B O 1
ATOM 2537 N N . ARG B 1 78 ? -5.152 31.812 10.039 1 98.25 78 ARG B N 1
ATOM 2538 C CA . ARG B 1 78 ? -5.293 30.859 8.953 1 98.25 78 ARG B CA 1
ATOM 2539 C C . ARG B 1 78 ? -3.93 30.438 8.406 1 98.25 78 ARG B C 1
ATOM 2541 O O . ARG B 1 78 ? -3.07 31.297 8.164 1 98.25 78 ARG B O 1
ATOM 2548 N N . GLN B 1 79 ? -3.68 29.094 8.227 1 98.69 79 GLN B N 1
ATOM 2549 C CA . GLN B 1 79 ? -2.428 28.594 7.668 1 98.69 79 GLN B CA 1
ATOM 2550 C C . GLN B 1 79 ? -2.67 27.375 6.781 1 98.69 79 GLN B C 1
ATOM 2552 O O . GLN B 1 79 ? -3.361 26.438 7.184 1 98.69 79 GLN B O 1
ATOM 2557 N N . TRP B 1 80 ? -2.127 27.406 5.59 1 98.81 80 TRP B N 1
ATOM 2558 C CA . TRP B 1 80 ? -2.109 26.234 4.707 1 98.81 80 TRP B CA 1
ATOM 2559 C C . TRP B 1 80 ? -0.908 25.344 5.004 1 98.81 80 TRP B C 1
ATOM 2561 O O . TRP B 1 80 ? 0.201 25.844 5.219 1 98.81 80 TRP B O 1
ATOM 2571 N N . ILE B 1 81 ? -1.121 24.078 5.137 1 98.88 81 ILE B N 1
ATOM 2572 C CA . ILE B 1 81 ? -0.062 23.094 5.324 1 98.88 81 ILE B CA 1
ATOM 2573 C C . ILE B 1 81 ? -0.047 22.125 4.145 1 98.88 81 ILE B C 1
ATOM 2575 O O . ILE B 1 81 ? -1.092 21.609 3.75 1 98.88 81 ILE B O 1
ATOM 2579 N N . VAL B 1 82 ? 1.178 21.875 3.58 1 98.81 82 VAL B N 1
ATOM 2580 C CA . VAL B 1 82 ? 1.243 21.094 2.35 1 98.81 82 VAL B CA 1
ATOM 2581 C C . VAL B 1 82 ? 2.371 20.062 2.447 1 98.81 82 VAL B C 1
ATOM 2583 O O . VAL B 1 82 ? 3.482 20.391 2.865 1 98.81 82 VAL B O 1
ATOM 2586 N N . ASP B 1 83 ? 2.084 18.844 2.207 1 98.88 83 ASP B N 1
ATOM 2587 C CA . ASP B 1 83 ? 3.033 17.797 1.838 1 98.88 83 ASP B CA 1
ATOM 2588 C C . ASP B 1 83 ? 2.926 17.453 0.353 1 98.88 83 ASP B C 1
ATOM 2590 O O . ASP B 1 83 ? 1.995 16.766 -0.066 1 98.88 83 ASP B O 1
ATOM 2594 N N . PRO B 1 84 ? 3.877 17.938 -0.449 1 98.81 84 PRO B N 1
ATOM 2595 C CA . PRO B 1 84 ? 3.758 17.734 -1.893 1 98.81 84 PRO B CA 1
ATOM 2596 C C . PRO B 1 84 ? 3.666 16.25 -2.266 1 98.81 84 PRO B C 1
ATOM 2598 O O . PRO B 1 84 ? 2.857 15.875 -3.117 1 98.81 84 PRO B O 1
ATOM 2601 N N . ILE B 1 85 ? 4.512 15.438 -1.701 1 98.75 85 ILE B N 1
ATOM 2602 C CA . ILE B 1 85 ? 4.484 13.992 -1.913 1 98.75 85 ILE B CA 1
ATOM 2603 C C . ILE B 1 85 ? 4.656 13.273 -0.579 1 98.75 85 ILE B C 1
ATOM 2605 O O . ILE B 1 85 ? 5.777 13.109 -0.096 1 98.75 85 ILE B O 1
ATOM 2609 N N . ASP B 1 86 ? 3.576 12.867 0.031 1 98.62 86 ASP B N 1
ATOM 2610 C CA . ASP B 1 86 ? 3.629 11.891 1.112 1 98.62 86 ASP B CA 1
ATOM 2611 C C . ASP B 1 86 ? 3.945 10.492 0.575 1 98.62 86 ASP B C 1
ATOM 2613 O O . ASP B 1 86 ? 3.215 9.969 -0.268 1 98.62 86 ASP B O 1
ATOM 2617 N N . GLY B 1 87 ? 4.984 9.875 1.064 1 97.5 87 GLY B N 1
ATOM 2618 C CA . GLY B 1 87 ? 5.469 8.633 0.497 1 97.5 87 GLY B CA 1
ATOM 2619 C C . GLY B 1 87 ? 6.516 8.836 -0.583 1 97.5 87 GLY B C 1
ATOM 2620 O O . GLY B 1 87 ? 6.484 8.164 -1.617 1 97.5 87 GLY B O 1
ATOM 2621 N N . THR B 1 88 ? 7.473 9.742 -0.381 1 97.88 88 THR B N 1
ATOM 2622 C CA . THR B 1 88 ? 8.523 10.023 -1.354 1 97.88 88 THR B CA 1
ATOM 2623 C C . THR B 1 88 ? 9.383 8.781 -1.593 1 97.88 88 THR B C 1
ATOM 2625 O O . THR B 1 88 ? 9.852 8.547 -2.711 1 97.88 88 THR B O 1
ATOM 2628 N N . LYS B 1 89 ? 9.656 8.016 -0.6 1 96.75 89 LYS B N 1
ATOM 2629 C CA . LYS B 1 89 ? 10.406 6.777 -0.77 1 96.75 89 LYS B CA 1
ATOM 2630 C C . LYS B 1 89 ? 9.688 5.836 -1.737 1 96.75 89 LYS B C 1
ATOM 2632 O O . LYS B 1 89 ? 10.328 5.211 -2.588 1 96.75 89 LYS B O 1
ATOM 2637 N N . ASN B 1 90 ? 8.406 5.691 -1.56 1 97.69 90 ASN B N 1
ATOM 2638 C CA . ASN B 1 90 ? 7.621 4.941 -2.533 1 97.69 90 ASN B CA 1
ATOM 2639 C C . ASN B 1 90 ? 7.73 5.547 -3.93 1 97.69 90 ASN B C 1
ATOM 2641 O O . ASN B 1 90 ? 7.949 4.828 -4.906 1 97.69 90 ASN B O 1
ATOM 2645 N N . PHE B 1 91 ? 7.582 6.879 -4.008 1 98.25 91 PHE B N 1
ATOM 2646 C CA . PHE B 1 91 ? 7.609 7.617 -5.266 1 98.25 91 PHE B CA 1
ATOM 2647 C C . PHE B 1 91 ? 8.898 7.344 -6.027 1 98.25 91 PHE B C 1
ATOM 2649 O O . PHE B 1 91 ? 8.875 7.07 -7.23 1 98.25 91 PHE B O 1
ATOM 2656 N N . VAL B 1 92 ? 9.969 7.352 -5.332 1 97.25 92 VAL B N 1
ATOM 2657 C CA . VAL B 1 92 ? 11.289 7.223 -5.938 1 97.25 92 VAL B CA 1
ATOM 2658 C C . VAL B 1 92 ? 11.5 5.789 -6.426 1 97.25 92 VAL B C 1
ATOM 2660 O O . VAL B 1 92 ? 12.156 5.562 -7.445 1 97.25 92 VAL B O 1
ATOM 2663 N N . ARG B 1 93 ? 10.812 4.809 -5.824 1 97 93 ARG B N 1
ATOM 2664 C CA . ARG B 1 93 ? 11.016 3.4 -6.152 1 97 93 ARG B CA 1
ATOM 2665 C C . ARG B 1 93 ? 9.969 2.922 -7.16 1 97 93 ARG B C 1
ATOM 2667 O O . ARG B 1 93 ? 10.016 1.772 -7.605 1 97 93 ARG B O 1
ATOM 2674 N N . GLY B 1 94 ? 9.008 3.732 -7.422 1 96.94 94 GLY B N 1
ATOM 2675 C CA . GLY B 1 94 ? 7.988 3.357 -8.391 1 96.94 94 GLY B CA 1
ATOM 2676 C C . GLY B 1 94 ? 6.805 2.648 -7.758 1 96.94 94 GLY B C 1
ATOM 2677 O O . GLY B 1 94 ? 5.992 2.045 -8.461 1 96.94 94 GLY B O 1
ATOM 2678 N N . VAL B 1 95 ? 6.73 2.635 -6.434 1 97.69 95 VAL B N 1
ATOM 2679 C CA . VAL B 1 95 ? 5.547 2.123 -5.754 1 97.69 95 VAL B CA 1
ATOM 2680 C C . VAL B 1 95 ? 4.402 3.125 -5.887 1 97.69 95 VAL B C 1
ATOM 2682 O O . VAL B 1 95 ? 4.543 4.293 -5.516 1 97.69 95 VAL B O 1
ATOM 2685 N N . PRO B 1 96 ? 3.23 2.738 -6.402 1 97.06 96 PRO B N 1
ATOM 2686 C CA . PRO B 1 96 ? 2.174 3.693 -6.738 1 97.06 96 PRO B CA 1
ATOM 2687 C C . PRO B 1 96 ? 1.356 4.125 -5.523 1 97.06 96 PRO B C 1
ATOM 2689 O O . PRO B 1 96 ? 0.161 4.402 -5.645 1 97.06 96 PRO B O 1
ATOM 2692 N N . VAL B 1 97 ? 1.931 4.117 -4.332 1 97.88 97 VAL B N 1
ATOM 2693 C CA . VAL B 1 97 ? 1.27 4.523 -3.096 1 97.88 97 VAL B CA 1
ATOM 2694 C C . VAL B 1 97 ? 1.926 5.789 -2.551 1 97.88 97 VAL B C 1
ATOM 2696 O O . VAL B 1 97 ? 2.777 5.723 -1.661 1 97.88 97 VAL B O 1
ATOM 2699 N N . TRP B 1 98 ? 1.502 6.902 -3.09 1 98.38 98 TRP B N 1
ATOM 2700 C CA . TRP B 1 98 ? 1.908 8.242 -2.684 1 98.38 98 TRP B CA 1
ATOM 2701 C C . TRP B 1 98 ? 0.789 9.25 -2.934 1 98.38 98 TRP B C 1
ATOM 2703 O O . TRP B 1 98 ? -0.15 8.969 -3.682 1 98.38 98 TRP B O 1
ATOM 2713 N N . ALA B 1 99 ? 0.852 10.383 -2.254 1 98.88 99 ALA B N 1
ATOM 2714 C CA . ALA B 1 99 ? -0.218 11.367 -2.398 1 98.88 99 ALA B CA 1
ATOM 2715 C C . ALA B 1 99 ? 0.286 12.773 -2.096 1 98.88 99 ALA B C 1
ATOM 2717 O O . ALA B 1 99 ? 1.283 12.945 -1.391 1 98.88 99 ALA B O 1
ATOM 2718 N N . SER B 1 100 ? -0.39 13.797 -2.623 1 98.94 100 SER B N 1
ATOM 2719 C CA . SER B 1 100 ? -0.277 15.164 -2.137 1 98.94 100 SER B CA 1
ATOM 2720 C C . SER B 1 100 ? -1.292 15.445 -1.032 1 98.94 100 SER B C 1
ATOM 2722 O O . SER B 1 100 ? -2.455 15.047 -1.136 1 98.94 100 SER B O 1
ATOM 2724 N N . LEU B 1 101 ? -0.841 16.031 -0 1 98.94 101 LEU B N 1
ATOM 2725 C CA . LEU B 1 101 ? -1.679 16.422 1.134 1 98.94 101 LEU B CA 1
ATOM 2726 C C . LEU B 1 101 ? -1.761 17.938 1.267 1 98.94 101 LEU B C 1
ATOM 2728 O O . LEU B 1 101 ? -0.735 18.609 1.4 1 98.94 101 LEU B O 1
ATOM 2732 N N . ILE B 1 102 ? -2.994 18.469 1.212 1 98.94 102 ILE B N 1
ATOM 2733 C CA . ILE B 1 102 ? -3.225 19.906 1.297 1 98.94 102 ILE B CA 1
ATOM 2734 C C . ILE B 1 102 ? -4.293 20.203 2.35 1 98.94 102 ILE B C 1
ATOM 2736 O O . ILE B 1 102 ? -5.414 19.703 2.258 1 98.94 102 ILE B O 1
ATOM 2740 N N . ALA B 1 103 ? -3.91 21.078 3.307 1 98.94 103 ALA B N 1
ATOM 2741 C CA . ALA B 1 103 ? -4.852 21.359 4.383 1 98.94 103 ALA B CA 1
ATOM 2742 C C . ALA B 1 103 ? -4.875 22.859 4.703 1 98.94 103 ALA B C 1
ATOM 2744 O O . ALA B 1 103 ? -3.865 23.547 4.539 1 98.94 103 ALA B O 1
ATOM 2745 N N . LEU B 1 104 ? -6.023 23.328 5.078 1 98.88 104 LEU B N 1
ATOM 2746 C CA . LEU B 1 104 ? -6.164 24.625 5.734 1 98.88 104 LEU B CA 1
ATOM 2747 C C . LEU B 1 104 ? -6.473 24.453 7.219 1 98.88 104 LEU B C 1
ATOM 2749 O O . LEU B 1 104 ? -7.383 23.703 7.582 1 98.88 104 LEU B O 1
ATOM 2753 N N . LEU B 1 105 ? -5.66 25.062 8.055 1 98.75 105 LEU B N 1
ATOM 2754 C CA . LEU B 1 105 ? -5.926 25.094 9.484 1 98.75 105 LEU B CA 1
ATOM 2755 C C . LEU B 1 105 ? -6.441 26.469 9.906 1 98.75 105 LEU B C 1
ATOM 2757 O O . LEU B 1 105 ? -5.992 27.5 9.383 1 98.75 105 LEU B O 1
ATOM 2761 N N . GLU B 1 106 ? -7.367 26.516 10.719 1 98.38 106 GLU B N 1
ATOM 2762 C CA . GLU B 1 106 ? -7.832 27.703 11.445 1 98.38 106 GLU B CA 1
ATOM 2763 C C . GLU B 1 106 ? -7.559 27.562 12.938 1 98.38 106 GLU B C 1
ATOM 2765 O O . GLU B 1 106 ? -8.094 26.672 13.602 1 98.38 106 GLU B O 1
ATOM 2770 N N . ASP B 1 107 ? -6.699 28.531 13.438 1 98.25 107 ASP B N 1
ATOM 2771 C CA . ASP B 1 107 ? -6.27 28.5 14.836 1 98.25 107 ASP B CA 1
ATOM 2772 C C . ASP B 1 107 ? -5.73 27.125 15.219 1 98.25 107 ASP B C 1
ATOM 2774 O O . ASP B 1 107 ? -6.125 26.562 16.25 1 98.25 107 ASP B O 1
ATOM 2778 N N . GLY B 1 108 ? -5.039 26.516 14.312 1 98.19 108 GLY B N 1
ATOM 2779 C CA . GLY B 1 108 ? -4.293 25.297 14.578 1 98.19 108 GLY B CA 1
ATOM 2780 C C . GLY B 1 108 ? -5.113 24.047 14.352 1 98.19 108 GLY B C 1
ATOM 2781 O O . GLY B 1 108 ? -4.605 22.938 14.5 1 98.19 108 GLY B O 1
ATOM 2782 N N . VAL B 1 109 ? -6.418 24.234 13.961 1 98.56 109 VAL B N 1
ATOM 2783 C CA . VAL B 1 109 ? -7.293 23.078 13.773 1 98.56 109 VAL B CA 1
ATOM 2784 C C . VAL B 1 109 ? -7.621 22.922 12.289 1 98.56 109 VAL B C 1
ATOM 2786 O O . VAL B 1 109 ? -8.125 23.844 11.648 1 98.56 109 VAL B O 1
ATOM 2789 N N . PRO B 1 110 ? -7.324 21.781 11.703 1 98.81 110 PRO B N 1
ATOM 2790 C CA . PRO B 1 110 ? -7.645 21.594 10.289 1 98.81 110 PRO B CA 1
ATOM 2791 C C . PRO B 1 110 ? -9.125 21.812 9.984 1 98.81 110 PRO B C 1
ATOM 2793 O O . PRO B 1 110 ? -9.984 21.203 10.625 1 98.81 110 PRO B O 1
ATOM 2796 N N . SER B 1 111 ? -9.422 22.594 9 1 98.69 111 SER B N 1
ATOM 2797 C CA . SER B 1 111 ? -10.789 22.906 8.609 1 98.69 111 SER B CA 1
ATOM 2798 C C . SER B 1 111 ? -11.086 22.438 7.191 1 98.69 111 SER B C 1
ATOM 2800 O O . SER B 1 111 ? -12.242 22.281 6.812 1 98.69 111 SER B O 1
ATOM 2802 N N . VAL B 1 112 ? -10.078 22.312 6.363 1 98.81 112 VAL B N 1
ATOM 2803 C CA . VAL B 1 112 ? -10.133 21.734 5.023 1 98.81 112 VAL B CA 1
ATOM 2804 C C . VAL B 1 112 ? -8.984 20.75 4.836 1 98.81 112 VAL B C 1
ATOM 2806 O O . VAL B 1 112 ? -7.871 21 5.312 1 98.81 112 VAL B O 1
ATOM 2809 N N . GLY B 1 113 ? -9.25 19.625 4.234 1 98.94 113 GLY B N 1
ATOM 2810 C CA . GLY B 1 113 ? -8.227 18.656 3.891 1 98.94 113 GLY B CA 1
ATOM 2811 C C . GLY B 1 113 ? -8.492 17.953 2.578 1 98.94 113 GLY B C 1
ATOM 2812 O O . GLY B 1 113 ? -9.617 17.531 2.312 1 98.94 113 GLY B O 1
ATOM 2813 N N . VAL B 1 114 ? -7.434 17.875 1.715 1 98.94 114 VAL B N 1
ATOM 2814 C CA . VAL B 1 114 ? -7.488 17.156 0.449 1 98.94 114 VAL B CA 1
ATOM 2815 C C . VAL B 1 114 ? -6.297 16.203 0.344 1 98.94 114 VAL B C 1
ATOM 2817 O O . VAL B 1 114 ? -5.156 16.594 0.602 1 98.94 114 VAL B O 1
ATOM 2820 N N . VAL B 1 115 ? -6.594 14.953 0.114 1 98.94 115 VAL B N 1
ATOM 2821 C CA . VAL B 1 115 ? -5.617 13.914 -0.164 1 98.94 115 VAL B CA 1
ATOM 2822 C C . VAL B 1 115 ? -5.762 13.438 -1.607 1 98.94 115 VAL B C 1
ATOM 2824 O O . VAL B 1 115 ? -6.816 12.922 -1.993 1 98.94 115 VAL B O 1
ATOM 2827 N N . SER B 1 116 ? -4.691 13.602 -2.434 1 98.88 116 SER B N 1
ATOM 2828 C CA . SER B 1 116 ? -4.773 13.203 -3.834 1 98.88 116 SER B CA 1
ATOM 2829 C C . SER B 1 116 ? -3.697 12.188 -4.188 1 98.88 116 SER B C 1
ATOM 2831 O O . SER B 1 116 ? -2.506 12.453 -4.02 1 98.88 116 SER B O 1
ATOM 2833 N N . ALA B 1 117 ? -4.141 10.992 -4.559 1 98.62 117 ALA B N 1
ATOM 2834 C CA . ALA B 1 117 ? -3.26 9.891 -4.93 1 98.62 117 ALA B CA 1
ATOM 2835 C C . ALA B 1 117 ? -3.467 9.484 -6.383 1 98.62 117 ALA B C 1
ATOM 2837 O O . ALA B 1 117 ? -4.109 8.469 -6.668 1 98.62 117 ALA B O 1
ATOM 2838 N N . PRO B 1 118 ? -2.838 10.164 -7.293 1 97.38 118 PRO B N 1
ATOM 2839 C CA . PRO B 1 118 ? -3.16 9.977 -8.711 1 97.38 118 PRO B CA 1
ATOM 2840 C C . PRO B 1 118 ? -2.77 8.594 -9.227 1 97.38 118 PRO B C 1
ATOM 2842 O O . PRO B 1 118 ? -3.449 8.039 -10.094 1 97.38 118 PRO B O 1
ATOM 2845 N N . ALA B 1 119 ? -1.722 8.016 -8.719 1 96.5 119 ALA B N 1
ATOM 2846 C CA . ALA B 1 119 ? -1.325 6.688 -9.18 1 96.5 119 ALA B CA 1
ATOM 2847 C C . ALA B 1 119 ? -2.342 5.633 -8.75 1 96.5 119 ALA B C 1
ATOM 2849 O O . ALA B 1 119 ? -2.422 4.559 -9.352 1 96.5 119 ALA B O 1
ATOM 2850 N N . LEU B 1 120 ? -3.076 5.883 -7.723 1 96.62 120 LEU B N 1
ATOM 2851 C CA . LEU B 1 120 ? -4.156 5.008 -7.281 1 96.62 120 LEU B CA 1
ATOM 2852 C C . LEU B 1 120 ? -5.488 5.438 -7.891 1 96.62 120 LEU B C 1
ATOM 2854 O O . LEU B 1 120 ? -6.508 4.77 -7.703 1 96.62 120 LEU B O 1
ATOM 2858 N N . GLN B 1 121 ? -5.531 6.578 -8.5 1 96 121 GLN B N 1
ATOM 2859 C CA . GLN B 1 121 ? -6.73 7.176 -9.07 1 96 121 GLN B CA 1
ATOM 2860 C C . GLN B 1 121 ? -7.793 7.41 -8 1 96 121 GLN B C 1
ATOM 2862 O O . GLN B 1 121 ? -8.969 7.098 -8.203 1 96 121 GLN B O 1
ATOM 2867 N N . ARG B 1 122 ? -7.332 7.949 -6.879 1 97.88 122 ARG B N 1
ATOM 2868 C CA . ARG B 1 122 ? -8.227 8.195 -5.746 1 97.88 122 ARG B CA 1
ATOM 2869 C C . ARG B 1 122 ? -7.973 9.57 -5.141 1 97.88 122 ARG B C 1
ATOM 2871 O O . ARG B 1 122 ? -6.844 10.062 -5.152 1 97.88 122 ARG B O 1
ATOM 2878 N N . ARG B 1 123 ? -9.023 10.164 -4.734 1 98.69 123 ARG B N 1
ATOM 2879 C CA . ARG B 1 123 ? -8.953 11.422 -3.998 1 98.69 123 ARG B CA 1
ATOM 2880 C C . ARG B 1 123 ? -9.93 11.422 -2.822 1 98.69 123 ARG B C 1
ATOM 2882 O O . ARG B 1 123 ? -11.047 10.914 -2.932 1 98.69 123 ARG B O 1
ATOM 2889 N N . TRP B 1 124 ? -9.484 11.938 -1.675 1 98.94 124 TRP B N 1
ATOM 2890 C CA . TRP B 1 124 ? -10.305 12.141 -0.48 1 98.94 124 TRP B CA 1
ATOM 2891 C C . TRP B 1 124 ? -10.305 13.602 -0.063 1 98.94 124 TRP B C 1
ATOM 2893 O O . TRP B 1 124 ? -9.312 14.312 -0.258 1 98.94 124 TRP B O 1
ATOM 2903 N N . TRP B 1 125 ? -11.398 14.047 0.519 1 98.94 125 TRP B N 1
ATOM 2904 C CA . TRP B 1 125 ? -11.414 15.422 1.01 1 98.94 125 TRP B CA 1
ATOM 2905 C C . TRP B 1 125 ? -12.492 15.609 2.068 1 98.94 125 TRP B C 1
ATOM 2907 O O . TRP B 1 125 ? -13.383 14.766 2.215 1 98.94 125 TRP B O 1
ATOM 2917 N N . ALA B 1 126 ? -12.305 16.656 2.811 1 98.94 126 ALA B N 1
ATOM 2918 C CA . ALA B 1 126 ? -13.281 17.031 3.826 1 98.94 126 ALA B CA 1
ATOM 2919 C C . ALA B 1 126 ? -13.164 18.531 4.152 1 98.94 126 ALA B C 1
ATOM 2921 O O . ALA B 1 126 ? -12.117 19.141 3.943 1 98.94 126 ALA B O 1
ATOM 2922 N N . ALA B 1 127 ? -14.219 19.062 4.633 1 98.75 127 ALA B N 1
ATOM 2923 C CA . ALA B 1 127 ? -14.305 20.391 5.234 1 98.75 127 ALA B CA 1
ATOM 2924 C C . ALA B 1 127 ? -15.148 20.359 6.508 1 98.75 127 ALA B C 1
ATOM 2926 O O . ALA B 1 127 ? -16.062 19.547 6.637 1 98.75 127 ALA B O 1
ATOM 2927 N N . ARG B 1 128 ? -14.781 21.281 7.371 1 98.25 128 ARG B N 1
ATOM 2928 C CA . ARG B 1 128 ? -15.438 21.297 8.672 1 98.25 128 ARG B CA 1
ATOM 2929 C C . ARG B 1 128 ? -16.953 21.359 8.523 1 98.25 128 ARG B C 1
ATOM 2931 O O . ARG B 1 128 ? -17.484 22.281 7.902 1 98.25 128 ARG B O 1
ATOM 2938 N N . GLY B 1 129 ? -17.609 20.359 9.047 1 98 129 GLY B N 1
ATOM 2939 C CA . GLY B 1 129 ? -19.062 20.328 9.109 1 98 129 GLY B CA 1
ATOM 2940 C C . GLY B 1 129 ? -19.703 19.859 7.812 1 98 129 GLY B C 1
ATOM 2941 O O . GLY B 1 129 ? -20.938 19.844 7.688 1 98 129 GLY B O 1
ATOM 2942 N N . ARG B 1 130 ? -18.938 19.391 6.836 1 98.12 130 ARG B N 1
ATOM 2943 C CA . ARG B 1 130 ? -19.5 19.078 5.527 1 98.12 130 ARG B CA 1
ATOM 2944 C C . ARG B 1 130 ? -19.375 17.594 5.211 1 98.12 130 ARG B C 1
ATOM 2946 O O . ARG B 1 130 ? -19.812 17.141 4.152 1 98.12 130 ARG B O 1
ATOM 2953 N N . GLY B 1 131 ? -18.812 16.844 6.109 1 98.62 131 GLY B N 1
ATOM 2954 C CA . GLY B 1 131 ? -18.578 15.43 5.859 1 98.62 131 GLY B CA 1
ATOM 2955 C C . GLY B 1 131 ? -17.297 15.156 5.098 1 98.62 131 GLY B C 1
ATOM 2956 O O . GLY B 1 131 ? -16.594 16.078 4.699 1 98.62 131 GLY B O 1
ATOM 2957 N N . ALA B 1 132 ? -16.938 13.977 4.977 1 98.88 132 ALA B N 1
ATOM 2958 C CA . ALA B 1 132 ? -15.789 13.492 4.203 1 98.88 132 ALA B CA 1
ATOM 2959 C C . ALA B 1 132 ? -16.25 12.727 2.965 1 98.88 132 ALA B C 1
ATOM 2961 O O . ALA B 1 132 ? -17.266 12.031 2.996 1 98.88 132 ALA B O 1
ATOM 2962 N N . PHE B 1 133 ? -15.469 12.844 1.915 1 98.88 133 PHE B N 1
ATOM 2963 C CA . PHE B 1 133 ? -15.828 12.25 0.634 1 98.88 133 PHE B CA 1
ATOM 2964 C C . PHE B 1 133 ? -14.609 11.656 -0.053 1 98.88 133 PHE B C 1
ATOM 2966 O O . PHE B 1 133 ? -13.469 12.023 0.259 1 98.88 133 PHE B O 1
ATOM 2973 N N . ALA B 1 134 ? -14.859 10.727 -0.946 1 98.62 134 ALA B N 1
ATOM 2974 C CA . ALA B 1 134 ? -13.836 10.18 -1.828 1 98.62 134 ALA B CA 1
ATOM 2975 C C . ALA B 1 134 ? -14.367 10 -3.246 1 98.62 134 ALA B C 1
ATOM 2977 O O . ALA B 1 134 ? -15.578 9.906 -3.453 1 98.62 134 ALA B O 1
ATOM 2978 N N . SER B 1 135 ? -13.477 10.07 -4.129 1 98 135 SER B N 1
ATOM 2979 C CA . SER B 1 135 ? -13.742 9.742 -5.523 1 98 135 SER B CA 1
ATOM 2980 C C . SER B 1 135 ? -12.672 8.812 -6.09 1 98 135 SER B C 1
ATOM 2982 O O . SER B 1 135 ? -11.492 8.945 -5.758 1 98 135 SER B O 1
ATOM 2984 N N . VAL B 1 136 ? -13.094 7.832 -6.922 1 95.19 136 VAL B N 1
ATOM 2985 C CA . VAL B 1 136 ? -12.203 6.883 -7.578 1 95.19 136 VAL B CA 1
ATOM 2986 C C . VAL B 1 136 ? -12.297 7.043 -9.094 1 95.19 136 VAL B C 1
ATOM 2988 O O . VAL B 1 136 ? -13.383 6.91 -9.672 1 95.19 136 VAL B O 1
ATOM 2991 N N . ASP B 1 137 ? -11.203 7.242 -9.688 1 90.44 137 ASP B N 1
ATOM 2992 C CA . ASP B 1 137 ? -11.109 7.32 -11.141 1 90.44 137 ASP B CA 1
ATOM 2993 C C . ASP B 1 137 ? -12.102 8.336 -11.703 1 90.44 137 ASP B C 1
ATOM 2995 O O . ASP B 1 137 ? -12.812 8.047 -12.672 1 90.44 137 ASP B O 1
ATOM 2999 N N . GLY B 1 138 ? -12.32 9.43 -10.984 1 88.06 138 GLY B N 1
ATOM 3000 C CA . GLY B 1 138 ? -13.164 10.516 -11.461 1 88.06 138 GLY B CA 1
ATOM 3001 C C . GLY B 1 138 ? -14.648 10.219 -11.328 1 88.06 138 GLY B C 1
ATOM 3002 O O . GLY B 1 138 ? -15.484 10.992 -11.789 1 88.06 138 GLY B O 1
ATOM 3003 N N . ALA B 1 139 ? -14.969 9.156 -10.664 1 92.31 139 ALA B N 1
ATOM 3004 C CA . ALA B 1 139 ? -16.375 8.82 -10.445 1 92.31 139 ALA B CA 1
ATOM 3005 C C . ALA B 1 139 ? -17.031 9.805 -9.492 1 92.31 139 ALA B C 1
ATOM 3007 O O . ALA B 1 139 ? -16.344 10.633 -8.875 1 92.31 139 ALA B O 1
ATOM 3008 N N . ARG B 1 140 ? -18.344 9.711 -9.422 1 95.62 140 ARG B N 1
ATOM 3009 C CA . ARG B 1 140 ? -19.094 10.547 -8.492 1 95.62 140 ARG B CA 1
ATOM 3010 C C . ARG B 1 140 ? -18.625 10.352 -7.059 1 95.62 140 ARG B C 1
ATOM 3012 O O . ARG B 1 140 ? -18.438 9.219 -6.617 1 95.62 140 ARG B O 1
ATOM 3019 N N . PRO B 1 141 ? -18.438 11.484 -6.41 1 97.5 141 PRO B N 1
ATOM 3020 C CA . PRO B 1 141 ? -17.984 11.375 -5.02 1 97.5 141 PRO B CA 1
ATOM 3021 C C . PRO B 1 141 ? -18.984 10.633 -4.133 1 97.5 141 PRO B C 1
ATOM 3023 O O . PRO B 1 141 ? -20.188 10.766 -4.316 1 97.5 141 PRO B O 1
ATOM 3026 N N . HIS B 1 142 ? -18.516 9.875 -3.242 1 97.19 142 HIS B N 1
ATOM 3027 C CA . HIS B 1 142 ? -19.344 9.242 -2.232 1 97.19 142 HIS B CA 1
ATOM 3028 C C . HIS B 1 142 ? -18.922 9.648 -0.826 1 97.19 142 HIS B C 1
ATOM 3030 O O . HIS B 1 142 ? -17.734 9.891 -0.578 1 97.19 142 HIS B O 1
ATOM 3036 N N . ARG B 1 143 ? -19.859 9.719 0.073 1 98.56 143 ARG B N 1
ATOM 3037 C CA . ARG B 1 143 ? -19.609 10.102 1.46 1 98.56 143 ARG B CA 1
ATOM 3038 C C . ARG B 1 143 ? -18.922 8.969 2.221 1 98.56 143 ARG B C 1
ATOM 3040 O O . ARG B 1 143 ? -19.266 7.797 2.037 1 98.56 143 ARG B O 1
ATOM 3047 N N . LEU B 1 144 ? -18.031 9.305 3.037 1 98.81 144 LEU B N 1
ATOM 3048 C CA . LEU B 1 144 ? -17.266 8.344 3.816 1 98.81 144 LEU B CA 1
ATOM 3049 C C . LEU B 1 144 ? -17.859 8.18 5.215 1 98.81 144 LEU B C 1
ATOM 3051 O O . LEU B 1 144 ? -18.484 9.109 5.738 1 98.81 144 LEU B O 1
ATOM 3055 N N . SER B 1 145 ? -17.672 7.059 5.789 1 98.88 145 SER B N 1
ATOM 3056 C CA . SER B 1 145 ? -17.984 6.773 7.188 1 98.88 145 SER B CA 1
ATOM 3057 C C . SER B 1 145 ? -17.062 5.695 7.746 1 98.88 145 SER B C 1
ATOM 3059 O O . SER B 1 145 ? -16.828 4.668 7.102 1 98.88 145 SER B O 1
ATOM 3061 N N . VAL B 1 146 ? -16.5 5.949 8.867 1 98.94 146 VAL B N 1
ATOM 3062 C CA . VAL B 1 146 ? -15.656 4.957 9.516 1 98.94 146 VAL B CA 1
ATOM 3063 C C . VAL B 1 146 ? -16.484 3.723 9.875 1 98.94 146 VAL B C 1
ATOM 3065 O O . VAL B 1 146 ? -17.703 3.762 9.852 1 98.94 146 VAL B O 1
ATOM 3068 N N . SER B 1 147 ? -15.812 2.635 10.195 1 98.81 147 SER B N 1
ATOM 3069 C CA . SER B 1 147 ? -16.469 1.374 10.516 1 98.81 147 SER B CA 1
ATOM 3070 C C . SER B 1 147 ? -17.156 1.439 11.875 1 98.81 147 SER B C 1
ATOM 3072 O O . SER B 1 147 ? -16.938 2.377 12.641 1 98.81 147 SER B O 1
ATOM 3074 N N . SER B 1 148 ? -17.984 0.418 12.164 1 98.69 148 SER B N 1
ATOM 3075 C CA . SER B 1 148 ? -18.656 0.31 13.461 1 98.69 148 SER B CA 1
ATOM 3076 C C . SER B 1 148 ? -18.078 -0.847 14.273 1 98.69 148 SER B C 1
ATOM 3078 O O . SER B 1 148 ? -18.75 -1.375 15.164 1 98.69 148 SER B O 1
ATOM 3080 N N . VAL B 1 149 ? -16.875 -1.274 13.922 1 98.69 149 VAL B N 1
ATOM 3081 C CA . VAL B 1 149 ? -16.234 -2.367 14.641 1 98.69 149 VAL B CA 1
ATOM 3082 C C . VAL B 1 149 ? -15.922 -1.927 16.078 1 98.69 149 VAL B C 1
ATOM 3084 O O . VAL B 1 149 ? -15.25 -0.917 16.281 1 98.69 149 VAL B O 1
ATOM 3087 N N . ALA B 1 150 ? -16.25 -2.717 17.047 1 98.5 150 ALA B N 1
ATOM 3088 C CA . ALA B 1 150 ? -16.172 -2.248 18.438 1 98.5 150 ALA B CA 1
ATOM 3089 C C . ALA B 1 150 ? -15.219 -3.115 19.25 1 98.5 150 ALA B C 1
ATOM 3091 O O . ALA B 1 150 ? -14.914 -2.795 20.406 1 98.5 150 ALA B O 1
ATOM 3092 N N . GLU B 1 151 ? -14.719 -4.219 18.641 1 98.62 151 GLU B N 1
ATOM 3093 C CA . GLU B 1 151 ? -13.82 -5.133 19.344 1 98.62 151 GLU B CA 1
ATOM 3094 C C . GLU B 1 151 ? -12.492 -5.277 18.594 1 98.62 151 GLU B C 1
ATOM 3096 O O . GLU B 1 151 ? -12.477 -5.445 17.375 1 98.62 151 GLU B O 1
ATOM 3101 N N . LEU B 1 152 ? -11.438 -5.293 19.359 1 98.25 152 LEU B N 1
ATOM 3102 C CA . LEU B 1 152 ? -10.102 -5.367 18.766 1 98.25 152 LEU B CA 1
ATOM 3103 C C . LEU B 1 152 ? -9.938 -6.652 17.953 1 98.25 152 LEU B C 1
ATOM 3105 O O . LEU B 1 152 ? -9.328 -6.637 16.891 1 98.25 152 LEU B O 1
ATOM 3109 N N . HIS B 1 153 ? -10.469 -7.781 18.406 1 97.75 153 HIS B N 1
ATOM 3110 C CA . HIS B 1 153 ? -10.25 -9.062 17.75 1 97.75 153 HIS B CA 1
ATOM 3111 C C . HIS B 1 153 ? -10.969 -9.117 16.406 1 97.75 153 HIS B C 1
ATOM 3113 O O . HIS B 1 153 ? -10.734 -10.031 15.609 1 97.75 153 HIS B O 1
ATOM 3119 N N . SER B 1 154 ? -11.82 -8.125 16.109 1 97.94 154 SER B N 1
ATOM 3120 C CA . SER B 1 154 ? -12.508 -8.023 14.828 1 97.94 154 SER B CA 1
ATOM 3121 C C . SER B 1 154 ? -11.945 -6.875 14 1 97.94 154 SER B C 1
ATOM 3123 O O . SER B 1 154 ? -12.445 -6.594 12.906 1 97.94 154 SER B O 1
ATOM 3125 N N . ALA B 1 155 ? -10.906 -6.184 14.492 1 98.69 155 ALA B N 1
ATOM 3126 C CA . ALA B 1 155 ? -10.422 -4.941 13.891 1 98.69 155 ALA B CA 1
ATOM 3127 C C . ALA B 1 155 ? -9.289 -5.215 12.906 1 98.69 155 ALA B C 1
ATOM 3129 O O . ALA B 1 155 ? -8.523 -6.164 13.078 1 98.69 155 ALA B O 1
ATOM 3130 N N . SER B 1 156 ? -9.266 -4.43 11.938 1 98.44 156 SER B N 1
ATOM 3131 C CA . SER B 1 156 ? -8.117 -4.359 11.031 1 98.44 156 SER B CA 1
ATOM 3132 C C . SER B 1 156 ? -7.234 -3.158 11.352 1 98.44 156 SER B C 1
ATOM 3134 O O . SER B 1 156 ? -7.738 -2.074 11.656 1 98.44 156 SER B O 1
ATOM 3136 N N . LEU B 1 157 ? -5.926 -3.367 11.367 1 98.62 157 LEU B N 1
ATOM 3137 C CA . LEU B 1 157 ? -4.949 -2.35 11.734 1 98.62 157 LEU B CA 1
ATOM 3138 C C . LEU B 1 157 ? -3.943 -2.125 10.617 1 98.62 157 LEU B C 1
ATOM 3140 O O . LEU B 1 157 ? -3.469 -3.084 10 1 98.62 157 LEU B O 1
ATOM 3144 N N . SER B 1 158 ? -3.697 -0.886 10.289 1 98.56 158 SER B N 1
ATOM 3145 C CA . SER B 1 158 ? -2.641 -0.531 9.344 1 98.56 158 SER B CA 1
ATOM 3146 C C . SER B 1 158 ? -1.636 0.426 9.977 1 98.56 158 SER B C 1
ATOM 3148 O O . SER B 1 158 ? -2.01 1.287 10.773 1 98.56 158 SER B O 1
ATOM 3150 N N . PHE B 1 159 ? -0.406 0.266 9.625 1 97.44 159 PHE B N 1
ATOM 3151 C CA . PHE B 1 159 ? 0.694 1.105 10.086 1 97.44 159 PHE B CA 1
ATOM 3152 C C . PHE B 1 159 ? 1.735 1.282 8.984 1 97.44 159 PHE B C 1
ATOM 3154 O O . PHE B 1 159 ? 1.449 1.051 7.809 1 97.44 159 PHE B O 1
ATOM 3161 N N . SER B 1 160 ? 2.885 1.836 9.32 1 94.12 160 SER B N 1
ATOM 3162 C CA . SER B 1 160 ? 4 1.933 8.383 1 94.12 160 SER B CA 1
ATOM 3163 C C . SER B 1 160 ? 5.066 0.885 8.688 1 94.12 160 SER B C 1
ATOM 3165 O O . SER B 1 160 ? 4.809 -0.316 8.594 1 94.12 160 SER B O 1
ATOM 3167 N N . SER B 1 161 ? 6.184 1.258 9.266 1 92.94 161 SER B N 1
ATOM 3168 C CA . SER B 1 161 ? 7.266 0.327 9.562 1 92.94 161 SER B CA 1
ATOM 3169 C C . SER B 1 161 ? 7.41 0.107 11.062 1 92.94 161 SER B C 1
ATOM 3171 O O . SER B 1 161 ? 6.938 0.916 11.867 1 92.94 161 SER B O 1
ATOM 3173 N N . LEU B 1 162 ? 7.988 -0.993 11.367 1 94.94 162 LEU B N 1
ATOM 3174 C CA . LEU B 1 162 ? 8.148 -1.367 12.766 1 94.94 162 LEU B CA 1
ATOM 3175 C C . LEU B 1 162 ? 9.305 -0.6 13.406 1 94.94 162 LEU B C 1
ATOM 3177 O O . LEU B 1 162 ? 9.344 -0.428 14.625 1 94.94 162 LEU B O 1
ATOM 3181 N N . SER B 1 163 ? 10.18 -0.178 12.57 1 92.88 163 SER B N 1
ATOM 3182 C CA . SER B 1 163 ? 11.43 0.385 13.086 1 92.88 163 SER B CA 1
ATOM 3183 C C . SER B 1 163 ? 11.172 1.653 13.891 1 92.88 163 SER B C 1
ATOM 3185 O O . SER B 1 163 ? 11.836 1.902 14.898 1 92.88 163 SER B O 1
ATOM 3187 N N . GLY B 1 164 ? 10.172 2.426 13.484 1 93 164 GLY B N 1
ATOM 3188 C CA . GLY B 1 164 ? 9.875 3.66 14.195 1 93 164 GLY B CA 1
ATOM 3189 C C . GLY B 1 164 ? 9.375 3.432 15.609 1 93 164 GLY B C 1
ATOM 3190 O O . GLY B 1 164 ? 9.453 4.328 16.453 1 93 164 GLY B O 1
ATOM 3191 N N . TRP B 1 165 ? 8.883 2.266 15.883 1 96.62 165 TRP B N 1
ATOM 3192 C CA . TRP B 1 165 ? 8.312 1.942 17.188 1 96.62 165 TRP B CA 1
ATOM 3193 C C . TRP B 1 165 ? 9.398 1.522 18.172 1 96.62 165 TRP B C 1
ATOM 3195 O O . TRP B 1 165 ? 9.164 1.454 19.375 1 96.62 165 TRP B O 1
ATOM 3205 N N . ALA B 1 166 ? 10.562 1.227 17.641 1 93.62 166 ALA B N 1
ATOM 3206 C CA . ALA B 1 166 ? 11.656 0.724 18.484 1 93.62 166 ALA B CA 1
ATOM 3207 C C . ALA B 1 166 ? 12.25 1.84 19.328 1 93.62 166 ALA B C 1
ATOM 3209 O O . ALA B 1 166 ? 12.469 1.665 20.531 1 93.62 166 ALA B O 1
ATOM 3210 N N . ARG B 1 167 ? 12.484 3.012 18.734 1 89 167 ARG B N 1
ATOM 3211 C CA . ARG B 1 167 ? 13.203 4.09 19.406 1 89 167 ARG B CA 1
ATOM 3212 C C . ARG B 1 167 ? 12.453 4.559 20.641 1 89 167 ARG B C 1
ATOM 3214 O O . ARG B 1 167 ? 13.047 4.719 21.719 1 89 167 ARG B O 1
ATOM 3221 N N . PRO B 1 168 ? 11.18 4.703 20.531 1 91.88 168 PRO B N 1
ATOM 3222 C CA . PRO B 1 168 ? 10.445 5.129 21.719 1 91.88 168 PRO B CA 1
ATOM 3223 C C . PRO B 1 168 ? 10.195 3.982 22.703 1 91.88 168 PRO B C 1
ATOM 3225 O O . PRO B 1 168 ? 9.508 4.168 23.703 1 91.88 168 PRO B O 1
ATOM 3228 N N . GLY B 1 169 ? 10.656 2.75 22.344 1 94.56 169 GLY B N 1
ATOM 3229 C CA . GLY B 1 169 ? 10.508 1.612 23.234 1 94.56 169 GLY B CA 1
ATOM 3230 C C . GLY B 1 169 ? 9.109 1.023 23.234 1 94.56 169 GLY B C 1
ATOM 3231 O O . GLY B 1 169 ? 8.688 0.401 24.203 1 94.56 169 GLY B O 1
ATOM 3232 N N . LEU B 1 170 ? 8.367 1.282 22.219 1 96.5 170 LEU B N 1
ATOM 3233 C CA . LEU B 1 170 ? 6.965 0.878 22.172 1 96.5 170 LEU B CA 1
ATOM 3234 C C . LEU B 1 170 ? 6.781 -0.315 21.234 1 96.5 170 LEU B C 1
ATOM 3236 O O . LEU B 1 170 ? 5.656 -0.791 21.047 1 96.5 170 LEU B O 1
ATOM 3240 N N . ARG B 1 171 ? 7.832 -0.871 20.672 1 96.56 171 ARG B N 1
ATOM 3241 C CA . ARG B 1 171 ? 7.707 -1.875 19.625 1 96.56 171 ARG B CA 1
ATOM 3242 C C . ARG B 1 171 ? 7.008 -3.127 20.141 1 96.56 171 ARG B C 1
ATOM 3244 O O . ARG B 1 171 ? 6.133 -3.682 19.469 1 96.56 171 ARG B O 1
ATOM 3251 N N . GLU B 1 172 ? 7.383 -3.604 21.281 1 95.94 172 GLU B N 1
ATOM 3252 C CA . GLU B 1 172 ? 6.785 -4.82 21.812 1 95.94 172 GLU B CA 1
ATOM 3253 C C . GLU B 1 172 ? 5.289 -4.641 22.062 1 95.94 172 GLU B C 1
ATOM 3255 O O . GLU B 1 172 ? 4.496 -5.539 21.797 1 95.94 172 GLU B O 1
ATOM 3260 N N . ARG B 1 173 ? 4.934 -3.531 22.625 1 97.06 173 ARG B N 1
ATOM 3261 C CA . ARG B 1 173 ? 3.52 -3.236 22.844 1 97.06 173 ARG B CA 1
ATOM 3262 C C . ARG B 1 173 ? 2.766 -3.17 21.516 1 97.06 173 ARG B C 1
ATOM 3264 O O . ARG B 1 173 ? 1.635 -3.654 21.422 1 97.06 173 ARG B O 1
ATOM 3271 N N . PHE B 1 174 ? 3.416 -2.551 20.609 1 98 174 PHE B N 1
ATOM 3272 C CA . PHE B 1 174 ? 2.795 -2.451 19.297 1 98 174 PHE B CA 1
ATOM 3273 C C . PHE B 1 174 ? 2.611 -3.834 18.672 1 98 174 PHE B C 1
ATOM 3275 O O . PHE B 1 174 ? 1.548 -4.141 18.141 1 98 174 PHE B O 1
ATOM 3282 N N . ILE B 1 175 ? 3.652 -4.648 18.734 1 97.12 175 ILE B N 1
ATOM 3283 C CA . ILE B 1 175 ? 3.562 -6.016 18.219 1 97.12 175 ILE B CA 1
ATOM 3284 C C . ILE B 1 175 ? 2.443 -6.762 18.938 1 97.12 175 ILE B C 1
ATOM 3286 O O . ILE B 1 175 ? 1.672 -7.492 18.312 1 97.12 175 ILE B O 1
ATOM 3290 N N . GLY B 1 176 ? 2.322 -6.555 20.25 1 97.06 176 GLY B N 1
ATOM 3291 C CA . GLY B 1 176 ? 1.218 -7.137 21 1 97.06 176 GLY B CA 1
ATOM 3292 C C . GLY B 1 176 ? -0.142 -6.727 20.469 1 97.06 176 GLY B C 1
ATOM 3293 O O . GLY B 1 176 ? -1.052 -7.551 20.375 1 97.06 176 GLY B O 1
ATOM 3294 N N . LEU B 1 177 ? -0.292 -5.453 20.156 1 98.12 177 LEU B N 1
ATOM 3295 C CA . LEU B 1 177 ? -1.532 -4.961 19.562 1 98.12 177 LEU B CA 1
ATOM 3296 C C . LEU B 1 177 ? -1.804 -5.641 18.234 1 98.12 177 LEU B C 1
ATOM 3298 O O . LEU B 1 177 ? -2.936 -6.039 17.953 1 98.12 177 LEU B O 1
ATOM 3302 N N . THR B 1 178 ? -0.764 -5.777 17.422 1 97.62 178 THR B N 1
ATOM 3303 C CA . THR B 1 178 ? -0.92 -6.41 16.125 1 97.62 178 THR B CA 1
ATOM 3304 C C . THR B 1 178 ? -1.333 -7.871 16.281 1 97.62 178 THR B C 1
ATOM 3306 O O . THR B 1 178 ? -1.999 -8.43 15.398 1 97.62 178 THR B O 1
ATOM 3309 N N . ASP B 1 179 ? -1.001 -8.5 17.312 1 97.31 179 ASP B N 1
ATOM 3310 C CA . ASP B 1 179 ? -1.36 -9.898 17.562 1 97.31 179 ASP B CA 1
ATOM 3311 C C . ASP B 1 179 ? -2.828 -10.023 17.953 1 97.31 179 ASP B C 1
ATOM 3313 O O . ASP B 1 179 ? -3.412 -11.102 17.875 1 97.31 179 ASP B O 1
ATOM 3317 N N . THR B 1 180 ? -3.377 -8.945 18.406 1 97.44 180 THR B N 1
ATOM 3318 C CA . THR B 1 180 ? -4.719 -8.984 18.969 1 97.44 180 THR B CA 1
ATOM 3319 C C . THR B 1 180 ? -5.77 -8.758 17.891 1 97.44 180 THR B C 1
ATOM 3321 O O . THR B 1 180 ? -6.887 -9.273 17.984 1 97.44 180 THR B O 1
ATOM 3324 N N . VAL B 1 181 ? -5.391 -8.031 16.875 1 97.88 181 VAL B N 1
ATOM 3325 C CA . VAL B 1 181 ? -6.387 -7.617 15.898 1 97.88 181 VAL B CA 1
ATOM 3326 C C . VAL B 1 181 ? -6.562 -8.719 14.852 1 97.88 181 VAL B C 1
ATOM 3328 O O . VAL B 1 181 ? -5.738 -9.633 14.75 1 97.88 181 VAL B O 1
ATOM 3331 N N . TRP B 1 182 ? -7.625 -8.617 14.086 1 95.69 182 TRP B N 1
ATOM 3332 C CA . TRP B 1 182 ? -8.07 -9.578 13.086 1 95.69 182 TRP B CA 1
ATOM 3333 C C . TRP B 1 182 ? -7.121 -9.594 11.891 1 95.69 182 TRP B C 1
ATOM 3335 O O . TRP B 1 182 ? -6.824 -10.656 11.336 1 95.69 182 TRP B O 1
ATOM 3345 N N . ARG B 1 183 ? -6.699 -8.445 11.492 1 96.12 183 ARG B N 1
ATOM 3346 C CA . ARG B 1 183 ? -5.883 -8.289 10.297 1 96.12 183 ARG B CA 1
ATOM 3347 C C . ARG B 1 183 ? -4.922 -7.113 10.445 1 96.12 183 ARG B C 1
ATOM 3349 O O . ARG B 1 183 ? -5.27 -6.09 11.039 1 96.12 183 ARG B O 1
ATOM 3356 N N . VAL B 1 184 ? -3.664 -7.332 9.922 1 97.44 184 VAL B N 1
ATOM 3357 C CA . VAL B 1 184 ? -2.668 -6.266 9.953 1 97.44 184 VAL B CA 1
ATOM 3358 C C . VAL B 1 184 ? -2.08 -6.066 8.555 1 97.44 184 VAL B C 1
ATOM 3360 O O . VAL B 1 184 ? -1.785 -7.039 7.855 1 97.44 184 VAL B O 1
ATOM 3363 N N . ARG B 1 185 ? -1.972 -4.895 8.141 1 97.94 185 ARG B N 1
ATOM 3364 C CA . ARG B 1 185 ? -1.197 -4.473 6.98 1 97.94 185 ARG B CA 1
ATOM 3365 C C . ARG B 1 185 ? -0.396 -3.211 7.285 1 97.94 185 ARG B C 1
ATOM 3367 O O . ARG B 1 185 ? -0.638 -2.543 8.289 1 97.94 185 ARG B O 1
ATOM 3374 N N . ALA B 1 186 ? 0.58 -2.959 6.457 1 97.75 186 ALA B N 1
ATOM 3375 C CA . ALA B 1 186 ? 1.364 -1.729 6.512 1 97.75 186 ALA B CA 1
ATOM 3376 C C . ALA B 1 186 ? 1.345 -1.005 5.168 1 97.75 186 ALA B C 1
ATOM 3378 O O . ALA B 1 186 ? 2.365 -0.934 4.48 1 97.75 186 ALA B O 1
ATOM 3379 N N . TYR B 1 187 ? 0.174 -0.45 4.906 1 96.62 187 TYR B N 1
ATOM 3380 C CA . TYR B 1 187 ? 0.07 0.298 3.658 1 96.62 187 TYR B CA 1
ATOM 3381 C C . TYR B 1 187 ? 0.944 1.546 3.697 1 96.62 187 TYR B C 1
ATOM 3383 O O . TYR B 1 187 ? 1.545 1.922 2.688 1 96.62 187 TYR B O 1
ATOM 3391 N N . GLY B 1 188 ? 0.936 2.111 4.941 1 93.25 188 GLY B N 1
ATOM 3392 C CA . GLY B 1 188 ? 1.848 3.215 5.195 1 93.25 188 GLY B CA 1
ATOM 3393 C C . GLY B 1 188 ? 1.267 4.566 4.824 1 93.25 188 GLY B C 1
ATOM 3394 O O . GLY B 1 188 ? 0.25 4.641 4.129 1 93.25 188 GLY B O 1
ATOM 3395 N N . ASP B 1 189 ? 1.841 5.637 5.379 1 95.94 189 ASP B N 1
ATOM 3396 C CA . ASP B 1 189 ? 1.643 7.031 5 1 95.94 189 ASP B CA 1
ATOM 3397 C C . ASP B 1 189 ? 0.157 7.383 4.957 1 95.94 189 ASP B C 1
ATOM 3399 O O . ASP B 1 189 ? -0.592 7.059 5.879 1 95.94 189 ASP B O 1
ATOM 3403 N N . PHE B 1 190 ? -0.289 8.055 3.959 1 98.81 190 PHE B N 1
ATOM 3404 C CA . PHE B 1 190 ? -1.635 8.609 3.865 1 98.81 190 PHE B CA 1
ATOM 3405 C C . PHE B 1 190 ? -2.672 7.492 3.783 1 98.81 190 PHE B C 1
ATOM 3407 O O . PHE B 1 190 ? -3.805 7.656 4.242 1 98.81 190 PHE B O 1
ATOM 3414 N N . LEU B 1 191 ? -2.316 6.418 3.18 1 98.81 191 LEU B N 1
ATOM 3415 C CA . LEU B 1 191 ? -3.318 5.445 2.762 1 98.81 191 LEU B CA 1
ATOM 3416 C C . LEU B 1 191 ? -3.959 4.77 3.969 1 98.81 191 LEU B C 1
ATOM 3418 O O . LEU B 1 191 ? -5.164 4.5 3.971 1 98.81 191 LEU B O 1
ATOM 3422 N N . SER B 1 192 ? -3.191 4.488 5 1 98.75 192 SER B N 1
ATOM 3423 C CA . SER B 1 192 ? -3.736 3.912 6.223 1 98.75 192 SER B CA 1
ATOM 3424 C C . SER B 1 192 ? -4.875 4.766 6.777 1 98.75 192 SER B C 1
ATOM 3426 O O . SER B 1 192 ? -5.918 4.238 7.164 1 98.75 192 SER B O 1
ATOM 3428 N N . TYR B 1 193 ? -4.695 6.074 6.773 1 98.94 193 TYR B N 1
ATOM 3429 C CA . TYR B 1 193 ? -5.664 6.992 7.355 1 98.94 193 TYR B CA 1
ATOM 3430 C C . TYR B 1 193 ? -6.891 7.133 6.461 1 98.94 193 TYR B C 1
ATOM 3432 O O . TYR B 1 193 ? -8.016 7.219 6.953 1 98.94 193 TYR B O 1
ATOM 3440 N N . CYS B 1 194 ? -6.637 7.164 5.172 1 98.94 194 CYS B N 1
ATOM 3441 C CA . CYS B 1 194 ? -7.75 7.238 4.23 1 98.94 194 CYS B CA 1
ATOM 3442 C C . CYS B 1 194 ? -8.641 6.004 4.34 1 98.94 194 CYS B C 1
ATOM 3444 O O . CYS B 1 194 ? -9.867 6.109 4.273 1 98.94 194 CYS B O 1
ATOM 3446 N N . LEU B 1 195 ? -8.055 4.871 4.52 1 98.88 195 LEU B N 1
ATOM 3447 C CA . LEU B 1 195 ? -8.812 3.627 4.629 1 98.88 195 LEU B CA 1
ATOM 3448 C C . LEU B 1 195 ? -9.562 3.566 5.953 1 98.88 195 LEU B C 1
ATOM 3450 O O . LEU B 1 195 ? -10.648 2.979 6.031 1 98.88 195 LEU B O 1
ATOM 3454 N N . VAL B 1 196 ? -9.023 4.195 6.992 1 98.94 196 VAL B N 1
ATOM 3455 C CA . VAL B 1 196 ? -9.789 4.348 8.227 1 98.94 196 VAL B CA 1
ATOM 3456 C C . VAL B 1 196 ? -11.039 5.18 7.953 1 98.94 196 VAL B C 1
ATOM 3458 O O . VAL B 1 196 ? -12.141 4.797 8.344 1 98.94 196 VAL B O 1
ATOM 3461 N N . ALA B 1 197 ? -10.852 6.297 7.273 1 99 197 ALA B N 1
ATOM 3462 C CA . ALA B 1 197 ? -11.969 7.191 6.973 1 99 197 ALA B CA 1
ATOM 3463 C C . ALA B 1 197 ? -13.023 6.48 6.133 1 99 197 ALA B C 1
ATOM 3465 O O . ALA B 1 197 ? -14.219 6.754 6.27 1 99 197 ALA B O 1
ATOM 3466 N N . GLU B 1 198 ? -12.625 5.52 5.348 1 98.75 198 GLU B N 1
ATOM 3467 C CA . GLU B 1 198 ? -13.531 4.781 4.477 1 98.75 198 GLU B CA 1
ATOM 3468 C C . GLU B 1 198 ? -14.25 3.672 5.238 1 98.75 198 GLU B C 1
ATOM 3470 O O . GLU B 1 198 ? -15.219 3.094 4.738 1 98.75 198 GLU B O 1
ATOM 3475 N N . GLY B 1 199 ? -13.781 3.338 6.344 1 98.81 199 GLY B N 1
ATOM 3476 C CA . GLY B 1 199 ? -14.336 2.234 7.113 1 98.81 199 GLY B CA 1
ATOM 3477 C C . GLY B 1 199 ? -13.773 0.884 6.703 1 98.81 199 GLY B C 1
ATOM 3478 O O . GLY B 1 199 ? -14.273 -0.156 7.145 1 98.81 199 GLY B O 1
ATOM 3479 N N . ALA B 1 200 ? -12.734 0.889 5.898 1 98.56 200 ALA B N 1
ATOM 3480 C CA . ALA B 1 200 ? -12.125 -0.342 5.406 1 98.56 200 ALA B CA 1
ATOM 3481 C C . ALA B 1 200 ? -11.039 -0.836 6.359 1 98.56 200 ALA B C 1
ATOM 3483 O O . ALA B 1 200 ? -10.695 -2.021 6.359 1 98.56 200 ALA B O 1
ATOM 3484 N N . VAL B 1 201 ? -10.453 0.031 7.059 1 98.81 201 VAL B N 1
ATOM 3485 C CA . VAL B 1 201 ? -9.523 -0.201 8.156 1 98.81 201 VAL B CA 1
ATOM 3486 C C . VAL B 1 201 ? -10.055 0.449 9.43 1 98.81 201 VAL B C 1
ATOM 3488 O O . VAL B 1 201 ? -10.805 1.423 9.375 1 98.81 201 VAL B O 1
ATOM 3491 N N . ASP B 1 202 ? -9.664 -0.083 10.625 1 98.94 202 ASP B N 1
ATOM 3492 C CA . ASP B 1 202 ? -10.258 0.416 11.859 1 98.94 202 ASP B CA 1
ATOM 3493 C C . ASP B 1 202 ? -9.25 1.24 12.664 1 98.94 202 ASP B C 1
ATOM 3495 O O . ASP B 1 202 ? -9.641 2.107 13.453 1 98.94 202 ASP B O 1
ATOM 3499 N N . ILE B 1 203 ? -7.977 0.922 12.477 1 98.94 203 ILE B N 1
ATOM 3500 C CA . ILE B 1 203 ? -6.926 1.531 13.281 1 98.94 203 ILE B CA 1
ATOM 3501 C C . ILE B 1 203 ? -5.719 1.856 12.406 1 98.94 203 ILE B C 1
ATOM 3503 O O . ILE B 1 203 ? -5.273 1.018 11.617 1 98.94 203 ILE B O 1
ATOM 3507 N N . ALA B 1 204 ? -5.254 3.008 12.477 1 98.88 204 ALA B N 1
ATOM 3508 C CA . ALA B 1 204 ? -3.947 3.41 11.961 1 98.88 204 ALA B CA 1
ATOM 3509 C C . ALA B 1 204 ? -3.109 4.078 13.055 1 98.88 204 ALA B C 1
ATOM 3511 O O . ALA B 1 204 ? -3.631 4.848 13.859 1 98.88 204 ALA B O 1
ATOM 3512 N N . ALA B 1 205 ? -1.818 3.791 13.078 1 98.38 205 ALA B N 1
ATOM 3513 C CA . ALA B 1 205 ? -0.973 4.387 14.102 1 98.38 205 ALA B CA 1
ATOM 3514 C C . ALA B 1 205 ? 0.45 4.598 13.594 1 98.38 205 ALA B C 1
ATOM 3516 O O . ALA B 1 205 ? 0.97 3.777 12.836 1 98.38 205 ALA B O 1
ATOM 3517 N N . GLU B 1 206 ? 1.069 5.613 13.977 1 97.75 206 GLU B N 1
ATOM 3518 C CA . GLU B 1 206 ? 2.465 5.949 13.711 1 97.75 206 GLU B CA 1
ATOM 3519 C C . GLU B 1 206 ? 3.129 6.57 14.938 1 97.75 206 GLU B C 1
ATOM 3521 O O . GLU B 1 206 ? 2.586 7.496 15.539 1 97.75 206 GLU B O 1
ATOM 3526 N N . PRO B 1 207 ? 4.312 6.141 15.219 1 97.25 207 PRO B N 1
ATOM 3527 C CA . PRO B 1 207 ? 4.988 6.605 16.438 1 97.25 207 PRO B CA 1
ATOM 3528 C C . PRO B 1 207 ? 5.66 7.965 16.25 1 97.25 207 PRO B C 1
ATOM 3530 O O . PRO B 1 207 ? 5.953 8.648 17.234 1 97.25 207 PRO B O 1
ATOM 3533 N N . GLN B 1 208 ? 6.008 8.297 15.078 1 96.56 208 GLN B N 1
ATOM 3534 C CA . GLN B 1 208 ? 6.617 9.57 14.695 1 96.56 208 GLN B CA 1
ATOM 3535 C C . GLN B 1 208 ? 6.121 10.023 13.328 1 96.56 208 GLN B C 1
ATOM 3537 O O . GLN B 1 208 ? 6.203 9.281 12.352 1 96.56 208 GLN B O 1
ATOM 3542 N N . VAL B 1 209 ? 5.645 11.195 13.266 1 97.25 209 VAL B N 1
ATOM 3543 C CA . VAL B 1 209 ? 5.078 11.719 12.023 1 97.25 209 VAL B CA 1
ATOM 3544 C C . VAL B 1 209 ? 4.973 13.234 12.102 1 97.25 209 VAL B C 1
ATOM 3546 O O . VAL B 1 209 ? 4.801 13.797 13.188 1 97.25 209 VAL B O 1
ATOM 3549 N N . SER B 1 210 ? 5.156 13.906 11.055 1 97.56 210 SER B N 1
ATOM 3550 C CA . SER B 1 210 ? 5.137 15.359 11.016 1 97.56 210 SER B CA 1
ATOM 3551 C C . SER B 1 210 ? 3.721 15.891 10.805 1 97.56 210 SER B C 1
ATOM 3553 O O . SER B 1 210 ? 2.846 15.164 10.328 1 97.56 210 SER B O 1
ATOM 3555 N N . VAL B 1 211 ? 3.521 17.141 11.078 1 98.5 211 VAL B N 1
ATOM 3556 C CA . VAL B 1 211 ? 2.211 17.781 10.977 1 98.5 211 VAL B CA 1
ATOM 3557 C C . VAL B 1 211 ? 1.757 17.812 9.523 1 98.5 211 VAL B C 1
ATOM 3559 O O . VAL B 1 211 ? 0.567 17.656 9.234 1 98.5 211 VAL B O 1
ATOM 3562 N N . TRP B 1 212 ? 2.688 17.984 8.547 1 98.56 212 TRP B N 1
ATOM 3563 C CA . TRP B 1 212 ? 2.277 18.078 7.152 1 98.56 212 TRP B CA 1
ATOM 3564 C C . TRP B 1 212 ? 1.853 16.719 6.617 1 98.56 212 TRP B C 1
ATOM 3566 O O . TRP B 1 212 ? 1.169 16.625 5.594 1 98.56 212 TRP B O 1
ATOM 3576 N N . ASP B 1 213 ? 2.213 15.633 7.281 1 98.56 213 ASP B N 1
ATOM 3577 C CA . ASP B 1 213 ? 1.778 14.281 6.922 1 98.56 213 ASP B CA 1
ATOM 3578 C C . ASP B 1 213 ? 0.387 13.984 7.477 1 98.56 213 ASP B C 1
ATOM 3580 O O . ASP B 1 213 ? -0.257 13.016 7.07 1 98.56 213 ASP B O 1
ATOM 3584 N N . LEU B 1 214 ? -0.117 14.828 8.438 1 98.81 214 LEU B N 1
ATOM 3585 C CA . LEU B 1 214 ? -1.317 14.438 9.164 1 98.81 214 LEU B CA 1
ATOM 3586 C C . LEU B 1 214 ? -2.43 15.461 8.977 1 98.81 214 LEU B C 1
ATOM 3588 O O . LEU B 1 214 ? -3.609 15.141 9.125 1 98.81 214 LEU B O 1
ATOM 3592 N N . ALA B 1 215 ? -2.109 16.719 8.68 1 98.88 215 ALA B N 1
ATOM 3593 C CA . ALA B 1 215 ? -3.074 17.812 8.734 1 98.88 215 ALA B CA 1
ATOM 3594 C C . ALA B 1 215 ? -4.289 17.531 7.855 1 98.88 215 ALA B C 1
ATOM 3596 O O . ALA B 1 215 ? -5.43 17.609 8.32 1 98.88 215 ALA B O 1
ATOM 3597 N N . ALA B 1 216 ? -4.07 17.156 6.617 1 98.94 216 ALA B N 1
ATOM 3598 C CA . ALA B 1 216 ? -5.176 16.859 5.711 1 98.94 216 ALA B CA 1
ATOM 3599 C C . ALA B 1 216 ? -5.93 15.609 6.16 1 98.94 216 ALA B C 1
ATOM 3601 O O . ALA B 1 216 ? -7.16 15.547 6.055 1 98.94 216 ALA B O 1
ATOM 3602 N N . LEU B 1 217 ? -5.211 14.648 6.688 1 98.94 217 LEU B N 1
ATOM 3603 C CA . LEU B 1 217 ? -5.781 13.367 7.09 1 98.94 217 LEU B CA 1
ATOM 3604 C C . LEU B 1 217 ? -6.633 13.516 8.344 1 98.94 217 LEU B C 1
ATOM 3606 O O . LEU B 1 217 ? -7.633 12.82 8.508 1 98.94 217 LEU B O 1
ATOM 3610 N N . ASP B 1 218 ? -6.23 14.438 9.203 1 98.94 218 ASP B N 1
ATOM 3611 C CA . ASP B 1 218 ? -6.945 14.664 10.453 1 98.94 218 ASP B CA 1
ATOM 3612 C C . ASP B 1 218 ? -8.414 14.977 10.195 1 98.94 218 ASP B C 1
ATOM 3614 O O . ASP B 1 218 ? -9.305 14.312 10.734 1 98.94 218 ASP B O 1
ATOM 3618 N N . ILE B 1 219 ? -8.688 15.945 9.391 1 98.94 219 ILE B N 1
ATOM 3619 C CA . ILE B 1 219 ? -10.062 16.375 9.188 1 98.94 219 ILE B CA 1
ATOM 3620 C C . ILE B 1 219 ? -10.82 15.344 8.367 1 98.94 219 ILE B C 1
ATOM 3622 O O . ILE B 1 219 ? -12.023 15.133 8.562 1 98.94 219 ILE B O 1
ATOM 3626 N N . VAL B 1 220 ? -10.164 14.625 7.434 1 98.94 220 VAL B N 1
ATOM 3627 C CA . VAL B 1 220 ? -10.82 13.586 6.656 1 98.94 220 VAL B CA 1
ATOM 3628 C C . VAL B 1 220 ? -11.32 12.484 7.586 1 98.94 220 VAL B C 1
ATOM 3630 O O . VAL B 1 220 ? -12.469 12.055 7.488 1 98.94 220 VAL B O 1
ATOM 3633 N N . VAL B 1 221 ? -10.484 12.039 8.547 1 99 221 VAL B N 1
ATOM 3634 C CA . VAL B 1 221 ? -10.859 11 9.5 1 99 221 VAL B CA 1
ATOM 3635 C C . VAL B 1 221 ? -11.977 11.516 10.406 1 99 221 VAL B C 1
ATOM 3637 O O . VAL B 1 221 ? -12.977 10.828 10.625 1 99 221 VAL B O 1
ATOM 3640 N N . ARG B 1 222 ? -11.875 12.758 10.906 1 98.94 222 ARG B N 1
ATOM 3641 C CA . ARG B 1 222 ? -12.852 13.312 11.844 1 98.94 222 ARG B CA 1
ATOM 3642 C C . ARG B 1 222 ? -14.211 13.484 11.18 1 98.94 222 ARG B C 1
ATOM 3644 O O . ARG B 1 222 ? -15.234 13.094 11.734 1 98.94 222 ARG B O 1
ATOM 3651 N N . GLU B 1 223 ? -14.25 14.055 9.984 1 98.88 223 GLU B N 1
ATOM 3652 C CA . GLU B 1 223 ? -15.5 14.305 9.266 1 98.88 223 GLU B CA 1
ATOM 3653 C C . GLU B 1 223 ? -16.141 12.992 8.805 1 98.88 223 GLU B C 1
ATOM 3655 O O . GLU B 1 223 ? -17.328 12.961 8.492 1 98.88 223 GLU B O 1
ATOM 3660 N N . ALA B 1 224 ? -15.352 11.93 8.742 1 98.94 224 ALA B N 1
ATOM 3661 C CA . ALA B 1 224 ? -15.891 10.602 8.438 1 98.94 224 ALA B CA 1
ATOM 3662 C C . ALA B 1 224 ? -16.469 9.953 9.695 1 98.94 224 ALA B C 1
ATOM 3664 O O . ALA B 1 224 ? -17.078 8.883 9.617 1 98.94 224 ALA B O 1
ATOM 3665 N N . GLY B 1 225 ? -16.266 10.539 10.836 1 98.94 225 GLY B N 1
ATOM 3666 C CA . GLY B 1 225 ? -16.812 10.047 12.078 1 98.94 225 GLY B CA 1
ATOM 3667 C C . GLY B 1 225 ? -15.789 9.375 12.977 1 98.94 225 GLY B C 1
ATOM 3668 O O . GLY B 1 225 ? -16.141 8.766 13.984 1 98.94 225 GLY B O 1
ATOM 3669 N N . GLY B 1 226 ? -14.492 9.469 12.609 1 98.94 226 GLY B N 1
ATOM 3670 C CA . GLY B 1 226 ? -13.438 8.859 13.398 1 98.94 226 GLY B CA 1
ATOM 3671 C C . GLY B 1 226 ? -12.781 9.812 14.375 1 98.94 226 GLY B C 1
ATOM 3672 O O . GLY B 1 226 ? -13.305 10.898 14.633 1 98.94 226 GLY B O 1
ATOM 3673 N N . ARG B 1 227 ? -11.688 9.305 14.969 1 98.88 227 ARG B N 1
ATOM 3674 C CA . ARG B 1 227 ? -10.875 10.094 15.891 1 98.88 227 ARG B CA 1
ATOM 3675 C C . ARG B 1 227 ? -9.391 9.992 15.547 1 98.88 227 ARG B C 1
ATOM 3677 O O . ARG B 1 227 ? -8.906 8.922 15.164 1 98.88 227 ARG B O 1
ATOM 3684 N N . LEU B 1 228 ? -8.703 11.062 15.648 1 98.94 228 LEU B N 1
ATOM 3685 C CA . LEU B 1 228 ? -7.258 11.109 15.461 1 98.94 228 LEU B CA 1
ATOM 3686 C C . LEU B 1 228 ? -6.586 11.883 16.594 1 98.94 228 LEU B C 1
ATOM 3688 O O . LEU B 1 228 ? -6.938 13.031 16.859 1 98.94 228 LEU B O 1
ATOM 3692 N N . THR B 1 229 ? -5.668 11.258 17.312 1 98.81 229 THR B N 1
ATOM 3693 C CA . THR B 1 229 ? -4.871 11.875 18.375 1 98.81 229 THR B CA 1
ATOM 3694 C C . THR B 1 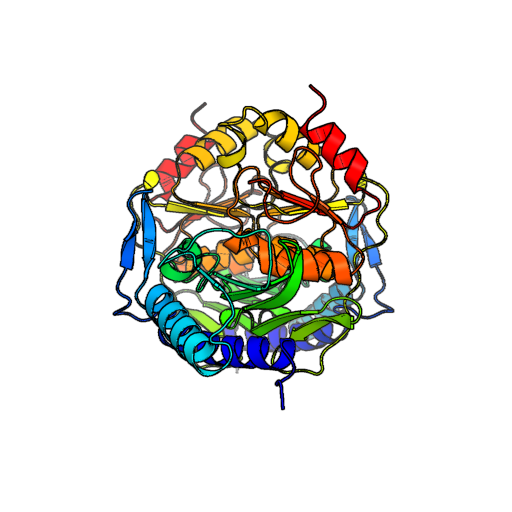229 ? -3.406 11.469 18.25 1 98.81 229 THR B C 1
ATOM 3696 O O . THR B 1 229 ? -3.055 10.633 17.422 1 98.81 229 THR B O 1
ATOM 3699 N N . SER B 1 230 ? -2.609 12.133 19.031 1 98.44 230 SER B N 1
ATOM 3700 C CA . SER B 1 230 ? -1.268 11.609 19.266 1 98.44 230 SER B CA 1
ATOM 3701 C C . SER B 1 230 ? -1.306 10.383 20.172 1 98.44 230 SER B C 1
ATOM 3703 O O . SER B 1 230 ? -2.359 10.031 20.703 1 98.44 230 SER B O 1
ATOM 3705 N N . LEU B 1 231 ? -0.159 9.766 20.328 1 97.75 231 LEU B N 1
ATOM 3706 C CA . LEU B 1 231 ? -0.033 8.625 21.219 1 97.75 231 LEU B CA 1
ATOM 3707 C C . LEU B 1 231 ? -0.376 9.016 22.656 1 97.75 231 LEU B C 1
ATOM 3709 O O . LEU B 1 231 ? -0.815 8.18 23.453 1 97.75 231 LEU B O 1
ATOM 3713 N N . ASP B 1 232 ? -0.276 10.336 22.953 1 96.31 232 ASP B N 1
ATOM 3714 C CA . ASP B 1 232 ? -0.583 10.828 24.297 1 96.31 232 ASP B CA 1
ATOM 3715 C C . ASP B 1 232 ? -2.057 11.211 24.422 1 96.31 232 ASP B C 1
ATOM 3717 O O . ASP B 1 232 ? -2.498 11.68 25.469 1 96.31 232 ASP B O 1
ATOM 3721 N N . GLY B 1 233 ? -2.795 11.07 23.375 1 97.62 233 GLY B N 1
ATOM 3722 C CA . GLY B 1 233 ? -4.23 11.297 23.422 1 97.62 233 GLY B CA 1
ATOM 3723 C C . GLY B 1 233 ? -4.625 12.719 23.078 1 97.62 233 GLY B C 1
ATOM 3724 O O . GLY B 1 233 ? -5.789 13.102 23.219 1 97.62 233 GLY B O 1
ATOM 3725 N N . VAL B 1 234 ? -3.688 13.477 22.609 1 97.94 234 VAL B N 1
ATOM 3726 C CA . VAL B 1 234 ? -3.977 14.867 22.281 1 97.94 234 VAL B CA 1
ATOM 3727 C C . VAL B 1 234 ? -4.559 14.945 20.875 1 97.94 234 VAL B C 1
ATOM 3729 O O . VAL B 1 234 ? -3.959 14.453 19.922 1 97.94 234 VAL B O 1
ATOM 3732 N N . ALA B 1 235 ? -5.703 15.594 20.797 1 98.44 235 ALA B N 1
ATOM 3733 C CA . ALA B 1 235 ? -6.402 15.703 19.516 1 98.44 235 ALA B CA 1
ATOM 3734 C C . ALA B 1 235 ? -5.621 16.562 18.531 1 98.44 235 ALA B C 1
ATOM 3736 O O . ALA B 1 235 ? -5.008 17.562 18.922 1 98.44 235 ALA B O 1
ATOM 3737 N N . GLY B 1 236 ? -5.734 16.156 17.234 1 98.19 236 GLY B N 1
ATOM 3738 C CA . GLY B 1 236 ? -5.18 16.984 16.172 1 98.19 236 GLY B CA 1
ATOM 3739 C C . GLY B 1 236 ? -3.854 16.469 15.641 1 98.19 236 GLY B C 1
ATOM 3740 O O . GLY B 1 236 ? -3.35 15.445 16.109 1 98.19 236 GLY B O 1
ATOM 3741 N N . PRO B 1 237 ? -3.289 17.141 14.688 1 98.5 237 PRO B N 1
ATOM 3742 C CA . PRO B 1 237 ? -2.139 16.641 13.938 1 98.5 237 PRO B CA 1
ATOM 3743 C C . PRO B 1 237 ? -0.804 17.109 14.5 1 98.5 237 PRO B C 1
ATOM 3745 O O . PRO B 1 237 ? 0.25 16.844 13.922 1 98.5 237 PRO B O 1
ATOM 3748 N N . HIS B 1 238 ? -0.766 17.781 15.68 1 98.31 238 HIS B N 1
ATOM 3749 C CA . HIS B 1 238 ? 0.423 18.5 16.125 1 98.31 238 HIS B CA 1
ATOM 3750 C C . HIS B 1 238 ? 1.234 17.672 17.109 1 98.31 238 HIS B C 1
ATOM 3752 O O . HIS B 1 238 ? 2.293 18.109 17.562 1 98.31 238 HIS B O 1
ATOM 3758 N N . GLY B 1 239 ? 0.852 16.516 17.469 1 96.88 239 GLY B N 1
ATOM 3759 C CA . GLY B 1 239 ? 1.408 15.805 18.609 1 96.88 239 GLY B CA 1
ATOM 3760 C C . GLY B 1 239 ? 2.646 15 18.25 1 96.88 239 GLY B C 1
ATOM 3761 O O . GLY B 1 239 ? 3.266 14.391 19.141 1 96.88 239 GLY B O 1
ATOM 3762 N N . GLY B 1 240 ? 3.062 14.922 16.938 1 97.25 240 GLY B N 1
ATOM 3763 C CA . GLY B 1 240 ? 4.285 14.242 16.547 1 97.25 240 GLY B CA 1
ATOM 3764 C C . GLY B 1 240 ? 4.113 12.742 16.375 1 97.25 240 GLY B C 1
ATOM 3765 O O . GLY B 1 240 ? 5.055 12.039 16 1 97.25 240 GLY B O 1
ATOM 3766 N N . SER B 1 241 ? 3.023 12.195 16.734 1 97.94 241 SER B N 1
ATOM 3767 C CA . SER B 1 241 ? 2.588 10.82 16.516 1 97.94 241 SER B CA 1
ATOM 3768 C C . SER B 1 241 ? 1.105 10.758 16.156 1 97.94 241 SER B C 1
ATOM 3770 O O . SER B 1 241 ? 0.431 11.789 16.109 1 97.94 241 SER B O 1
ATOM 3772 N N . ALA B 1 242 ? 0.646 9.531 15.883 1 98.5 242 ALA B N 1
ATOM 3773 C CA . ALA B 1 242 ? -0.752 9.477 15.469 1 98.5 242 ALA B CA 1
ATOM 3774 C C . ALA B 1 242 ? -1.385 8.141 15.859 1 98.5 242 ALA B C 1
ATOM 3776 O O . ALA B 1 242 ? -0.746 7.09 15.758 1 98.5 242 ALA B O 1
ATOM 3777 N N . VAL B 1 243 ? -2.578 8.195 16.328 1 98.81 243 VAL B N 1
ATOM 3778 C CA . VAL B 1 243 ? -3.545 7.109 16.438 1 98.81 243 VAL B CA 1
ATOM 3779 C C . VAL B 1 243 ? -4.875 7.535 15.812 1 98.81 243 VAL B C 1
ATOM 3781 O O . VAL B 1 243 ? -5.523 8.461 16.312 1 98.81 243 VAL B O 1
ATOM 3784 N N . ALA B 1 244 ? -5.215 6.961 14.727 1 98.94 244 ALA B N 1
ATOM 3785 C CA . ALA B 1 244 ? -6.508 7.176 14.086 1 98.94 244 ALA B CA 1
ATOM 3786 C C . ALA B 1 244 ? -7.371 5.918 14.156 1 98.94 244 ALA B C 1
ATOM 3788 O O . ALA B 1 244 ? -6.898 4.816 13.875 1 98.94 244 ALA B O 1
ATOM 3789 N N . THR B 1 245 ? -8.625 6.09 14.617 1 98.94 245 THR B N 1
ATOM 3790 C CA . THR B 1 245 ? -9.523 4.945 14.727 1 98.94 245 THR B CA 1
ATOM 3791 C C . THR B 1 245 ? -10.945 5.328 14.312 1 98.94 245 THR B C 1
ATOM 3793 O O . THR B 1 245 ? -11.211 6.488 13.992 1 98.94 245 THR B O 1
ATOM 3796 N N . ASN B 1 246 ? -11.82 4.336 14.336 1 98.94 246 ASN B N 1
ATOM 3797 C CA . ASN B 1 246 ? -13.242 4.531 14.062 1 98.94 246 ASN B CA 1
ATOM 3798 C C . ASN B 1 246 ? -13.969 5.16 15.25 1 98.94 246 ASN B C 1
ATOM 3800 O O . ASN B 1 246 ? -15.195 5.266 15.25 1 98.94 246 ASN B O 1
ATOM 3804 N N . GLY B 1 247 ? -13.227 5.629 16.266 1 98.81 247 GLY B N 1
ATOM 3805 C CA . GLY B 1 247 ? -13.82 6.223 17.453 1 98.81 247 GLY B CA 1
ATOM 3806 C C . GLY B 1 247 ? -14.094 5.215 18.547 1 98.81 247 GLY B C 1
ATOM 3807 O O . GLY B 1 247 ? -13.586 5.34 19.656 1 98.81 247 GLY B O 1
ATOM 3808 N N . LEU B 1 248 ? -14.773 4.109 18.234 1 98.81 248 LEU B N 1
ATOM 3809 C CA . LEU B 1 248 ? -15.203 3.092 19.203 1 98.81 248 LEU B CA 1
ATOM 3810 C C . LEU B 1 248 ? -14 2.406 19.828 1 98.81 248 LEU B C 1
ATOM 3812 O O . LEU B 1 248 ? -14.031 2.062 21.016 1 98.81 248 LEU B O 1
ATOM 3816 N N . LEU B 1 249 ? -12.906 2.281 19.078 1 98.88 249 LEU B N 1
ATOM 3817 C CA . LEU B 1 249 ? -11.758 1.494 19.516 1 98.88 249 LEU B CA 1
ATOM 3818 C C . LEU B 1 249 ? -10.688 2.393 20.125 1 98.88 249 LEU B C 1
ATOM 3820 O O . LEU B 1 249 ? -9.68 1.902 20.641 1 98.88 249 LEU B O 1
ATOM 3824 N N . HIS B 1 250 ? -10.844 3.66 20.094 1 98.88 250 HIS B N 1
ATOM 3825 C CA . HIS B 1 250 ? -9.766 4.625 20.234 1 98.88 250 HIS B CA 1
ATOM 3826 C C . HIS B 1 250 ? -9.133 4.531 21.625 1 98.88 250 HIS B C 1
ATOM 3828 O O . HIS B 1 250 ? -7.91 4.398 21.75 1 98.88 250 HIS B O 1
ATOM 3834 N N . ASP B 1 251 ? -9.914 4.586 22.656 1 98.5 251 ASP B N 1
ATOM 3835 C CA . ASP B 1 251 ? -9.383 4.594 24.016 1 98.5 251 ASP B CA 1
ATOM 3836 C C . ASP B 1 251 ? -8.664 3.287 24.328 1 98.5 251 ASP B C 1
ATOM 3838 O O . ASP B 1 251 ? -7.609 3.291 24.969 1 98.5 251 ASP B O 1
ATOM 3842 N N . GLU B 1 252 ? -9.227 2.168 23.891 1 98.44 252 GLU B N 1
ATOM 3843 C CA . GLU B 1 252 ? -8.586 0.876 24.109 1 98.44 252 GLU B CA 1
ATOM 3844 C C . GLU B 1 252 ? -7.242 0.794 23.406 1 98.44 252 GLU B C 1
ATOM 3846 O O . GLU B 1 252 ? -6.273 0.268 23.953 1 98.44 252 GLU B O 1
ATOM 3851 N N . VAL B 1 253 ? -7.133 1.289 22.188 1 98.75 253 VAL B N 1
ATOM 3852 C CA . VAL B 1 253 ? -5.895 1.281 21.422 1 98.75 253 VAL B CA 1
ATOM 3853 C C . VAL B 1 253 ? -4.836 2.123 22.125 1 98.75 253 VAL B C 1
ATOM 3855 O O . VAL B 1 253 ? -3.691 1.692 22.281 1 98.75 253 VAL B O 1
ATOM 3858 N N . LEU B 1 254 ? -5.242 3.324 22.594 1 98.44 254 LEU B N 1
ATOM 3859 C CA . LEU B 1 254 ? -4.316 4.188 23.312 1 98.44 254 LEU B CA 1
ATOM 3860 C C . LEU B 1 254 ? -3.793 3.492 24.562 1 98.44 254 LEU B C 1
ATOM 3862 O O . LEU B 1 254 ? -2.598 3.559 24.875 1 98.44 254 LEU B O 1
ATOM 3866 N N . THR B 1 255 ? -4.668 2.842 25.266 1 97.88 255 THR B N 1
ATOM 3867 C CA . THR B 1 255 ? -4.281 2.146 26.484 1 97.88 255 THR B CA 1
ATOM 3868 C C . THR B 1 255 ? -3.27 1.045 26.188 1 97.88 255 THR B C 1
ATOM 3870 O O . THR B 1 255 ? -2.264 0.913 26.891 1 97.88 255 THR B O 1
ATOM 3873 N N . ARG B 1 256 ? -3.488 0.296 25.188 1 97 256 ARG B N 1
ATOM 3874 C CA . ARG B 1 256 ? -2.623 -0.82 24.812 1 97 256 ARG B CA 1
ATOM 3875 C C . ARG B 1 256 ? -1.248 -0.327 24.375 1 97 256 ARG B C 1
ATOM 3877 O O . ARG B 1 256 ? -0.239 -0.993 24.609 1 97 256 ARG B O 1
ATOM 3884 N N . LEU B 1 257 ? -1.227 0.78 23.734 1 97.06 257 LEU B N 1
ATOM 3885 C CA . LEU B 1 257 ? 0.037 1.301 23.219 1 97.06 257 LEU B CA 1
ATOM 3886 C C . LEU B 1 257 ? 0.822 2.004 24.312 1 97.06 257 LEU B C 1
ATOM 3888 O O . LEU B 1 257 ? 2.049 2.107 24.25 1 97.06 257 LEU B O 1
ATOM 3892 N N . ASN B 1 258 ? 0.136 2.475 25.391 1 90 258 ASN B N 1
ATOM 3893 C CA . ASN B 1 258 ? 0.789 3.273 26.438 1 90 258 ASN B CA 1
ATOM 3894 C C . ASN B 1 258 ? 0.918 2.5 27.734 1 90 258 ASN B C 1
ATOM 3896 O O . ASN B 1 258 ? 1.629 2.928 28.656 1 90 258 ASN B O 1
ATOM 3900 N N . ALA B 1 259 ? -0.164 1.511 28.125 1 67.12 259 ALA B N 1
ATOM 3901 C CA . ALA B 1 259 ? -0.327 0.915 29.453 1 67.12 259 ALA B CA 1
ATOM 3902 C C . ALA B 1 259 ? 0.884 0.063 29.828 1 67.12 259 ALA B C 1
ATOM 3904 O O . ALA B 1 259 ? 0.897 -0.583 30.875 1 67.12 259 ALA B O 1
ATOM 3905 N N . GLY B 1 260 ? 2.094 0.351 29.562 1 48.47 260 GLY B N 1
ATOM 3906 C CA . GLY B 1 260 ? 3.117 -0.211 30.438 1 48.47 260 GLY B CA 1
ATOM 3907 C C . GLY B 1 260 ? 3.578 0.75 31.516 1 48.47 260 GLY B C 1
ATOM 3908 O O . GLY B 1 260 ? 3.385 1.962 31.391 1 48.47 260 GLY B O 1
#

Radius of gyration: 22.74 Å; Cα contacts (8 Å, |Δi|>4): 1290; chains: 2; bounding box: 48×71×64 Å

Secondary structure (DSSP, 8-state):
----HHHHHHHHHHHHHHHHHHHTT-TT--EEE-TTS-EEEHHHHHHHHHHHHHHHHH-TTSEEEETTTB----SSSEEEEEEEEETHHHHHHT-S--EEEEEEEETTEEEEEEEEEGGGTEEEEEETTTEEEEEETTPPPEE--------GGG-EEE-S-SHHHHTTT-HHHHHHHHHHSSEEEB--HHHHHHHHHHTS-SEEEESS--GGGTHHHHHHHHHTT-EEE-TT--BSS-SSSEEEE-STTHHHHHHHHH--/----HHHHHHHHHHHHHHHHHHHTT-TT--EEE-TTS-EEEHHHHHHHHHHHHHHHHH-TTSEEEETTTB----SSSEEEEEEEEETHHHHHHT-S--EEEEEEEETTEEEEEEEEEGGGTEEEEEETTTEEEEEETTPPPEE--------GGG-EEE-S-SHHHHTTT-HHHHHHHHHHSSEEEB--HHHHHHHHHHTS-SEEEESS--GGGTHHHHHHHHHTT-EEE-TT--BSS-SSSEEEE-STTHHHHHHHHH--

Organism: Mycobacterium tuberculosis (strain ATCC 25618 / H37Rv) (NCBI:txid83332)

Foldseek 3Di:
DLPDPQVVQVVLQVVLCVLLVVLQVDPPWAWDADPVRDIDTPSQVVSVVVVVVVCCVNPVPEAEAEPPPGDDDAQAAKYKFKRSWWPVVCRVVNNQQIWIWIFMDHSQATAKIKTGRVSQQKIKIDGPPPAIWMDHVPDDIDGAAAAPDQAQQAFEEEEADLVQCPVVPQSVLVVVSCVRHNYYYHSYQLVRLLCRRRNNGFKYWFQFDALSSPSNSLRSLVSNQKFKDALVRHGHSHNRIIIIGSHNCRVVSSCSSPVD/DLPDPQVVQVVLQVVLCVLLVVLQVDPPWAWDADPVRDIDTPSQVVSVVVVVVVCCVNPVPEAEAEPPPGDDDAQAAKYKFKRSWWPVVCRVVNNQQIWIWIFMDHSQATAKIKTGRVSQQKIKIDGPPPAIWMDHVPDDIDGAAAAPDQAQQAFEEEEADLVQCPVVPQSVLVVVSCVRHNYYYHSYQLVRLLCRLRNNGFKYWFQFDALSSPSNSLRSLVSNQKFKDALVRHGHSHNRIIIIGSHSCRVVSSCSSPVD

GO terms:
  GO:0005886 plasma membrane (C, HDA)
  GO:0010125 mycothiol biosynthetic process (P, TAS)
  GO:0005829 cytosol (C, TAS)
  GO:0008934 inositol monophosphate 1-phosphatase activity (F, TAS)

InterPro domains:
  IPR000760 Inositol monophosphatase-like [PF00459] (9-254)
  IPR000760 Inositol monophosphatase-like [PR00377] (38-58)
  IPR000760 Inositol monophosphatase-like [PR00377] (60-76)
  IPR000760 Inositol monophosphatase-like [PR00377] (80-96)
  IPR000760 Inositol monophosphatase-like [PR00377] (209-233)
  IPR011809 Histidinol-phosphate phosphatase, putative, inositol monophosphatase [TIGR02067] (6-257)
  IPR020583 Inositol monophosphatase, metal-binding site [PS00629] (80-93)

Sequence (520 aa):
MSHDDLMLALALADRADELTRVRFGALDLRIDTKPDLTPVTDADRAVESDVRQTLGRDRPGDGVLGEEFGGSTTFTGRQWIVDPIDGTKNFVRGVPVWASLIALLEDGVPSVGVVSAPALQRRWWAARGRGAFASVDGARPHRLSVSSVAELHSASLSFSSLSGWARPGLRERFIGLTDTVWRVRAYGDFLSYCLVAEGAVDIAAEPQVSVWDLAALDIVVREAGGRLTSLDGVAGPHGGSAVATNGLLHDEVLTRLNAGMSHDDLMLALALADRADELTRVRFGALDLRIDTKPDLTPVTDADRAVESDVRQTLGRDRPGDGVLGEEFGGSTTFTGRQWIVDPIDGTKNFVRGVPVWASLIALLEDGVPSVGVVSAPALQRRWWAARGRGAFASVDGARPHRLSVSSVAELHSASLSFSSLSGWARPGLRERFIGLTDTVWRVRAYGDFLSYCLVAEGAVDIAAEPQVSVWDLAALDIVVREAGGRLTSLDGVAGPHGGSAVATNGLLHDEVLTRLNAG

Solvent-accessible surface area (backbone atoms only — not comparable to full-atom values): 25696 Å² total; per-residue (Å²): 125,88,68,54,65,60,59,52,49,52,51,50,46,52,54,36,42,58,52,41,59,68,43,57,74,37,90,78,61,52,75,48,68,45,97,88,69,44,70,45,39,58,47,38,52,52,32,45,51,50,49,52,54,50,39,54,69,77,40,64,86,46,46,60,30,32,76,86,83,38,61,74,90,62,60,67,54,49,35,36,34,28,18,49,52,41,38,43,70,31,41,77,37,55,37,62,63,39,27,31,28,38,19,35,24,50,47,60,40,51,39,26,11,32,40,36,19,66,73,61,32,35,36,38,34,20,37,74,94,68,37,12,34,36,30,54,72,83,42,79,68,43,78,37,37,28,40,86,63,68,48,59,60,72,25,34,37,25,27,44,52,67,64,61,26,47,80,80,67,36,33,66,42,45,52,52,52,59,63,48,30,60,42,51,34,10,69,20,74,62,56,27,48,52,32,22,16,55,28,38,26,35,32,22,48,41,71,65,46,57,43,46,73,26,33,18,51,39,33,24,21,40,42,11,56,23,38,44,16,11,71,87,64,45,74,47,38,79,62,38,19,34,37,35,24,31,42,68,41,39,66,62,53,42,42,52,60,57,70,116,124,89,67,55,65,58,58,53,47,51,53,51,46,54,53,37,42,58,53,39,58,68,44,57,72,38,90,78,60,52,77,47,69,44,96,87,70,46,70,42,40,57,47,38,52,51,32,45,50,50,50,51,54,50,37,54,71,78,39,63,86,47,44,60,31,32,74,86,81,38,61,73,90,60,60,68,55,50,33,36,34,29,18,51,50,42,38,44,70,32,42,77,39,56,37,61,63,40,27,32,27,39,19,34,22,51,47,60,40,52,40,28,11,32,41,37,19,68,72,62,32,35,36,37,32,21,36,72,93,70,37,11,34,36,28,53,74,83,41,80,70,43,79,38,38,29,38,86,65,68,48,60,63,73,25,33,36,25,27,45,53,69,64,61,26,46,80,80,66,36,34,67,42,46,52,51,52,58,64,48,30,59,39,52,35,11,70,21,72,60,56,27,48,52,32,23,16,55,28,37,26,35,32,22,46,40,69,65,48,55,43,46,74,25,33,18,50,42,33,24,22,39,42,10,56,23,38,48,17,11,71,86,62,45,73,46,38,79,61,39,20,34,36,35,24,28,44,69,43,38,67,62,52,44,42,58,60,56,70,117

pLDDT: mean 96.59, std 6.89, range [33.91, 99.0]